Protein AF-A0A818Q8Z9-F1 (afdb_monomer)

Organism: NCBI:txid392032

Structure (mmCIF, N/CA/C/O backbone):
data_AF-A0A818Q8Z9-F1
#
_entry.id   AF-A0A818Q8Z9-F1
#
loop_
_atom_site.group_PDB
_atom_site.id
_atom_site.type_symbol
_atom_site.label_atom_id
_atom_site.label_alt_id
_atom_site.label_comp_id
_atom_site.label_asym_id
_atom_site.label_entity_id
_atom_site.label_seq_id
_atom_site.pdbx_PDB_ins_code
_atom_site.Cartn_x
_atom_site.Cartn_y
_atom_site.Cartn_z
_atom_site.occupancy
_atom_site.B_iso_or_equiv
_atom_site.auth_seq_id
_atom_site.auth_comp_id
_atom_site.auth_asym_id
_atom_site.auth_atom_id
_atom_site.pdbx_PDB_model_num
ATOM 1 N N . MET A 1 1 ? 13.599 26.490 1.919 1.00 76.31 1 MET A N 1
ATOM 2 C CA . MET A 1 1 ? 12.722 26.484 3.116 1.00 76.31 1 MET A CA 1
ATOM 3 C C . MET A 1 1 ? 13.474 25.827 4.273 1.00 76.31 1 MET A C 1
ATOM 5 O O . MET A 1 1 ? 14.130 24.825 4.027 1.00 76.31 1 MET A O 1
ATOM 9 N N . ASN A 1 2 ? 13.441 26.366 5.499 1.00 84.94 2 ASN A N 1
ATOM 10 C CA . ASN A 1 2 ? 14.096 25.707 6.638 1.00 84.94 2 ASN A CA 1
ATOM 11 C C . ASN A 1 2 ? 13.260 24.491 7.075 1.00 84.94 2 ASN A C 1
ATOM 13 O O . ASN A 1 2 ? 12.159 24.652 7.603 1.00 84.94 2 ASN A O 1
ATOM 17 N N . LEU A 1 3 ? 13.771 23.279 6.835 1.00 85.62 3 LEU A N 1
ATOM 18 C CA . LEU A 1 3 ? 13.070 22.029 7.153 1.00 85.62 3 LEU A CA 1
ATOM 19 C C . LEU A 1 3 ? 12.846 21.836 8.665 1.00 85.62 3 LEU A C 1
ATOM 21 O O . LEU A 1 3 ? 11.993 21.046 9.062 1.00 85.62 3 LEU A O 1
ATOM 25 N N . ASN A 1 4 ? 13.547 22.592 9.514 1.00 83.75 4 ASN A N 1
ATOM 26 C CA . ASN A 1 4 ? 13.398 22.511 10.968 1.00 83.75 4 ASN A CA 1
ATOM 27 C C . ASN A 1 4 ? 12.102 23.162 11.482 1.00 83.75 4 ASN A C 1
ATOM 29 O O . ASN A 1 4 ? 11.679 22.893 12.604 1.00 83.75 4 ASN A O 1
ATOM 33 N N . THR A 1 5 ? 11.437 23.988 10.670 1.00 90.56 5 THR A N 1
ATOM 34 C CA . THR A 1 5 ? 10.211 24.711 11.042 1.00 90.56 5 THR A CA 1
ATOM 35 C C . THR A 1 5 ? 9.087 24.431 10.051 1.00 90.56 5 THR A C 1
ATOM 37 O O . THR A 1 5 ? 8.568 25.334 9.399 1.00 90.56 5 THR A O 1
ATOM 40 N N . LEU A 1 6 ? 8.709 23.157 9.911 1.00 92.94 6 LEU A N 1
ATOM 41 C CA . LEU A 1 6 ? 7.537 22.793 9.112 1.00 92.94 6 LEU A CA 1
ATOM 42 C C . LEU A 1 6 ? 6.230 23.185 9.829 1.00 92.94 6 LEU A C 1
ATOM 44 O O . LEU A 1 6 ? 6.110 22.916 11.032 1.00 92.94 6 LEU A O 1
ATOM 48 N N . PRO A 1 7 ? 5.213 23.696 9.111 1.00 93.44 7 PRO A N 1
ATOM 49 C CA . PRO A 1 7 ? 3.898 24.010 9.675 1.00 93.44 7 PRO A CA 1
ATOM 50 C C . PRO A 1 7 ? 3.224 22.791 10.324 1.00 93.44 7 PRO A C 1
ATOM 52 O O . PRO A 1 7 ? 3.530 21.640 9.996 1.00 93.44 7 PRO A O 1
ATOM 55 N N . GLY A 1 8 ? 2.340 23.015 11.301 1.00 89.69 8 GLY A N 1
ATOM 56 C CA . GLY A 1 8 ? 1.660 21.943 12.047 1.00 89.69 8 GLY A CA 1
ATOM 57 C C . GLY A 1 8 ? 0.765 21.084 11.153 1.00 89.69 8 GLY A C 1
ATOM 58 O O . GLY A 1 8 ? 0.730 19.859 11.273 1.00 89.69 8 GLY A O 1
ATOM 59 N N . GLU A 1 9 ? 0.119 21.738 10.201 1.00 96.25 9 GLU A N 1
ATOM 60 C CA . GLU A 1 9 ? -0.827 21.192 9.243 1.00 96.25 9 GLU A CA 1
ATOM 61 C C . GLU A 1 9 ? -0.179 20.439 8.071 1.00 96.25 9 GLU A C 1
ATOM 63 O O . GLU A 1 9 ? -0.893 19.792 7.308 1.00 96.25 9 GLU A O 1
ATOM 68 N N . VAL A 1 10 ? 1.159 20.442 7.952 1.00 97.38 10 VAL A N 1
ATOM 69 C CA . VAL A 1 10 ? 1.877 19.806 6.829 1.00 97.38 10 VAL A CA 1
ATOM 70 C C . VAL A 1 10 ? 1.477 18.341 6.634 1.00 97.38 10 VAL A C 1
ATOM 72 O O . VAL A 1 10 ? 1.359 17.874 5.511 1.00 97.38 10 VAL A O 1
ATOM 75 N N . LEU A 1 11 ? 1.170 17.613 7.715 1.00 97.38 11 LEU A N 1
ATOM 76 C CA . LEU A 1 11 ? 0.764 16.200 7.665 1.00 97.38 11 LEU A CA 1
ATOM 77 C C . LEU A 1 11 ? -0.565 15.951 6.929 1.00 97.38 11 LEU A C 1
ATOM 79 O O . LEU A 1 11 ? -0.888 14.798 6.622 1.00 97.38 11 LEU A O 1
ATOM 83 N N . PHE A 1 12 ? -1.335 17.007 6.667 1.00 97.12 12 PHE A N 1
ATOM 84 C CA . PHE A 1 12 ? -2.634 16.965 6.000 1.00 97.12 12 PHE A CA 1
ATOM 85 C C . PHE A 1 12 ? -2.593 17.510 4.569 1.00 97.12 12 PHE A C 1
ATOM 87 O O . PHE A 1 12 ? -3.615 17.461 3.885 1.00 97.12 12 PHE A O 1
ATOM 94 N N . TYR A 1 13 ? -1.437 17.980 4.087 1.00 98.31 13 TYR A N 1
ATOM 95 C CA . TYR A 1 13 ? -1.310 18.457 2.713 1.00 98.31 13 TYR A CA 1
ATOM 96 C C . TYR A 1 13 ? -1.600 17.339 1.707 1.00 98.31 13 TYR A C 1
ATOM 98 O O . TYR A 1 13 ? -1.126 16.199 1.834 1.00 98.31 13 TYR A O 1
ATOM 106 N N . SER A 1 14 ? -2.387 17.688 0.691 1.00 97.62 14 SER A N 1
ATOM 107 C CA . SER A 1 14 ? -2.820 16.793 -0.378 1.00 97.62 14 SER A CA 1
ATOM 108 C C . SER A 1 14 ? -2.922 17.527 -1.718 1.00 97.62 14 SER A C 1
ATOM 110 O O . SER A 1 14 ? -2.998 18.753 -1.749 1.00 97.62 14 SER A O 1
ATOM 112 N N . ASN A 1 15 ? -2.900 16.766 -2.814 1.00 97.31 15 ASN A N 1
ATOM 113 C CA . ASN A 1 15 ? -2.990 17.237 -4.197 1.00 97.31 15 ASN A CA 1
ATOM 114 C C . ASN A 1 15 ? -2.047 18.426 -4.462 1.00 97.31 15 ASN A C 1
ATOM 116 O O . ASN A 1 15 ? -0.842 18.305 -4.241 1.00 97.31 15 ASN A O 1
ATOM 120 N N . ASP A 1 16 ? -2.572 19.565 -4.905 1.00 97.62 16 ASP A N 1
ATOM 121 C CA . ASP A 1 16 ? -1.767 20.721 -5.308 1.00 97.62 16 ASP A CA 1
ATOM 122 C C . ASP A 1 16 ? -0.986 21.332 -4.145 1.00 97.62 16 ASP A C 1
ATOM 124 O O . ASP A 1 16 ? 0.193 21.637 -4.302 1.00 97.62 16 ASP A O 1
ATOM 128 N N . GLN A 1 17 ? -1.582 21.403 -2.948 1.00 97.69 17 GLN A N 1
ATOM 129 C CA . GLN A 1 17 ? -0.880 21.872 -1.746 1.00 97.69 17 GLN A CA 1
ATOM 130 C C . GLN A 1 17 ? 0.316 20.978 -1.413 1.00 97.69 17 GLN A C 1
ATOM 132 O O . GLN A 1 17 ? 1.375 21.457 -1.012 1.00 97.69 17 GLN A O 1
ATOM 137 N N . PHE A 1 18 ? 0.158 19.665 -1.597 1.00 98.31 18 PHE A N 1
ATOM 138 C CA . PHE A 1 18 ? 1.253 18.719 -1.426 1.00 98.31 18 PHE A CA 1
ATOM 139 C C . PHE A 1 18 ? 2.352 18.946 -2.467 1.00 98.31 18 PHE A C 1
ATOM 141 O O . PHE A 1 18 ? 3.520 19.009 -2.098 1.00 98.31 18 PHE A O 1
ATOM 148 N N . TYR A 1 19 ? 2.008 19.102 -3.744 1.00 98.44 19 TYR A N 1
ATOM 149 C CA . TYR A 1 19 ? 3.012 19.312 -4.787 1.00 98.44 19 TYR A CA 1
ATOM 150 C C . TYR A 1 19 ? 3.753 20.638 -4.633 1.00 98.44 19 TYR A C 1
ATOM 152 O O . TYR A 1 19 ? 4.979 20.638 -4.688 1.00 98.44 19 TYR A O 1
ATOM 160 N N . GLN A 1 20 ? 3.038 21.723 -4.339 1.00 98.25 20 GLN A N 1
ATOM 161 C CA . GLN A 1 20 ? 3.631 23.032 -4.074 1.00 98.25 20 GLN A CA 1
ATOM 162 C C . GLN A 1 20 ? 4.573 22.983 -2.864 1.00 98.25 20 GLN A C 1
ATOM 164 O O . GLN A 1 20 ? 5.652 23.569 -2.877 1.00 98.25 20 GLN A O 1
ATOM 169 N N . PHE A 1 21 ? 4.202 22.239 -1.821 1.00 98.12 21 PHE A N 1
ATOM 170 C CA . PHE A 1 21 ? 5.079 22.003 -0.679 1.00 98.12 21 PHE A CA 1
ATOM 171 C C . PHE A 1 21 ? 6.372 21.278 -1.082 1.00 98.12 21 PHE A C 1
ATOM 173 O O . PHE A 1 21 ? 7.458 21.717 -0.713 1.00 98.12 21 PHE A O 1
ATOM 180 N N . ILE A 1 22 ? 6.274 20.197 -1.861 1.00 98.25 22 ILE A N 1
ATOM 181 C CA . ILE A 1 22 ? 7.450 19.440 -2.311 1.00 98.25 22 ILE A CA 1
ATOM 182 C C . ILE A 1 22 ? 8.342 20.288 -3.219 1.00 98.25 22 ILE A C 1
ATOM 184 O O . ILE A 1 22 ? 9.557 20.264 -3.053 1.00 98.25 22 ILE A O 1
ATOM 188 N N . GLU A 1 23 ? 7.758 21.061 -4.130 1.00 98.19 23 GLU A N 1
ATOM 189 C CA . GLU A 1 23 ? 8.482 21.983 -5.005 1.00 98.19 23 GLU A CA 1
ATOM 190 C C . GLU A 1 23 ? 9.263 23.026 -4.197 1.00 98.19 23 GLU A C 1
ATOM 192 O O . GLU A 1 23 ? 10.460 23.203 -4.411 1.00 98.19 23 GLU A O 1
ATOM 197 N N . ASN A 1 24 ? 8.628 23.635 -3.192 1.00 97.19 24 ASN A N 1
ATOM 198 C CA . ASN A 1 24 ? 9.261 24.626 -2.319 1.00 97.19 24 ASN A CA 1
ATOM 199 C C . ASN A 1 24 ? 10.355 24.040 -1.407 1.00 97.19 24 ASN A C 1
ATOM 201 O O . ASN A 1 24 ? 11.248 24.768 -0.955 1.00 97.19 24 ASN A O 1
ATOM 205 N N . CYS A 1 25 ? 10.265 22.751 -1.070 1.00 96.75 25 CYS A N 1
ATOM 206 C CA . CYS A 1 25 ? 11.231 22.079 -0.202 1.00 96.75 25 CYS A CA 1
ATOM 207 C C . CYS A 1 25 ? 12.405 21.472 -0.966 1.00 96.75 25 CYS A C 1
ATOM 209 O O . CYS A 1 25 ? 13.540 21.635 -0.529 1.00 96.75 25 CYS A O 1
ATOM 211 N N . LEU A 1 26 ? 12.126 20.742 -2.045 1.00 97.25 26 LEU A N 1
ATOM 212 C CA . LEU A 1 26 ? 13.092 19.881 -2.731 1.00 97.25 26 LEU A CA 1
ATOM 213 C C . LEU A 1 26 ? 13.371 20.330 -4.168 1.00 97.25 26 LEU A C 1
ATOM 215 O O . LEU A 1 26 ? 14.422 20.006 -4.704 1.00 97.25 26 LEU A O 1
ATOM 219 N N . GLY A 1 27 ? 12.450 21.070 -4.787 1.00 97.50 27 GLY A N 1
ATOM 220 C CA . GLY A 1 27 ? 12.549 21.509 -6.175 1.00 97.50 27 GLY A CA 1
ATOM 221 C C . GLY A 1 27 ? 11.578 20.807 -7.127 1.00 97.50 27 GLY A C 1
ATOM 222 O O . GLY A 1 27 ? 10.891 19.833 -6.797 1.00 97.50 27 GLY A O 1
ATOM 223 N N . VAL A 1 28 ? 11.520 21.349 -8.344 1.00 97.94 28 VAL A N 1
ATOM 224 C CA . VAL A 1 28 ? 10.566 20.969 -9.399 1.00 97.94 28 VAL A CA 1
ATOM 225 C C . VAL A 1 28 ? 10.735 19.510 -9.829 1.00 97.94 28 VAL A C 1
ATOM 227 O O . VAL A 1 28 ? 9.747 18.810 -10.056 1.00 97.94 28 VAL A O 1
ATOM 230 N N . ASP A 1 29 ? 11.970 19.017 -9.920 1.00 97.69 29 ASP A N 1
ATOM 231 C CA . ASP A 1 29 ? 12.235 17.659 -10.402 1.00 97.69 29 ASP A CA 1
ATOM 232 C C . ASP A 1 29 ? 11.789 16.587 -9.405 1.00 97.69 29 ASP A C 1
ATOM 234 O O . ASP A 1 29 ? 11.146 15.605 -9.783 1.00 97.69 29 ASP A O 1
ATOM 238 N N . GLN A 1 30 ? 12.035 16.804 -8.116 1.00 97.88 30 GLN A N 1
ATOM 239 C CA . GLN A 1 30 ? 11.561 15.947 -7.036 1.00 97.88 30 GLN A CA 1
ATOM 240 C C . GLN A 1 30 ? 10.029 15.954 -6.973 1.00 97.88 30 GLN A C 1
ATOM 242 O O . GLN A 1 30 ? 9.416 14.893 -6.857 1.00 97.88 30 GLN A O 1
ATOM 247 N N . MET A 1 31 ? 9.386 17.116 -7.129 1.00 98.25 31 MET A N 1
ATOM 248 C CA . MET A 1 31 ? 7.926 17.196 -7.240 1.00 98.25 31 MET A CA 1
ATOM 249 C C . MET A 1 31 ? 7.409 16.389 -8.444 1.00 98.25 31 MET A C 1
ATOM 251 O O . MET A 1 31 ? 6.467 15.604 -8.302 1.00 98.25 31 MET A O 1
ATOM 255 N N . ASN A 1 32 ? 8.023 16.540 -9.620 1.00 97.56 32 ASN A N 1
ATOM 256 C CA . ASN A 1 32 ? 7.630 15.819 -10.831 1.00 97.56 32 ASN A CA 1
ATOM 257 C C . ASN A 1 32 ? 7.788 14.301 -10.682 1.00 97.56 32 ASN A C 1
ATOM 259 O O . ASN A 1 32 ? 6.912 13.553 -11.119 1.00 97.56 32 ASN A O 1
ATOM 263 N N . LEU A 1 33 ? 8.833 13.837 -9.990 1.00 97.12 33 LEU A N 1
ATOM 264 C CA . LEU A 1 33 ? 9.006 12.421 -9.661 1.00 97.12 33 LEU A CA 1
ATOM 265 C C . LEU A 1 33 ? 7.815 11.867 -8.869 1.00 97.12 33 LEU A C 1
ATOM 267 O O . LEU A 1 33 ? 7.341 10.764 -9.151 1.00 97.12 33 LEU A O 1
ATOM 271 N N . LEU A 1 34 ? 7.300 12.633 -7.904 1.00 97.81 34 LEU A N 1
ATOM 272 C CA . LEU A 1 34 ? 6.130 12.233 -7.120 1.00 97.81 34 LEU A CA 1
ATOM 273 C C . LEU A 1 34 ? 4.832 12.288 -7.939 1.00 97.81 34 LEU A C 1
ATOM 275 O O . LEU A 1 34 ? 3.973 11.419 -7.765 1.00 97.81 34 LEU A O 1
ATOM 279 N N . LYS A 1 35 ? 4.695 13.260 -8.855 1.00 96.81 35 LYS A N 1
ATOM 280 C CA . LYS A 1 35 ? 3.558 13.349 -9.792 1.00 96.81 35 LYS A CA 1
ATOM 281 C C . LYS A 1 35 ? 3.483 12.128 -10.706 1.00 96.81 35 LYS A C 1
ATOM 283 O O . LYS A 1 35 ? 2.423 11.512 -10.794 1.00 96.81 35 LYS A O 1
ATOM 288 N N . VAL A 1 36 ? 4.601 11.724 -11.316 1.00 95.25 36 VAL A N 1
ATOM 289 C CA . VAL A 1 36 ? 4.670 10.535 -12.190 1.00 95.25 36 VAL A CA 1
ATOM 290 C C . VAL A 1 36 ? 4.266 9.264 -11.437 1.00 95.25 36 VAL A C 1
ATOM 292 O O . VAL A 1 36 ? 3.584 8.398 -11.980 1.00 95.25 36 VAL A O 1
ATOM 295 N N . GLN A 1 37 ? 4.611 9.173 -10.154 1.00 94.88 37 GLN A N 1
ATOM 296 C CA . GLN A 1 37 ? 4.231 8.053 -9.288 1.00 94.88 37 GLN A CA 1
ATOM 297 C C . GLN A 1 37 ? 2.808 8.147 -8.724 1.00 94.88 37 GLN A C 1
ATOM 299 O O . GLN A 1 37 ? 2.387 7.269 -7.974 1.00 94.88 37 GLN A O 1
ATOM 304 N N . SER A 1 38 ? 2.053 9.197 -9.063 1.00 96.00 38 SER A N 1
ATOM 305 C CA . SER A 1 38 ? 0.717 9.459 -8.516 1.00 96.00 38 SER A CA 1
ATOM 306 C C . SER A 1 38 ? 0.683 9.530 -6.982 1.00 96.00 38 SER A C 1
ATOM 308 O O . SER A 1 38 ? -0.324 9.203 -6.352 1.00 96.00 38 SER A O 1
ATOM 310 N N . ILE A 1 39 ? 1.772 9.987 -6.360 1.00 97.62 39 ILE A N 1
ATOM 311 C CA . ILE A 1 39 ? 1.838 10.237 -4.919 1.00 97.62 39 ILE A CA 1
ATOM 312 C C . ILE A 1 39 ? 1.222 11.611 -4.687 1.00 97.62 39 ILE A C 1
ATOM 314 O O . ILE A 1 39 ? 1.754 12.602 -5.172 1.00 97.62 39 ILE A O 1
ATOM 318 N N . LYS A 1 40 ? 0.084 11.667 -3.988 1.00 97.88 40 LYS A N 1
ATOM 319 C CA . LYS A 1 40 ? -0.745 12.885 -3.874 1.00 97.88 40 LYS A CA 1
ATOM 320 C C . LYS A 1 40 ? -0.830 13.468 -2.465 1.00 97.88 40 LYS A C 1
ATOM 322 O O . LYS A 1 40 ? -1.565 14.421 -2.256 1.00 97.88 40 LYS A O 1
ATOM 327 N N . ASN A 1 41 ? -0.190 12.872 -1.461 1.00 98.19 41 ASN A N 1
ATOM 328 C CA . ASN A 1 41 ? -0.250 13.375 -0.086 1.00 98.19 41 ASN A CA 1
ATOM 329 C C . ASN A 1 41 ? 0.924 12.881 0.765 1.00 98.19 41 ASN A C 1
ATOM 331 O O . ASN A 1 41 ? 1.535 11.844 0.486 1.00 98.19 41 ASN A O 1
ATOM 335 N N . ILE A 1 42 ? 1.164 13.596 1.865 1.00 98.12 42 ILE A N 1
ATOM 336 C CA . ILE A 1 42 ? 2.264 13.343 2.805 1.00 98.12 42 ILE A CA 1
ATOM 337 C C . ILE A 1 42 ? 2.186 11.951 3.438 1.00 98.12 42 ILE A C 1
ATOM 339 O O . ILE A 1 42 ? 3.195 11.258 3.551 1.00 98.12 42 ILE A O 1
ATOM 343 N N . ARG A 1 43 ? 0.986 11.486 3.800 1.00 96.69 43 ARG A N 1
ATOM 344 C CA . ARG A 1 43 ? 0.809 10.162 4.421 1.00 96.69 43 ARG A CA 1
ATOM 345 C C . ARG A 1 43 ? 1.206 9.015 3.500 1.00 96.69 43 ARG A C 1
ATOM 347 O O . ARG A 1 43 ? 1.655 7.979 3.984 1.00 96.69 43 ARG A O 1
ATOM 354 N N . THR A 1 44 ? 1.002 9.180 2.197 1.00 97.56 44 THR A N 1
ATOM 355 C CA . THR A 1 44 ? 1.411 8.200 1.188 1.00 97.56 44 THR A CA 1
ATOM 356 C C . THR A 1 44 ? 2.920 8.256 1.004 1.00 97.56 44 THR A C 1
ATOM 358 O O . THR A 1 44 ? 3.562 7.216 1.094 1.00 97.56 44 THR A O 1
ATOM 361 N N . LEU A 1 45 ? 3.490 9.461 0.870 1.00 98.06 45 LEU A N 1
ATOM 362 C CA . LEU A 1 45 ? 4.935 9.678 0.756 1.00 98.06 45 LEU A CA 1
ATOM 363 C C . LEU A 1 45 ? 5.720 8.995 1.890 1.00 98.06 45 LEU A C 1
ATOM 365 O O . LEU A 1 45 ? 6.639 8.229 1.630 1.00 98.06 45 LEU A O 1
ATOM 369 N N . ILE A 1 46 ? 5.305 9.196 3.145 1.00 97.56 46 ILE A N 1
ATOM 370 C CA . ILE A 1 46 ? 5.964 8.629 4.337 1.00 97.56 46 ILE A CA 1
ATOM 371 C C . ILE A 1 46 ? 5.992 7.087 4.336 1.00 97.56 46 ILE A C 1
ATOM 373 O O . ILE A 1 46 ? 6.882 6.478 4.940 1.00 97.56 46 ILE A O 1
ATOM 377 N N . LYS A 1 47 ? 4.999 6.447 3.708 1.00 96.56 47 LYS A N 1
ATOM 378 C CA . LYS A 1 47 ? 4.828 4.986 3.701 1.00 96.56 47 LYS A CA 1
ATOM 379 C C . LYS A 1 47 ? 5.569 4.293 2.565 1.00 96.56 47 LYS A C 1
ATOM 381 O O . LYS A 1 47 ? 5.665 3.068 2.590 1.00 96.56 47 LYS A O 1
ATOM 386 N N . ILE A 1 48 ? 6.045 5.040 1.574 1.00 96.06 48 ILE A N 1
ATOM 387 C CA . ILE A 1 48 ? 6.728 4.459 0.424 1.00 96.06 48 ILE A CA 1
ATOM 388 C C . ILE A 1 48 ? 8.137 4.034 0.853 1.00 96.06 48 ILE A C 1
ATOM 390 O O . ILE A 1 48 ? 8.871 4.853 1.405 1.00 96.06 48 ILE A O 1
ATOM 394 N N . PRO A 1 49 ? 8.510 2.758 0.647 1.00 92.62 49 PRO A N 1
ATOM 395 C CA . PRO A 1 49 ? 9.813 2.253 1.069 1.00 92.62 49 PRO A CA 1
ATOM 396 C C . PRO A 1 49 ? 10.949 2.783 0.190 1.00 92.62 49 PRO A C 1
ATOM 398 O O . PRO A 1 49 ? 12.026 3.054 0.704 1.00 92.62 49 PRO A O 1
ATOM 401 N N . ASP A 1 50 ? 10.696 2.942 -1.112 1.00 95.56 50 ASP A N 1
ATOM 402 C CA . ASP A 1 50 ? 11.667 3.443 -2.080 1.00 95.56 50 ASP A CA 1
ATOM 403 C C . ASP A 1 50 ? 10.972 4.292 -3.155 1.00 95.56 50 ASP A C 1
ATOM 405 O O . ASP A 1 50 ? 10.271 3.776 -4.033 1.00 95.56 50 ASP A O 1
ATOM 409 N N . ILE A 1 51 ? 11.182 5.608 -3.071 1.00 96.69 51 ILE A N 1
ATOM 410 C CA . ILE A 1 51 ? 10.638 6.608 -4.001 1.00 96.69 51 ILE A CA 1
ATOM 411 C C . ILE A 1 51 ? 11.297 6.505 -5.380 1.00 96.69 51 ILE A C 1
ATOM 413 O O . ILE A 1 51 ? 10.701 6.895 -6.382 1.00 96.69 51 ILE A O 1
ATOM 417 N N . PHE A 1 52 ? 12.514 5.979 -5.470 1.00 97.12 52 PHE A N 1
ATOM 418 C CA . PHE A 1 52 ? 13.275 5.973 -6.714 1.00 97.12 52 PHE A CA 1
ATOM 419 C C . PHE A 1 52 ? 13.031 4.726 -7.558 1.00 97.12 52 PHE A C 1
ATOM 421 O O . PHE A 1 52 ? 13.394 4.708 -8.733 1.00 97.12 52 PHE A O 1
ATOM 428 N N . SER A 1 53 ? 12.340 3.722 -7.015 1.00 94.62 53 SER A N 1
ATOM 429 C CA . SER A 1 53 ? 11.981 2.489 -7.724 1.00 94.62 53 SER A CA 1
ATOM 430 C C . SER A 1 53 ? 11.294 2.736 -9.078 1.00 94.62 53 SER A C 1
ATOM 432 O O . SER A 1 53 ? 11.535 2.001 -10.038 1.00 94.62 53 SER A O 1
ATOM 434 N N . ALA A 1 54 ? 10.508 3.811 -9.212 1.00 92.31 54 ALA A N 1
ATOM 435 C CA . ALA A 1 54 ? 9.857 4.192 -10.467 1.00 92.31 54 ALA A CA 1
ATOM 436 C C . ALA A 1 54 ? 10.838 4.577 -11.590 1.00 92.31 54 ALA A C 1
ATOM 438 O O . ALA A 1 54 ? 10.520 4.410 -12.767 1.00 92.31 54 ALA A O 1
ATOM 439 N N . LEU A 1 55 ? 12.049 5.032 -11.254 1.00 93.19 55 LEU A N 1
ATOM 440 C CA . LEU A 1 55 ? 13.079 5.392 -12.231 1.00 93.19 55 LEU A CA 1
ATOM 441 C C . LEU A 1 55 ? 13.639 4.164 -12.963 1.00 93.19 55 LEU A C 1
ATOM 443 O O . LEU A 1 55 ? 14.247 4.312 -14.017 1.00 93.19 55 LEU A O 1
ATOM 447 N N . THR A 1 56 ? 13.386 2.944 -12.488 1.00 91.75 56 THR A N 1
ATOM 448 C CA . THR A 1 56 ? 13.756 1.715 -13.214 1.00 91.75 56 THR A CA 1
ATOM 449 C C . THR A 1 56 ? 12.871 1.453 -14.440 1.00 91.75 56 THR A C 1
ATOM 451 O O . THR A 1 56 ? 13.263 0.724 -15.351 1.00 91.75 56 THR A O 1
ATOM 454 N N . ILE A 1 57 ? 11.696 2.086 -14.521 1.00 89.44 57 ILE A N 1
ATOM 455 C CA . ILE A 1 57 ? 10.724 1.872 -15.598 1.00 89.44 57 ILE A CA 1
ATOM 456 C C . ILE A 1 57 ? 11.203 2.562 -16.882 1.00 89.44 57 ILE A C 1
ATOM 458 O O . ILE A 1 57 ? 11.618 3.725 -16.871 1.00 89.44 57 ILE A O 1
ATOM 462 N N . LYS A 1 58 ? 11.145 1.856 -18.014 1.00 87.69 58 LYS A N 1
ATOM 463 C CA . LYS A 1 58 ? 11.438 2.414 -19.342 1.00 87.69 58 LYS A CA 1
ATOM 464 C C . LYS A 1 58 ? 10.198 3.151 -19.862 1.00 87.69 58 LYS A C 1
ATOM 466 O O . LYS A 1 58 ? 9.271 2.523 -20.357 1.00 87.69 58 LYS A O 1
ATOM 471 N N . CYS A 1 59 ? 10.166 4.474 -19.711 1.00 86.50 59 CYS A N 1
ATOM 472 C CA . CYS A 1 59 ? 9.092 5.332 -20.215 1.00 86.50 59 CYS A CA 1
ATOM 473 C C . CYS A 1 59 ? 9.672 6.658 -20.721 1.00 86.50 59 CYS A C 1
ATOM 475 O O . CYS A 1 59 ? 10.579 7.206 -20.092 1.00 86.50 59 CYS A O 1
ATOM 477 N N . LYS A 1 60 ? 9.117 7.187 -21.820 1.00 88.12 60 LYS A N 1
ATOM 478 C CA . LYS A 1 60 ? 9.518 8.473 -22.413 1.00 88.12 60 LYS A CA 1
ATOM 479 C C . LYS A 1 60 ? 9.347 9.637 -21.432 1.00 88.12 60 LYS A C 1
ATOM 481 O O . LYS A 1 60 ? 10.252 10.443 -21.293 1.00 88.12 60 LYS A O 1
ATOM 486 N N . GLU A 1 61 ? 8.239 9.660 -20.687 1.00 81.81 61 GLU A N 1
ATOM 487 C CA . GLU A 1 61 ? 7.941 10.680 -19.663 1.00 81.81 61 GLU A CA 1
ATOM 488 C C . GLU A 1 61 ? 8.994 10.691 -18.531 1.00 81.81 61 GLU A C 1
ATOM 490 O O . GLU A 1 61 ? 9.246 11.719 -17.910 1.00 81.81 61 GLU A O 1
ATOM 495 N N . LEU A 1 62 ? 9.632 9.542 -18.271 1.00 92.56 62 LEU A N 1
ATOM 496 C CA . LEU A 1 62 ? 10.680 9.388 -17.262 1.00 92.56 62 LEU A CA 1
ATOM 497 C C . LEU A 1 62 ? 12.086 9.640 -17.815 1.00 92.56 62 LEU A C 1
ATOM 499 O O . LEU A 1 62 ? 12.990 9.855 -17.018 1.00 92.56 62 LEU A O 1
ATOM 503 N N . ALA A 1 63 ? 12.297 9.605 -19.133 1.00 92.50 63 ALA A N 1
ATOM 504 C CA . ALA A 1 63 ? 13.625 9.752 -19.730 1.00 92.50 63 ALA A CA 1
ATOM 505 C C . ALA A 1 63 ? 14.242 11.119 -19.393 1.00 92.50 63 ALA A C 1
ATOM 507 O O . ALA A 1 63 ? 15.349 11.181 -18.858 1.00 92.50 63 ALA A O 1
ATOM 508 N N . ASP A 1 64 ? 13.468 12.190 -19.582 1.00 93.69 64 ASP A N 1
ATOM 509 C CA . ASP A 1 64 ? 13.889 13.558 -19.261 1.00 93.69 64 ASP A CA 1
ATOM 510 C C . ASP A 1 64 ? 14.097 13.760 -17.758 1.00 93.69 64 ASP A C 1
ATOM 512 O O . ASP A 1 64 ? 14.947 14.536 -17.332 1.00 93.69 64 ASP A O 1
ATOM 516 N N . LEU A 1 65 ? 13.326 13.059 -16.925 1.00 95.75 65 LEU A N 1
ATOM 517 C CA . LEU A 1 65 ? 13.470 13.151 -15.478 1.00 95.75 65 LEU A CA 1
ATOM 518 C C . LEU A 1 65 ? 14.701 12.378 -14.979 1.00 95.75 65 LEU A C 1
ATOM 520 O O . LEU A 1 65 ? 15.381 12.824 -14.057 1.00 95.75 65 LEU A O 1
ATOM 524 N N . LYS A 1 66 ? 15.024 11.239 -15.606 1.00 95.62 66 LYS A N 1
ATOM 525 C CA . LYS A 1 66 ? 16.211 10.432 -15.290 1.00 95.62 66 LYS A CA 1
ATOM 526 C C . LYS A 1 66 ? 17.499 11.190 -15.563 1.00 95.62 66 LYS A C 1
ATOM 528 O O . LYS A 1 66 ? 18.376 11.168 -14.710 1.00 95.62 66 LYS A O 1
ATOM 533 N N . SER A 1 67 ? 17.611 11.884 -16.694 1.00 94.44 67 SER A N 1
ATOM 534 C CA . SER A 1 67 ? 18.819 12.664 -17.009 1.00 94.44 67 SER A CA 1
ATOM 535 C C . SER A 1 67 ? 19.065 13.792 -15.997 1.00 94.44 67 SER A C 1
ATOM 537 O O . SER A 1 67 ? 20.210 14.147 -15.705 1.00 94.44 67 SER A O 1
ATOM 539 N N . ARG A 1 68 ? 17.997 14.324 -15.386 1.00 96.38 68 ARG A N 1
ATOM 540 C CA . ARG A 1 68 ? 18.094 15.355 -14.345 1.00 96.38 68 ARG A CA 1
ATOM 541 C C . ARG A 1 68 ? 18.375 14.786 -12.956 1.00 96.38 68 ARG A C 1
ATOM 543 O O . ARG A 1 68 ? 19.213 15.344 -12.247 1.00 96.38 68 ARG A O 1
ATOM 550 N N . LEU A 1 69 ? 17.759 13.666 -12.579 1.00 97.06 69 LEU A N 1
ATOM 551 C CA . LEU A 1 69 ? 17.858 13.092 -11.227 1.00 97.06 69 LEU A CA 1
ATOM 552 C C . LEU A 1 69 ? 18.954 12.029 -11.052 1.00 97.06 69 LEU A C 1
ATOM 554 O O . LEU A 1 69 ? 19.304 11.691 -9.918 1.00 97.06 69 LEU A O 1
ATOM 558 N N . CYS A 1 70 ? 19.492 11.476 -12.137 1.00 97.06 70 CYS A N 1
ATOM 559 C CA . CYS A 1 70 ? 20.393 10.326 -12.106 1.00 97.06 70 CYS A CA 1
ATOM 560 C C . CYS A 1 70 ? 21.617 10.515 -13.004 1.00 97.06 70 CYS A C 1
ATOM 562 O O . CYS A 1 70 ? 21.634 11.356 -13.899 1.00 97.06 70 CYS A O 1
ATOM 564 N N . PHE A 1 71 ? 22.629 9.691 -12.759 1.00 95.56 71 PHE A N 1
ATOM 565 C CA . PHE A 1 71 ? 23.637 9.306 -13.733 1.00 95.56 71 PHE A CA 1
ATOM 566 C C . PHE A 1 71 ? 23.191 7.980 -14.351 1.00 95.56 71 PHE A C 1
ATOM 568 O O . PHE A 1 71 ? 22.842 7.043 -13.626 1.00 95.56 71 PHE A O 1
ATOM 575 N N . VAL A 1 72 ? 23.128 7.933 -15.678 1.00 91.38 72 VAL A N 1
ATOM 576 C CA . VAL A 1 72 ? 22.771 6.728 -16.428 1.00 91.38 72 VAL A CA 1
ATOM 577 C C . VAL A 1 72 ? 24.064 6.139 -16.966 1.00 91.38 72 VAL A C 1
ATOM 579 O O . VAL A 1 72 ? 24.807 6.828 -17.656 1.00 91.38 72 VAL A O 1
ATOM 582 N N . ASP A 1 73 ? 24.331 4.890 -16.610 1.00 88.44 73 ASP A N 1
ATOM 583 C CA . ASP A 1 73 ? 25.413 4.098 -17.181 1.00 88.44 73 ASP A CA 1
ATOM 584 C C . ASP A 1 73 ? 24.902 3.460 -18.478 1.00 88.44 73 ASP A C 1
ATOM 586 O O . ASP A 1 73 ? 23.980 2.635 -18.444 1.00 88.44 73 ASP A O 1
ATOM 590 N N . GLU A 1 74 ? 25.445 3.897 -19.614 1.00 86.06 74 GLU A N 1
ATOM 591 C CA . GLU A 1 74 ? 25.016 3.453 -20.944 1.00 86.06 74 GLU A CA 1
ATOM 592 C C . GLU A 1 74 ? 25.290 1.960 -21.167 1.00 86.06 74 GLU A C 1
ATOM 594 O O . GLU A 1 74 ? 24.473 1.285 -21.796 1.00 86.06 74 GLU A O 1
ATOM 599 N N . ASP A 1 75 ? 26.361 1.423 -20.576 1.00 86.44 75 ASP A N 1
ATOM 600 C CA . ASP A 1 75 ? 26.815 0.052 -20.821 1.00 86.44 75 ASP A CA 1
ATOM 601 C C . ASP A 1 75 ? 25.926 -0.977 -20.115 1.00 86.44 75 ASP A C 1
ATOM 603 O O . ASP A 1 75 ? 25.541 -2.001 -20.683 1.00 86.44 75 ASP A O 1
ATOM 607 N N . ASN A 1 76 ? 25.544 -0.688 -18.869 1.00 79.94 76 ASN A N 1
ATOM 608 C CA . ASN A 1 76 ? 24.783 -1.622 -18.033 1.00 79.94 76 ASN A CA 1
ATOM 609 C C . ASN A 1 76 ? 23.307 -1.252 -17.894 1.00 79.94 76 ASN A C 1
ATOM 611 O O . ASN A 1 76 ? 22.553 -1.944 -17.199 1.00 79.94 76 ASN A O 1
ATOM 615 N N . ASN A 1 77 ? 22.885 -0.132 -18.494 1.00 83.75 77 ASN A N 1
ATOM 616 C CA . ASN A 1 77 ? 21.573 0.474 -18.268 1.00 83.75 77 ASN A CA 1
ATOM 617 C C . ASN A 1 77 ? 21.284 0.628 -16.754 1.00 83.75 77 ASN A C 1
ATOM 619 O O . ASN A 1 77 ? 20.138 0.512 -16.298 1.00 83.75 77 ASN A O 1
ATOM 623 N N . SER A 1 78 ? 22.350 0.832 -15.969 1.00 90.75 78 SER A N 1
ATOM 624 C CA . SER A 1 78 ? 22.289 1.003 -14.524 1.00 90.75 78 SER A CA 1
ATOM 625 C C . SER A 1 78 ? 22.013 2.473 -14.215 1.00 90.75 78 SER A C 1
ATOM 627 O O . SER A 1 78 ? 22.454 3.379 -14.922 1.00 90.75 78 SER A O 1
ATOM 629 N N . ILE A 1 79 ? 21.182 2.720 -13.204 1.00 93.50 79 ILE A N 1
ATOM 630 C CA . ILE A 1 79 ? 20.737 4.070 -12.858 1.00 93.50 79 ILE A CA 1
ATOM 631 C C . ILE A 1 79 ? 21.258 4.381 -11.464 1.00 93.50 79 ILE A C 1
ATOM 633 O O . ILE A 1 79 ? 20.846 3.756 -10.487 1.00 93.50 79 ILE A O 1
ATOM 637 N N . ILE A 1 80 ? 22.141 5.371 -11.376 1.00 95.62 80 ILE A N 1
ATOM 638 C CA . ILE A 1 80 ? 22.700 5.859 -10.118 1.00 95.62 80 ILE A CA 1
ATOM 639 C C . ILE A 1 80 ? 22.013 7.182 -9.784 1.00 95.62 80 ILE A C 1
ATOM 641 O O . ILE A 1 80 ? 22.168 8.177 -10.485 1.00 95.62 80 ILE A O 1
ATOM 645 N N . ILE A 1 81 ? 21.232 7.215 -8.708 1.00 97.50 81 ILE A N 1
ATOM 646 C CA . ILE A 1 81 ? 20.540 8.438 -8.276 1.00 97.50 81 ILE A CA 1
ATOM 647 C C . ILE A 1 81 ? 21.576 9.440 -7.759 1.00 97.50 81 ILE A C 1
ATOM 649 O O . ILE A 1 81 ? 22.452 9.078 -6.970 1.00 97.50 81 ILE A O 1
ATOM 653 N N . LYS A 1 82 ? 21.466 10.711 -8.163 1.00 97.50 82 LYS A N 1
ATOM 654 C CA . LYS A 1 82 ? 22.340 11.774 -7.652 1.00 97.50 82 LYS A CA 1
ATOM 655 C C . LYS A 1 82 ? 22.204 11.861 -6.130 1.00 97.50 82 LYS A C 1
ATOM 657 O O . LYS A 1 82 ? 21.097 11.965 -5.605 1.00 97.50 82 LYS A O 1
ATOM 662 N N . VAL A 1 83 ? 23.335 11.850 -5.423 1.00 96.38 83 VAL A N 1
ATOM 663 C CA . VAL A 1 83 ? 23.374 11.766 -3.950 1.00 96.38 83 VAL A CA 1
ATOM 664 C C . VAL A 1 83 ? 22.563 12.881 -3.283 1.00 96.38 83 VAL A C 1
ATOM 666 O O . VAL A 1 83 ? 21.819 12.598 -2.349 1.00 96.38 83 VAL A O 1
ATOM 669 N N . GLY A 1 84 ? 22.639 14.115 -3.798 1.00 96.44 84 GLY A N 1
ATOM 670 C CA . GLY A 1 84 ? 21.863 15.249 -3.280 1.00 96.44 84 GLY A CA 1
ATOM 671 C C . GLY A 1 84 ? 20.353 15.003 -3.320 1.00 96.44 84 GLY A C 1
ATOM 672 O O . GLY A 1 84 ? 19.690 15.111 -2.298 1.00 96.44 84 GLY A O 1
ATOM 673 N N . VAL A 1 85 ? 19.834 14.528 -4.457 1.00 97.62 85 VAL A N 1
ATOM 674 C CA . VAL A 1 85 ? 18.405 14.209 -4.631 1.00 97.62 85 VAL A CA 1
ATOM 675 C C . VAL A 1 85 ? 17.948 13.153 -3.625 1.00 97.62 85 VAL A C 1
ATOM 677 O O . VAL A 1 85 ? 16.880 13.278 -3.023 1.00 97.62 85 VAL A O 1
ATOM 680 N N . LYS A 1 86 ? 18.749 12.097 -3.445 1.00 97.12 86 LYS A N 1
ATOM 681 C CA . LYS A 1 86 ? 18.446 11.034 -2.484 1.00 97.12 86 LYS A CA 1
ATOM 682 C C . LYS A 1 86 ? 18.401 11.580 -1.057 1.00 97.12 86 LYS A C 1
ATOM 684 O O . LYS A 1 86 ? 17.431 11.345 -0.342 1.00 97.12 86 LYS A O 1
ATOM 689 N N . MET A 1 87 ? 19.421 12.345 -0.681 1.00 96.69 87 MET A N 1
ATOM 690 C CA . MET A 1 87 ? 19.549 12.932 0.648 1.00 96.69 87 MET A CA 1
ATOM 691 C C . MET A 1 87 ? 18.415 13.917 0.961 1.00 96.69 87 MET A C 1
ATOM 693 O O . MET A 1 87 ? 17.892 13.902 2.072 1.00 96.69 87 MET A O 1
ATOM 697 N N . ASP A 1 88 ? 17.982 14.718 -0.014 1.00 96.88 88 ASP A N 1
ATOM 698 C CA . ASP A 1 88 ? 16.857 15.649 0.123 1.00 96.88 88 ASP A CA 1
ATOM 699 C C . ASP A 1 88 ? 15.557 14.919 0.493 1.00 96.88 88 ASP A C 1
ATOM 701 O O . ASP A 1 88 ? 14.863 15.295 1.445 1.00 96.88 88 ASP A O 1
ATOM 705 N N . PHE A 1 89 ? 15.244 13.833 -0.221 1.00 97.69 89 PHE A N 1
ATOM 706 C CA . PHE A 1 89 ? 14.083 12.998 0.083 1.00 97.69 89 PHE A CA 1
ATOM 707 C C . PHE A 1 89 ? 14.208 12.299 1.437 1.00 97.69 89 PHE A C 1
ATOM 709 O O . PHE A 1 89 ? 13.260 12.343 2.225 1.00 97.69 89 PHE A O 1
ATOM 716 N N . ASP A 1 90 ? 15.356 11.684 1.722 1.00 96.50 90 ASP A N 1
ATOM 717 C CA . ASP A 1 90 ? 15.597 10.968 2.978 1.00 96.50 90 ASP A CA 1
ATOM 718 C C . ASP A 1 90 ? 15.426 11.906 4.185 1.00 96.50 90 ASP A C 1
ATOM 720 O O . ASP A 1 90 ? 14.710 11.575 5.137 1.00 96.50 90 ASP A O 1
ATOM 724 N N . ASN A 1 91 ? 15.988 13.117 4.104 1.00 97.12 91 ASN A N 1
ATOM 725 C CA . ASN A 1 91 ? 15.860 14.152 5.129 1.00 97.12 91 ASN A CA 1
ATOM 726 C C . ASN A 1 91 ? 14.403 14.586 5.322 1.00 97.12 91 ASN A C 1
ATOM 728 O O . ASN A 1 91 ? 13.903 14.595 6.450 1.00 97.12 91 ASN A O 1
ATOM 732 N N . LEU A 1 92 ? 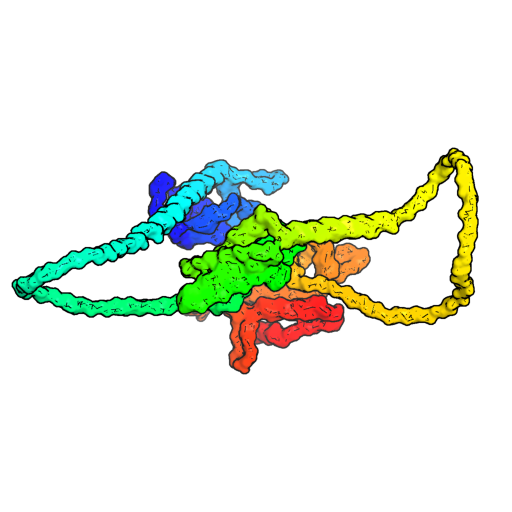13.688 14.906 4.236 1.00 97.38 92 LEU A N 1
ATOM 733 C CA . LEU A 1 92 ? 12.286 15.313 4.326 1.00 97.38 92 LEU A CA 1
ATOM 734 C C . LEU A 1 92 ? 11.418 14.204 4.940 1.00 97.38 92 LEU A C 1
ATOM 736 O O . LEU A 1 92 ? 10.607 14.467 5.830 1.00 97.38 92 LEU A O 1
ATOM 740 N N . ILE A 1 93 ? 11.589 12.955 4.502 1.00 97.69 93 ILE A N 1
ATOM 741 C CA . ILE A 1 93 ? 10.820 11.809 5.005 1.00 97.69 93 ILE A CA 1
ATOM 742 C C . ILE A 1 93 ? 11.106 11.565 6.484 1.00 97.69 93 ILE A C 1
ATOM 744 O O . ILE A 1 93 ? 10.169 11.282 7.234 1.00 97.69 93 ILE A O 1
ATOM 748 N N . ALA A 1 94 ? 12.364 11.673 6.919 1.00 96.88 94 ALA A N 1
ATOM 749 C CA . ALA A 1 94 ? 12.735 11.518 8.322 1.00 96.88 94 ALA A CA 1
ATOM 750 C C . ALA A 1 94 ? 12.015 12.550 9.205 1.00 96.88 94 ALA A C 1
ATOM 752 O O . ALA A 1 94 ? 11.361 12.175 10.183 1.00 96.88 94 ALA A O 1
ATOM 753 N N . ILE A 1 95 ? 12.037 13.824 8.804 1.00 97.12 95 ILE A N 1
ATOM 754 C CA . ILE A 1 95 ? 11.374 14.921 9.524 1.00 97.12 95 ILE A CA 1
ATOM 755 C C . ILE A 1 95 ? 9.854 14.714 9.561 1.00 97.12 95 ILE A C 1
ATOM 757 O O . ILE A 1 95 ? 9.218 14.844 10.612 1.00 97.12 95 ILE A O 1
ATOM 761 N N . LEU A 1 96 ? 9.248 14.344 8.430 1.00 97.19 96 LEU A N 1
ATOM 762 C CA . LEU A 1 96 ? 7.811 14.080 8.346 1.00 97.19 96 LEU A CA 1
ATOM 763 C C . LEU A 1 96 ? 7.391 12.874 9.206 1.00 97.19 96 LEU A C 1
ATOM 765 O O . LEU A 1 96 ? 6.360 12.940 9.876 1.00 97.19 96 LEU A O 1
ATOM 769 N N . LYS A 1 97 ? 8.197 11.803 9.248 1.00 97.12 97 LYS A N 1
ATOM 770 C CA . LYS A 1 97 ? 7.981 10.634 10.124 1.00 97.12 97 LYS A CA 1
ATOM 771 C C . LYS A 1 97 ? 8.040 11.008 11.599 1.00 97.12 97 LYS A C 1
ATOM 773 O O . LYS A 1 97 ? 7.186 10.577 12.373 1.00 97.12 97 LYS A O 1
ATOM 778 N N . GLU A 1 98 ? 9.019 11.817 11.996 1.00 96.62 98 GLU A N 1
ATOM 779 C CA . GLU A 1 98 ? 9.135 12.289 13.376 1.00 96.62 98 GLU A CA 1
ATOM 780 C C . GLU A 1 98 ? 7.907 13.121 13.779 1.00 96.62 98 GLU A C 1
ATOM 782 O O . GLU A 1 98 ? 7.341 12.935 14.863 1.00 96.62 98 GLU A O 1
ATOM 787 N N . LYS A 1 99 ? 7.445 14.003 12.887 1.00 95.62 99 LYS A N 1
ATOM 788 C CA . LYS A 1 99 ? 6.262 14.837 13.120 1.00 95.62 99 LYS A CA 1
ATOM 789 C C . LYS A 1 99 ? 4.977 14.005 13.204 1.00 95.62 99 LYS A C 1
ATOM 791 O O . LYS A 1 99 ? 4.185 14.222 14.123 1.00 95.62 99 LYS A O 1
ATOM 796 N N . ASP A 1 100 ? 4.794 13.024 12.319 1.00 95.69 100 ASP A N 1
ATOM 797 C CA . ASP A 1 100 ? 3.661 12.083 12.354 1.00 95.69 100 ASP A CA 1
ATOM 798 C C . ASP A 1 100 ? 3.639 11.284 13.667 1.00 95.69 100 ASP A C 1
ATOM 800 O O . ASP A 1 100 ? 2.610 11.178 14.339 1.00 95.69 100 ASP A O 1
ATOM 804 N N . TYR A 1 101 ? 4.804 10.824 14.127 1.00 95.25 101 TYR A N 1
ATOM 805 C CA . TYR A 1 101 ? 4.939 10.137 15.409 1.00 95.25 101 TYR A CA 1
ATOM 806 C C . TYR A 1 101 ? 4.556 11.019 16.609 1.00 95.25 101 TYR A C 1
ATOM 808 O O . TYR A 1 101 ? 3.827 10.569 17.503 1.00 95.25 101 TYR A O 1
ATOM 816 N N . LYS A 1 102 ? 5.004 12.284 16.640 1.00 94.69 102 LYS A N 1
ATOM 817 C CA . LYS A 1 102 ? 4.627 13.257 17.685 1.00 94.69 102 LYS A CA 1
ATOM 818 C C . LYS A 1 102 ? 3.117 13.513 17.689 1.00 94.69 102 LYS A C 1
ATOM 820 O O . LYS A 1 102 ? 2.499 13.479 18.755 1.00 94.69 102 LYS A O 1
ATOM 825 N N . TYR A 1 103 ? 2.511 13.677 16.514 1.00 93.25 103 TYR A N 1
ATOM 826 C CA . TYR A 1 103 ? 1.065 13.853 16.359 1.00 93.25 103 TYR A CA 1
ATOM 827 C C . TYR A 1 103 ? 0.267 12.645 16.896 1.00 93.25 103 TYR A C 1
ATOM 829 O O . TYR A 1 103 ? -0.680 12.798 17.678 1.00 93.25 103 TYR A O 1
ATOM 837 N N . LEU A 1 104 ? 0.696 11.421 16.571 1.00 91.44 104 LEU A N 1
ATOM 838 C CA . LEU A 1 104 ? 0.081 10.179 17.059 1.00 91.44 104 LEU A CA 1
ATOM 839 C C . LEU A 1 104 ? 0.243 9.962 18.573 1.00 91.44 104 LEU A C 1
ATOM 841 O O . LEU A 1 104 ? -0.574 9.275 19.190 1.00 91.44 104 LEU A O 1
ATOM 845 N N . LYS A 1 105 ? 1.291 10.515 19.194 1.00 92.25 105 LYS A N 1
ATOM 846 C CA . LYS A 1 105 ? 1.464 10.498 20.655 1.00 92.25 105 LYS A CA 1
ATOM 847 C C . LYS A 1 105 ? 0.582 11.527 21.358 1.00 92.25 105 LYS A C 1
ATOM 849 O O . LYS A 1 105 ? -0.028 11.190 22.372 1.00 92.25 105 LYS A O 1
ATOM 854 N N . GLY A 1 106 ? 0.503 12.751 20.834 1.00 85.38 106 GLY A N 1
ATOM 855 C CA . GLY A 1 106 ? -0.292 13.832 21.428 1.00 85.38 106 GLY A CA 1
ATOM 856 C C . GLY A 1 106 ? -1.780 13.491 21.500 1.00 85.38 106 GLY A C 1
ATOM 857 O O . GLY A 1 106 ? -2.401 13.625 22.550 1.00 85.38 106 GLY A O 1
ATOM 858 N N . THR A 1 107 ? -2.319 12.918 20.424 1.00 78.69 107 THR A N 1
ATOM 859 C CA . THR A 1 107 ? -3.726 12.487 20.338 1.00 78.69 107 THR A CA 1
ATOM 860 C C . THR A 1 107 ? -4.122 11.394 21.338 1.00 78.69 107 THR A C 1
ATOM 862 O O . THR A 1 107 ? -5.308 11.225 21.619 1.00 78.69 107 THR A O 1
ATOM 865 N N . LYS A 1 108 ? -3.163 10.651 21.908 1.00 74.31 108 LYS A N 1
ATOM 866 C CA . LYS A 1 108 ? -3.442 9.629 22.931 1.00 74.31 108 LYS A CA 1
ATOM 867 C C . LYS A 1 108 ? -3.567 10.201 24.342 1.00 74.31 108 LYS A C 1
ATOM 869 O O . LYS A 1 108 ? -4.304 9.632 25.139 1.00 74.31 108 LYS A O 1
ATOM 874 N N . LYS A 1 109 ? -2.870 11.299 24.659 1.00 71.38 109 LYS A N 1
ATOM 875 C CA . LYS A 1 109 ? -2.861 11.879 26.016 1.00 71.38 109 LYS A CA 1
ATOM 876 C C . LYS A 1 109 ? -4.129 12.670 26.336 1.00 71.38 109 LYS A C 1
ATOM 878 O O . LYS A 1 109 ? -4.572 12.660 27.475 1.00 71.38 109 LYS A O 1
ATOM 883 N N . SER A 1 110 ? -4.752 13.291 25.342 1.00 61.03 110 SER A N 1
ATOM 884 C CA . SER A 1 110 ? -5.955 14.111 25.532 1.00 61.03 110 SER A CA 1
ATOM 885 C C . SER A 1 110 ? -7.256 13.314 25.698 1.00 61.03 110 SER A C 1
ATOM 887 O O . SER A 1 110 ? -8.282 13.903 26.016 1.00 61.03 110 SER A O 1
ATOM 889 N N . LYS A 1 111 ? -7.242 11.983 25.527 1.00 57.81 111 LYS A N 1
ATOM 890 C CA . LYS A 1 111 ? -8.430 11.126 25.718 1.00 57.81 111 LYS A CA 1
ATOM 891 C C . LYS A 1 111 ? -8.499 10.404 27.068 1.00 57.81 111 LYS A C 1
ATOM 893 O O . LYS A 1 111 ? -9.510 9.764 27.327 1.00 57.81 111 LYS A O 1
ATOM 898 N N . SER A 1 112 ? -7.469 10.480 27.917 1.00 55.94 112 SER A N 1
ATOM 899 C CA . SER A 1 112 ? -7.430 9.734 29.190 1.00 55.94 112 SER A CA 1
ATOM 900 C C . SER A 1 112 ? -7.603 10.588 30.450 1.00 55.94 112 SER A C 1
ATOM 902 O O . SER A 1 112 ? -7.502 10.041 31.541 1.00 55.94 112 SER A O 1
ATOM 904 N N . SER A 1 113 ? -7.836 11.898 30.334 1.00 52.00 113 SER A N 1
ATOM 905 C CA . SER A 1 113 ? -7.922 12.814 31.485 1.00 52.00 113 SER A CA 1
ATOM 906 C C . SER A 1 113 ? -9.330 13.338 31.786 1.00 52.00 113 SER A C 1
ATOM 908 O O . SER A 1 113 ? -9.473 14.267 32.571 1.00 52.00 113 SER A O 1
ATOM 910 N N . SER A 1 114 ? -10.381 12.743 31.218 1.00 50.06 114 SER A N 1
ATOM 911 C CA . SER A 1 114 ? -11.759 12.961 31.676 1.00 50.06 114 SER A CA 1
ATOM 912 C C . SER A 1 114 ? -12.148 11.883 32.696 1.00 50.06 114 SER A C 1
ATOM 914 O O . SER A 1 114 ? -13.039 11.071 32.448 1.00 50.06 114 SER A O 1
ATOM 916 N N . SER A 1 115 ? -11.430 11.815 33.820 1.00 48.50 115 SER A N 1
ATOM 917 C CA . SER A 1 115 ? -11.893 11.081 34.998 1.00 48.50 115 SER A CA 1
ATOM 918 C C . SER A 1 115 ? -12.865 11.974 35.762 1.00 48.50 115 SER A C 1
ATOM 920 O O . SER A 1 115 ? -12.476 12.979 36.351 1.00 48.50 115 SER A O 1
ATOM 922 N N . SER A 1 116 ? -14.129 11.584 35.682 1.00 44.59 116 SER A N 1
ATOM 923 C CA . SER A 1 116 ? -15.267 11.989 36.500 1.00 44.59 116 SER A CA 1
ATOM 924 C C . SER A 1 116 ? -14.909 12.378 37.937 1.00 44.59 116 SER A C 1
ATOM 926 O O . SER A 1 116 ? -14.463 11.540 38.721 1.00 44.59 116 SER A O 1
ATOM 928 N N . THR A 1 117 ? -15.198 13.629 38.287 1.00 42.59 117 THR A N 1
ATOM 929 C CA . THR A 1 117 ? -15.368 14.096 39.662 1.00 42.59 117 THR A CA 1
ATOM 930 C C . THR A 1 117 ? -16.526 13.318 40.290 1.00 42.59 117 THR A C 1
ATOM 932 O O . THR A 1 117 ? -17.687 13.502 39.928 1.00 42.59 117 THR A O 1
ATOM 935 N N . THR A 1 118 ? -16.218 12.394 41.192 1.00 44.66 118 THR A N 1
ATOM 936 C CA . THR A 1 118 ? -17.200 11.764 42.076 1.00 44.66 118 THR A CA 1
ATOM 937 C C . THR A 1 118 ? -17.618 12.773 43.139 1.00 44.66 118 THR A C 1
ATOM 939 O O . THR A 1 118 ? -16.815 13.133 43.998 1.00 44.66 118 THR A O 1
ATOM 942 N N . ASN A 1 119 ? -18.871 13.223 43.076 1.00 44.00 119 ASN A N 1
ATOM 943 C CA . ASN A 1 119 ? -19.526 13.969 44.146 1.00 44.00 119 ASN A CA 1
ATOM 944 C C . ASN A 1 119 ? -19.566 13.106 45.416 1.00 44.00 119 ASN A C 1
ATOM 946 O O . ASN A 1 119 ? -20.245 12.078 45.441 1.00 44.00 119 ASN A O 1
ATOM 950 N N . SER A 1 120 ? -18.862 13.523 46.471 1.00 40.31 120 SER A N 1
ATOM 951 C CA . SER A 1 120 ? -19.089 13.002 47.817 1.00 40.31 120 SER A CA 1
ATOM 952 C C . SER A 1 120 ? -20.293 13.716 48.425 1.00 40.31 120 SER A C 1
ATOM 954 O O . SER A 1 120 ? -20.257 14.929 48.634 1.00 40.31 120 SER A O 1
ATOM 956 N N . LEU A 1 121 ? -21.346 12.953 48.722 1.00 49.94 121 LEU A N 1
ATOM 957 C CA . LEU A 1 121 ? -22.398 13.360 49.646 1.00 49.94 121 LEU A CA 1
ATOM 958 C C . LEU A 1 121 ? -21.765 13.724 50.995 1.00 49.94 121 LEU A C 1
ATOM 960 O O . LEU A 1 121 ? -21.181 12.864 51.653 1.00 49.94 121 LEU A O 1
ATOM 964 N N . VAL A 1 122 ? -21.942 14.969 51.426 1.00 40.56 122 VAL A N 1
ATOM 965 C CA . VAL A 1 122 ? -21.882 15.341 52.839 1.00 40.56 122 VAL A CA 1
ATOM 966 C C . VAL A 1 122 ? -23.175 16.074 53.154 1.00 40.56 122 VAL A C 1
ATOM 968 O O . VAL A 1 122 ? -23.473 17.124 52.590 1.00 40.56 122 VAL A O 1
ATOM 971 N N . SER A 1 123 ? -23.960 15.449 54.023 1.00 44.03 123 SER A N 1
ATOM 972 C CA . SER A 1 123 ? -25.135 16.003 54.678 1.00 44.03 123 SER A CA 1
ATOM 973 C C . SER A 1 123 ? -24.786 17.313 55.377 1.00 44.03 123 SER A C 1
ATOM 975 O O . SER A 1 123 ? -23.808 17.348 56.117 1.00 44.03 123 SER A O 1
ATOM 977 N N . ASN A 1 124 ? -25.606 18.351 55.211 1.00 36.16 124 ASN A N 1
ATOM 978 C CA . ASN A 1 124 ? -25.950 19.236 56.319 1.00 36.16 124 ASN A CA 1
ATOM 979 C C . ASN A 1 124 ? -27.224 20.036 56.046 1.00 36.16 124 ASN A C 1
ATOM 981 O O . ASN A 1 124 ? -27.531 20.460 54.935 1.00 36.16 124 ASN A O 1
ATOM 985 N N . THR A 1 125 ? -27.962 20.164 57.134 1.00 42.91 125 THR A N 1
ATOM 986 C CA . THR A 1 125 ? -29.300 20.706 57.307 1.00 42.91 125 THR A CA 1
ATOM 987 C C . THR A 1 125 ? -29.240 22.225 57.573 1.00 42.91 125 THR A C 1
ATOM 989 O O . THR A 1 125 ? -28.225 22.719 58.051 1.00 42.91 125 THR A O 1
ATOM 992 N N . PHE A 1 126 ? -30.385 22.898 57.381 1.00 41.66 126 PHE A N 1
ATOM 993 C CA . PHE A 1 126 ? -30.814 24.223 57.891 1.00 41.66 126 PHE A CA 1
ATOM 994 C C . PHE A 1 126 ? -30.649 25.504 57.024 1.00 41.66 126 PHE A C 1
ATOM 996 O O . PHE A 1 126 ? -29.582 26.091 56.915 1.00 41.66 126 PHE A O 1
ATOM 1003 N N . VAL A 1 127 ? -31.836 25.979 56.594 1.00 38.28 127 VAL A N 1
ATOM 1004 C CA . VAL A 1 127 ? -32.432 27.336 56.713 1.00 38.28 127 VAL A CA 1
ATOM 1005 C C . VAL A 1 127 ? -32.264 28.399 55.614 1.00 38.28 127 VAL A C 1
ATOM 1007 O O . VAL A 1 127 ? -31.180 28.755 55.174 1.00 38.28 127 VAL A O 1
ATOM 1010 N N . LEU A 1 128 ? -33.450 28.917 55.253 1.00 46.56 128 LEU A N 1
ATOM 1011 C CA . LEU A 1 128 ? -33.819 30.061 54.419 1.00 46.56 128 LEU A CA 1
ATOM 1012 C C . LEU A 1 128 ? -32.961 31.328 54.609 1.00 46.56 128 LEU A C 1
ATOM 1014 O O . LEU A 1 128 ? -32.764 31.775 55.735 1.00 46.56 128 LEU A O 1
ATOM 1018 N N . ASN A 1 129 ? -32.676 32.030 53.504 1.00 37.78 129 ASN A N 1
ATOM 1019 C CA . ASN A 1 129 ? -33.386 33.276 53.164 1.00 37.78 129 ASN A CA 1
ATOM 1020 C C . ASN A 1 129 ? -33.007 33.818 51.768 1.00 37.78 129 ASN A C 1
ATOM 1022 O O . ASN A 1 129 ? -31.843 33.990 51.430 1.00 37.78 129 ASN A O 1
ATOM 1026 N N . THR A 1 130 ? -34.057 34.084 50.990 1.00 39.56 130 THR A N 1
ATOM 1027 C CA . THR A 1 130 ? -34.295 35.162 50.015 1.00 39.56 130 THR A CA 1
ATOM 1028 C C . THR A 1 130 ? -33.124 36.069 49.610 1.00 39.56 130 THR A C 1
ATOM 1030 O O . THR A 1 130 ? -32.687 36.875 50.423 1.00 39.56 130 THR A O 1
ATOM 1033 N N . THR A 1 131 ? -32.771 36.119 48.314 1.00 35.56 131 THR A N 1
ATOM 1034 C CA . THR A 1 131 ? -32.893 37.352 47.494 1.00 35.56 131 THR A CA 1
ATOM 1035 C C . THR A 1 131 ? -32.721 37.101 45.990 1.00 35.56 131 THR A C 1
ATOM 1037 O O . THR A 1 131 ? -31.866 36.342 45.547 1.00 35.56 131 THR A O 1
ATOM 1040 N N . ASN A 1 132 ? -33.574 37.789 45.231 1.00 49.41 132 ASN A N 1
ATOM 1041 C CA . ASN A 1 132 ? -33.634 37.920 43.779 1.00 49.41 132 ASN A CA 1
ATOM 1042 C C . ASN A 1 132 ? -32.279 38.010 43.060 1.00 49.41 132 ASN A C 1
ATOM 1044 O O . ASN A 1 132 ? -31.478 38.898 43.341 1.00 49.41 132 ASN A O 1
ATOM 1048 N N . SER A 1 133 ? -32.132 37.232 41.987 1.00 35.34 133 SER A N 1
ATOM 1049 C CA . SER A 1 133 ? -31.522 37.722 40.746 1.00 35.34 133 SER A CA 1
ATOM 1050 C C . SER A 1 133 ? -32.041 36.913 39.556 1.00 35.34 133 SER A C 1
ATOM 1052 O O . SER A 1 133 ? -32.019 35.686 39.550 1.00 35.34 133 SER A O 1
ATOM 1054 N N . ASN A 1 134 ? -32.574 37.640 38.574 1.00 50.31 134 ASN A N 1
ATOM 1055 C CA . ASN A 1 134 ? -33.064 37.123 37.304 1.00 50.31 134 ASN A CA 1
ATOM 1056 C C . ASN A 1 134 ? -31.919 36.439 36.547 1.00 50.31 134 ASN A C 1
ATOM 1058 O O . ASN A 1 134 ? -30.982 37.112 36.118 1.00 50.31 134 ASN A O 1
ATOM 1062 N N . ILE A 1 135 ? -32.012 35.122 36.359 1.00 43.50 135 ILE A N 1
ATOM 1063 C CA . ILE A 1 135 ? -31.141 34.366 35.460 1.00 43.50 135 ILE A CA 1
ATOM 1064 C C . ILE A 1 135 ? -32.000 33.894 34.293 1.00 43.50 135 ILE A C 1
ATOM 1066 O O . ILE A 1 135 ? -33.021 33.240 34.467 1.00 43.50 135 ILE A O 1
ATOM 1070 N N . ILE A 1 136 ? -31.580 34.315 33.107 1.00 50.22 136 ILE A N 1
ATOM 1071 C CA . ILE A 1 136 ? -32.186 34.042 31.811 1.00 50.22 136 ILE A CA 1
ATOM 1072 C C . ILE A 1 136 ? -32.159 32.528 31.564 1.00 50.22 136 ILE A C 1
ATOM 1074 O O . ILE A 1 136 ? -31.082 31.939 31.457 1.00 50.22 136 ILE A O 1
ATOM 1078 N N . ASP A 1 137 ? -33.340 31.922 31.445 1.00 43.06 137 ASP A N 1
ATOM 1079 C CA . ASP A 1 137 ? -33.530 30.551 30.976 1.00 43.06 137 ASP A CA 1
ATOM 1080 C C . ASP A 1 137 ? -32.991 30.417 29.543 1.00 43.06 137 ASP A C 1
ATOM 1082 O O . ASP A 1 137 ? -33.643 30.780 28.562 1.00 43.06 137 ASP A O 1
ATOM 1086 N N . SER A 1 138 ? -31.765 29.905 29.412 1.00 39.25 138 SER A N 1
ATOM 1087 C CA . SER A 1 138 ? -31.257 29.394 2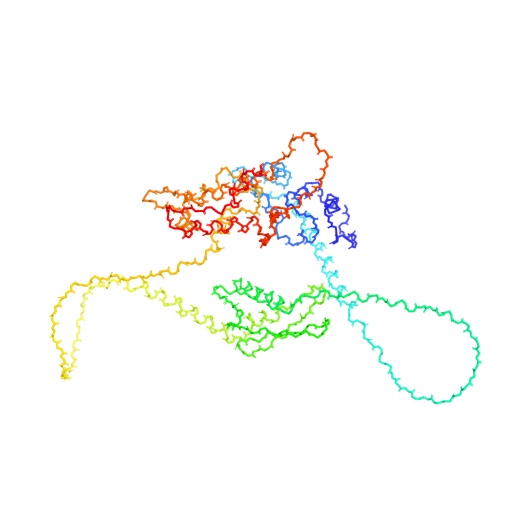8.139 1.00 39.25 138 SER A CA 1
ATOM 1088 C C . SER A 1 138 ? -31.885 28.024 27.879 1.00 39.25 138 SER A C 1
ATOM 1090 O O . SER A 1 138 ? -31.668 27.105 28.674 1.00 39.25 138 SER A O 1
ATOM 1092 N N . PRO A 1 139 ? -32.630 27.836 26.777 1.00 51.88 139 PRO A N 1
ATOM 1093 C CA . PRO A 1 139 ? -33.180 26.535 26.445 1.00 51.88 139 PRO A CA 1
ATOM 1094 C C . PRO A 1 139 ? -32.023 25.571 26.172 1.00 51.88 139 PRO A C 1
ATOM 1096 O O . PRO A 1 139 ? -31.176 25.831 25.315 1.00 51.88 139 PRO A O 1
ATOM 1099 N N . LEU A 1 140 ? -31.981 24.456 26.910 1.00 41.19 140 LEU A N 1
ATOM 1100 C CA . LEU A 1 140 ? -31.117 23.318 26.607 1.00 41.19 140 LEU A CA 1
ATOM 1101 C C . LEU A 1 140 ? -31.401 22.877 25.164 1.00 41.19 140 LEU A C 1
ATOM 1103 O O . LEU A 1 140 ? -32.379 22.182 24.886 1.00 41.19 140 LEU A O 1
ATOM 1107 N N . ILE A 1 141 ? -30.536 23.289 24.238 1.00 42.34 141 ILE A N 1
ATOM 1108 C CA . ILE A 1 141 ? -30.505 22.762 22.879 1.00 42.34 141 ILE A CA 1
ATOM 1109 C C . ILE A 1 141 ? -30.063 21.306 23.016 1.00 42.34 141 ILE A C 1
ATOM 1111 O O . ILE A 1 141 ? -28.883 21.005 23.207 1.00 42.34 141 ILE A O 1
ATOM 1115 N N . SER A 1 142 ? -31.036 20.399 22.982 1.00 41.44 142 SER A N 1
ATOM 1116 C CA . SER A 1 142 ? -30.806 18.967 22.855 1.00 41.44 142 SER A CA 1
ATOM 1117 C C . SER A 1 142 ? -30.048 18.738 21.551 1.00 41.44 142 SER A C 1
ATOM 1119 O O . SER A 1 142 ? -30.593 18.852 20.456 1.00 41.44 142 SER A O 1
ATOM 1121 N N . ILE A 1 143 ? -28.743 18.486 21.663 1.00 43.69 143 ILE A N 1
ATOM 1122 C CA . ILE A 1 143 ? -27.907 18.169 20.508 1.00 43.69 143 ILE A CA 1
ATOM 1123 C C . ILE A 1 143 ? -28.488 16.887 19.900 1.00 43.69 143 ILE A C 1
ATOM 1125 O O . ILE A 1 143 ? -28.534 15.865 20.598 1.00 43.69 143 ILE A O 1
ATOM 1129 N N . PRO A 1 144 ? -28.953 16.907 18.637 1.00 46.66 144 PRO A N 1
ATOM 1130 C CA . PRO A 1 144 ? -29.485 15.717 17.999 1.00 46.66 144 PRO A CA 1
ATOM 1131 C C . PRO A 1 144 ? -28.394 14.650 18.024 1.00 46.66 144 PRO A C 1
ATOM 1133 O O . PRO A 1 144 ? -27.308 14.816 17.464 1.00 46.66 144 PRO A O 1
ATOM 1136 N N . THR A 1 145 ? -28.660 13.566 18.752 1.00 55.53 145 THR A N 1
ATOM 1137 C CA . THR A 1 145 ? -27.740 12.438 18.862 1.00 55.53 145 THR A CA 1
ATOM 1138 C C . THR A 1 145 ? -27.732 11.757 17.504 1.00 55.53 145 THR A C 1
ATOM 1140 O O . THR A 1 145 ? -28.597 10.939 17.205 1.00 55.53 145 THR A O 1
ATOM 1143 N N . THR A 1 146 ? -26.803 12.166 16.638 1.00 67.69 146 THR A N 1
ATOM 1144 C CA . THR A 1 146 ? -26.647 11.590 15.301 1.00 67.69 146 THR A CA 1
ATOM 1145 C C . THR A 1 146 ? -26.491 10.081 15.452 1.00 67.69 146 THR A C 1
ATOM 1147 O O . THR A 1 146 ? -25.498 9.613 16.016 1.00 67.69 146 THR A O 1
ATOM 1150 N N . ALA A 1 147 ? -27.495 9.324 15.006 1.00 74.69 147 ALA A N 1
ATOM 1151 C CA . ALA A 1 147 ? -27.500 7.875 15.115 1.00 74.69 147 ALA A CA 1
ATOM 1152 C C . ALA A 1 147 ? -26.232 7.320 14.450 1.00 74.69 147 ALA A C 1
ATOM 1154 O O . ALA A 1 147 ? -25.978 7.532 13.261 1.00 74.69 147 ALA A O 1
ATOM 1155 N N . ILE A 1 148 ? -25.392 6.643 15.234 1.00 80.56 148 ILE A N 1
ATOM 1156 C CA . ILE A 1 148 ? -24.164 6.042 14.722 1.00 80.56 148 ILE A CA 1
ATOM 1157 C C . ILE A 1 148 ? -24.587 4.859 13.855 1.00 80.56 148 ILE A C 1
ATOM 1159 O O . ILE A 1 148 ? -24.954 3.811 14.375 1.00 80.56 148 ILE A O 1
ATOM 1163 N N . ASN A 1 149 ? -24.529 5.029 12.534 1.00 89.31 149 ASN A N 1
ATOM 1164 C CA . ASN A 1 149 ? -24.784 3.946 11.589 1.00 89.31 149 ASN A CA 1
ATOM 1165 C C . ASN A 1 149 ? -23.688 2.868 11.744 1.00 89.31 149 ASN A C 1
ATOM 1167 O O . ASN A 1 149 ? -22.547 3.073 11.300 1.00 89.31 149 ASN A O 1
ATOM 1171 N N . LEU A 1 150 ? -24.005 1.801 12.482 1.00 93.44 150 LEU A N 1
ATOM 1172 C CA . LEU A 1 150 ? -23.179 0.613 12.717 1.00 93.44 150 LEU A CA 1
ATOM 1173 C C . LEU A 1 150 ? -23.563 -0.470 11.703 1.00 93.44 150 LEU A C 1
ATOM 1175 O O . LEU A 1 150 ? -24.729 -0.591 11.340 1.00 93.44 150 LEU A O 1
ATOM 1179 N N . MET A 1 151 ? -22.581 -1.257 11.258 1.00 94.06 151 MET A N 1
ATOM 1180 C CA . MET A 1 151 ? -22.850 -2.418 10.401 1.00 94.06 151 MET A CA 1
ATOM 1181 C C . MET A 1 151 ? -23.623 -3.491 11.178 1.00 94.06 151 MET A C 1
ATOM 1183 O O . MET A 1 151 ? -23.599 -3.497 12.413 1.00 94.06 151 MET A O 1
ATOM 1187 N N . SER A 1 152 ? -24.272 -4.419 10.471 1.00 95.94 152 SER A N 1
ATOM 1188 C CA . SER A 1 152 ? -24.912 -5.551 11.138 1.00 95.94 152 SER A CA 1
ATOM 1189 C C . SER A 1 152 ? -23.867 -6.452 11.807 1.00 95.94 152 SER A C 1
ATOM 1191 O O . SER A 1 152 ? -22.704 -6.513 11.393 1.00 95.94 152 SER A O 1
ATOM 1193 N N . VAL A 1 153 ? -24.276 -7.186 12.846 1.00 96.50 153 VAL A N 1
ATOM 1194 C CA . VAL A 1 153 ? -23.403 -8.145 13.544 1.00 96.50 153 VAL A CA 1
ATOM 1195 C C . VAL A 1 153 ? -22.804 -9.172 12.573 1.00 96.50 153 VAL A C 1
ATOM 1197 O O . VAL A 1 153 ? -21.614 -9.474 12.657 1.00 96.50 153 VAL A O 1
ATOM 1200 N N . ASN A 1 154 ? -23.595 -9.651 11.610 1.00 96.81 154 ASN A N 1
ATOM 1201 C CA . ASN A 1 154 ? -23.146 -10.619 10.609 1.00 96.81 154 ASN A CA 1
ATOM 1202 C C . ASN A 1 154 ? -22.075 -10.036 9.680 1.00 96.81 154 ASN A C 1
ATOM 1204 O O . ASN A 1 154 ? -21.086 -10.711 9.390 1.00 96.81 154 ASN A O 1
ATOM 1208 N N . ASP A 1 155 ? -22.207 -8.769 9.284 1.00 95.94 155 ASP A N 1
ATOM 1209 C CA . ASP A 1 155 ? -21.184 -8.113 8.467 1.00 95.94 155 ASP A CA 1
ATOM 1210 C C . ASP A 1 155 ? -19.863 -7.992 9.232 1.00 95.94 155 ASP A C 1
ATOM 1212 O O . ASP A 1 155 ? -18.786 -8.222 8.677 1.00 95.94 155 ASP A O 1
ATOM 1216 N N . TYR A 1 156 ? -19.926 -7.682 10.532 1.00 97.12 156 TYR A N 1
ATOM 1217 C CA . TYR A 1 156 ? -18.735 -7.653 11.374 1.00 97.12 156 TYR A CA 1
ATOM 1218 C C . TYR A 1 156 ? -18.070 -9.024 11.488 1.00 97.12 156 TYR A C 1
ATOM 1220 O O . TYR A 1 156 ? -16.844 -9.104 11.373 1.00 97.12 156 TYR A O 1
ATOM 1228 N N . ILE A 1 157 ? -18.850 -10.092 11.678 1.00 96.94 157 ILE A N 1
ATOM 1229 C CA . ILE A 1 157 ? -18.339 -11.470 11.703 1.00 96.94 157 ILE A CA 1
ATOM 1230 C C . ILE A 1 157 ? -17.616 -11.780 10.391 1.00 96.94 157 ILE A C 1
ATOM 1232 O O . ILE A 1 157 ? -16.467 -12.225 10.429 1.00 96.94 157 ILE A O 1
ATOM 1236 N N . GLN A 1 158 ? -18.218 -11.458 9.242 1.00 96.44 158 GLN A N 1
ATOM 1237 C CA . GLN A 1 158 ? -17.613 -11.705 7.933 1.00 96.44 158 GLN A CA 1
ATOM 1238 C C . GLN A 1 158 ? -16.309 -10.919 7.736 1.00 96.44 158 GLN A C 1
ATOM 1240 O O . GLN A 1 158 ? -15.307 -11.469 7.277 1.00 96.44 158 GLN A O 1
ATOM 1245 N N . VAL A 1 159 ? -16.280 -9.638 8.116 1.00 96.00 159 VAL A N 1
ATOM 1246 C CA . VAL A 1 159 ? -15.073 -8.798 8.025 1.00 96.00 159 VAL A CA 1
ATOM 1247 C C . VAL A 1 159 ? -13.945 -9.356 8.896 1.00 96.00 159 VAL A C 1
ATOM 1249 O O . VAL A 1 159 ? -12.783 -9.383 8.471 1.00 96.00 159 VAL A O 1
ATOM 1252 N N . ILE A 1 160 ? -14.264 -9.820 10.106 1.00 97.31 160 ILE A N 1
ATOM 1253 C CA . ILE A 1 160 ? -13.287 -10.445 11.001 1.00 97.31 160 ILE A CA 1
ATOM 1254 C C . ILE A 1 160 ? -12.791 -11.770 10.411 1.00 97.31 160 ILE A C 1
ATOM 1256 O O . ILE A 1 160 ? -11.578 -11.977 10.362 1.00 97.31 160 ILE A O 1
ATOM 1260 N N . ALA A 1 161 ? -13.689 -12.632 9.925 1.00 96.94 161 ALA A N 1
ATOM 1261 C CA . ALA A 1 161 ? -13.350 -13.917 9.314 1.00 96.94 161 ALA A CA 1
ATOM 1262 C C . ALA A 1 161 ? -12.397 -13.746 8.120 1.00 96.94 161 ALA A C 1
ATOM 1264 O O . ALA A 1 161 ? -11.303 -14.312 8.122 1.00 96.94 161 ALA A O 1
ATOM 1265 N N . ASN A 1 162 ? -12.737 -12.861 7.178 1.00 95.25 162 ASN A N 1
ATOM 1266 C CA . ASN A 1 162 ? -11.897 -12.544 6.019 1.00 95.25 162 ASN A CA 1
ATOM 1267 C C . ASN A 1 162 ? -10.517 -12.010 6.442 1.00 95.25 162 ASN A C 1
ATOM 1269 O O . ASN A 1 162 ? -9.493 -12.315 5.829 1.00 95.25 162 ASN A O 1
ATOM 1273 N N . SER A 1 163 ? -10.467 -11.208 7.511 1.00 95.81 163 SER A N 1
ATOM 1274 C CA . SER A 1 163 ? -9.209 -10.671 8.038 1.00 95.81 163 SER A CA 1
ATOM 1275 C C . SER A 1 163 ? -8.325 -11.758 8.656 1.00 95.81 163 SER A C 1
ATOM 1277 O O . SER A 1 163 ? -7.102 -11.698 8.518 1.00 95.81 163 SER A O 1
ATOM 1279 N N . ILE A 1 164 ? -8.920 -12.746 9.333 1.00 95.94 164 ILE A N 1
ATOM 1280 C CA . ILE A 1 164 ? -8.214 -13.904 9.899 1.00 95.94 164 ILE A CA 1
ATOM 1281 C C . ILE A 1 164 ? -7.672 -14.795 8.786 1.00 95.94 164 ILE A C 1
ATOM 1283 O O . ILE A 1 164 ? -6.493 -15.152 8.823 1.00 95.94 164 ILE A O 1
ATOM 1287 N N . GLU A 1 165 ? -8.494 -15.097 7.784 1.00 94.75 165 GLU A N 1
ATOM 1288 C CA . GLU A 1 165 ? -8.100 -15.905 6.633 1.00 94.75 165 GLU A CA 1
ATOM 1289 C C . GLU A 1 165 ? -6.930 -15.250 5.890 1.00 94.75 165 GLU A C 1
ATOM 1291 O O . GLU A 1 165 ? -5.863 -15.854 5.752 1.00 94.75 165 GLU A O 1
ATOM 1296 N N . LYS A 1 166 ? -7.064 -13.966 5.539 1.00 94.19 166 LYS A N 1
ATOM 1297 C CA . LYS A 1 166 ? -6.001 -13.189 4.889 1.00 94.19 166 LYS A CA 1
ATOM 1298 C C . LYS A 1 166 ? -4.715 -13.160 5.715 1.00 94.19 166 LYS A C 1
ATOM 1300 O O . LYS A 1 166 ? -3.623 -13.306 5.170 1.00 94.19 166 LYS A O 1
ATOM 1305 N N . TYR A 1 167 ? -4.821 -12.974 7.031 1.00 94.56 167 TYR A N 1
ATOM 1306 C CA . TYR A 1 167 ? -3.657 -13.020 7.916 1.00 94.56 167 TYR A CA 1
ATOM 1307 C C . TYR A 1 167 ? -2.995 -14.403 7.915 1.00 94.56 167 TYR A C 1
ATOM 1309 O O . TYR A 1 167 ? -1.766 -14.485 7.907 1.00 94.56 167 TYR A O 1
ATOM 1317 N N . SER A 1 168 ? -3.791 -15.476 7.907 1.00 93.25 168 SER A N 1
ATOM 1318 C CA . SER A 1 168 ? -3.289 -16.850 7.928 1.00 93.25 168 SER A CA 1
ATOM 1319 C C . SER A 1 168 ? -2.504 -17.205 6.668 1.00 93.25 168 SER A C 1
ATOM 1321 O O . SER A 1 168 ? -1.364 -17.641 6.800 1.00 93.25 168 SER A O 1
ATOM 1323 N N . ILE A 1 169 ? -3.033 -16.874 5.485 1.00 90.75 169 ILE A N 1
ATOM 1324 C CA . ILE A 1 169 ? -2.368 -17.074 4.188 1.00 90.75 169 ILE A CA 1
ATOM 1325 C C . ILE A 1 169 ? -1.016 -16.352 4.160 1.00 90.75 169 ILE A C 1
ATOM 1327 O O . ILE A 1 169 ? 0.002 -16.936 3.799 1.00 90.75 169 ILE A O 1
ATOM 1331 N N . ASN A 1 170 ? -0.992 -15.095 4.612 1.00 90.75 170 ASN A N 1
ATOM 1332 C CA . ASN A 1 170 ? 0.212 -14.264 4.564 1.00 90.75 170 ASN A CA 1
ATOM 1333 C C . ASN A 1 170 ? 1.274 -14.646 5.607 1.00 90.75 170 ASN A C 1
ATOM 1335 O O . ASN A 1 170 ? 2.448 -14.332 5.427 1.00 90.75 170 ASN A O 1
ATOM 1339 N N . THR A 1 171 ? 0.877 -15.254 6.728 1.00 91.12 171 THR A N 1
ATOM 1340 C CA . THR A 1 171 ? 1.781 -15.486 7.871 1.00 91.12 171 THR A CA 1
ATOM 1341 C C . THR A 1 171 ? 2.217 -16.940 7.989 1.00 91.12 171 THR A C 1
ATOM 1343 O O . THR A 1 171 ? 3.340 -17.225 8.405 1.00 91.12 171 THR A O 1
ATOM 1346 N N . PHE A 1 172 ? 1.328 -17.874 7.673 1.00 89.00 172 PHE A N 1
ATOM 1347 C CA . PHE A 1 172 ? 1.536 -19.299 7.858 1.00 89.00 172 PHE A CA 1
ATOM 1348 C C .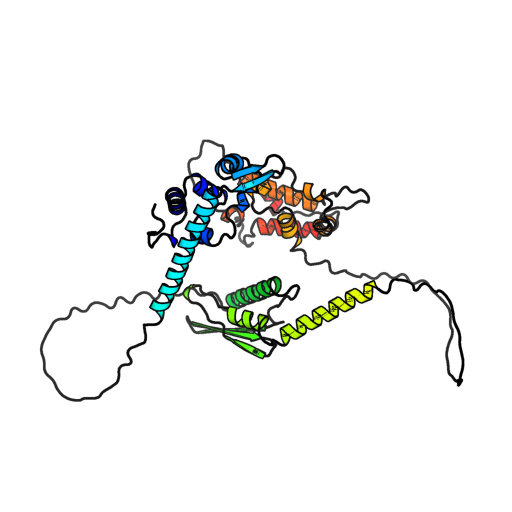 PHE A 1 172 ? 1.489 -19.957 6.483 1.00 89.00 172 PHE A C 1
ATOM 1350 O O . PHE A 1 172 ? 0.419 -20.331 6.020 1.00 89.00 172 PHE A O 1
ATOM 1357 N N . GLN A 1 173 ? 2.651 -20.065 5.833 1.00 80.62 173 GLN A N 1
ATOM 1358 C CA . GLN A 1 173 ? 2.821 -20.701 4.522 1.00 80.62 173 GLN A CA 1
ATOM 1359 C C . GLN A 1 173 ? 1.980 -21.990 4.434 1.00 80.62 173 GLN A C 1
ATOM 1361 O O . GLN A 1 173 ? 2.293 -22.982 5.092 1.00 80.62 173 GLN A O 1
ATOM 1366 N N . ASN A 1 174 ? 0.899 -21.950 3.649 1.00 82.88 174 ASN A N 1
ATOM 1367 C CA . ASN A 1 174 ? -0.041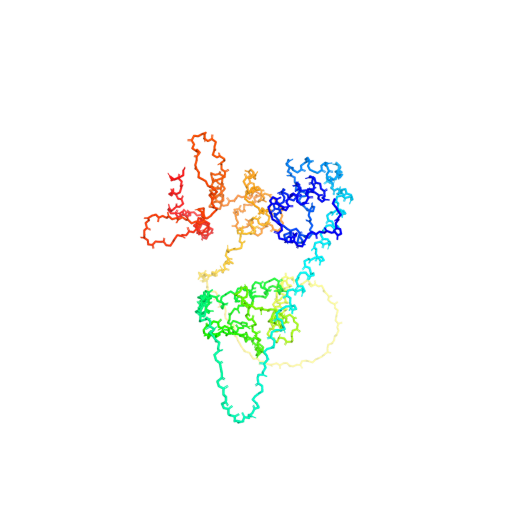 -23.053 3.399 1.00 82.88 174 ASN A CA 1
ATOM 1368 C C . ASN A 1 174 ? -0.990 -23.460 4.551 1.00 82.88 174 ASN A C 1
ATOM 1370 O O . ASN A 1 174 ? -1.589 -24.533 4.489 1.00 82.88 174 ASN A O 1
ATOM 1374 N N . ILE A 1 175 ? -1.186 -22.635 5.588 1.00 90.31 175 ILE A N 1
ATOM 1375 C CA . ILE A 1 175 ? -2.248 -22.839 6.593 1.00 90.31 175 ILE A CA 1
ATOM 1376 C C . ILE A 1 175 ? -3.343 -21.793 6.386 1.00 90.31 175 ILE A C 1
ATOM 1378 O O . ILE A 1 175 ? -3.178 -20.633 6.755 1.00 90.31 175 ILE A O 1
ATOM 1382 N N . ILE A 1 176 ? -4.489 -22.233 5.865 1.00 91.06 176 ILE A N 1
ATOM 1383 C CA . ILE A 1 176 ? -5.700 -21.414 5.766 1.00 91.06 176 ILE A CA 1
ATOM 1384 C C . ILE A 1 176 ? -6.549 -21.659 7.014 1.00 91.06 176 ILE A C 1
ATOM 1386 O O . ILE A 1 176 ? -6.966 -22.789 7.281 1.00 91.06 176 ILE A O 1
ATOM 1390 N N . LEU A 1 177 ? -6.786 -20.608 7.799 1.00 91.19 177 LEU A N 1
ATOM 1391 C CA . LEU A 1 177 ? -7.673 -20.651 8.960 1.00 91.19 177 LEU A CA 1
ATOM 1392 C C . LEU A 1 177 ? -9.050 -20.126 8.558 1.00 91.19 177 LEU A C 1
ATOM 1394 O O . LEU A 1 177 ? -9.226 -18.918 8.405 1.00 91.19 177 LEU A O 1
ATOM 1398 N N . LYS A 1 178 ? -10.014 -21.035 8.403 1.00 89.31 178 LYS A N 1
ATOM 1399 C CA . LYS A 1 178 ? -11.411 -20.688 8.130 1.00 89.31 178 LYS A CA 1
ATOM 1400 C C . LYS A 1 178 ? -12.181 -20.423 9.422 1.00 89.31 178 LYS A C 1
ATOM 1402 O O . LYS A 1 178 ? -11.852 -20.963 10.486 1.00 89.31 178 LYS A O 1
ATOM 1407 N N . HIS A 1 179 ? -13.207 -19.583 9.303 1.00 83.25 179 HIS A N 1
ATOM 1408 C CA . HIS A 1 179 ? -14.261 -19.472 10.307 1.00 83.25 179 HIS A CA 1
ATOM 1409 C C . HIS A 1 179 ? -14.891 -20.858 10.534 1.00 83.25 179 HIS A C 1
ATOM 1411 O O . HIS A 1 179 ? -14.938 -21.653 9.600 1.00 83.25 179 HIS A O 1
ATOM 1417 N N . ASP A 1 180 ? -15.286 -21.163 11.771 1.00 85.31 180 ASP A N 1
ATOM 1418 C CA . ASP A 1 180 ? -15.830 -22.457 12.234 1.00 85.31 180 ASP A CA 1
ATOM 1419 C C . ASP A 1 180 ? -14.824 -23.621 12.337 1.00 85.31 180 ASP A C 1
ATOM 1421 O O . ASP A 1 180 ? -14.911 -24.420 13.268 1.00 85.31 180 ASP A O 1
ATOM 1425 N N . ASP A 1 181 ? -13.797 -23.675 11.484 1.00 84.19 181 ASP A N 1
ATOM 1426 C CA . ASP A 1 181 ? -12.765 -24.727 11.555 1.00 84.19 181 ASP A CA 1
ATOM 1427 C C . ASP A 1 181 ? -11.677 -24.440 12.602 1.00 84.19 181 ASP A C 1
ATOM 1429 O O . ASP A 1 181 ? -11.101 -25.354 13.205 1.00 84.19 181 ASP A O 1
ATOM 1433 N N . ALA A 1 182 ? -11.319 -23.164 12.766 1.00 84.94 182 ALA A N 1
ATOM 1434 C CA . ALA A 1 182 ? -10.184 -22.737 13.587 1.00 84.94 182 ALA A CA 1
ATOM 1435 C C . ALA A 1 182 ? -10.596 -21.915 14.814 1.00 84.94 182 ALA A C 1
ATOM 1437 O O . ALA A 1 182 ? -9.909 -21.926 15.848 1.00 84.94 182 ALA A O 1
ATOM 1438 N N . CYS A 1 183 ? -11.692 -21.170 14.697 1.00 93.00 183 CYS A N 1
ATOM 1439 C CA . CYS A 1 183 ? -12.194 -20.291 15.737 1.00 93.00 183 CYS A CA 1
ATOM 1440 C C . CYS A 1 183 ? -13.678 -19.975 15.551 1.00 93.00 183 CYS A C 1
ATOM 1442 O O . CYS A 1 183 ? -14.154 -19.884 14.422 1.00 93.00 183 CYS A O 1
ATOM 1444 N N . MET A 1 184 ? -14.356 -19.701 16.666 1.00 96.44 184 MET A N 1
ATOM 1445 C CA . MET A 1 184 ? -15.720 -19.170 16.684 1.00 96.44 184 MET A CA 1
ATOM 1446 C C . MET A 1 184 ? -15.700 -17.696 17.089 1.00 96.44 184 MET A C 1
ATOM 1448 O O . MET A 1 184 ? -15.062 -17.330 18.085 1.00 96.44 184 MET A O 1
ATOM 1452 N N . ILE A 1 185 ? -16.376 -16.848 16.316 1.00 97.50 185 ILE A N 1
ATOM 1453 C CA . ILE A 1 185 ? -16.510 -15.416 16.596 1.00 97.50 185 ILE A CA 1
ATOM 1454 C C . ILE A 1 185 ? -17.841 -15.193 17.315 1.00 97.50 185 ILE A C 1
ATOM 1456 O O . ILE A 1 185 ? -18.898 -15.532 16.794 1.00 97.50 185 ILE A O 1
ATOM 1460 N N . HIS A 1 186 ? -17.793 -14.591 18.502 1.00 97.56 186 HIS A N 1
ATOM 1461 C CA . HIS A 1 186 ? -18.983 -14.199 19.250 1.00 97.56 186 HIS A CA 1
ATOM 1462 C C . HIS A 1 186 ? -19.013 -12.682 19.368 1.00 97.56 186 HIS A C 1
ATOM 1464 O O . HIS A 1 186 ? -18.118 -12.098 19.982 1.00 97.56 186 HIS A O 1
ATOM 1470 N N . LEU A 1 187 ? -20.031 -12.058 18.783 1.00 97.62 187 LEU A N 1
ATOM 1471 C CA . LEU A 1 187 ? -20.303 -10.630 18.902 1.00 97.62 187 LEU A CA 1
ATOM 1472 C C . LEU A 1 187 ? -21.679 -10.445 19.542 1.00 97.62 187 LEU A C 1
ATOM 1474 O O . LEU A 1 187 ? -22.613 -11.172 19.206 1.00 97.62 187 LEU A O 1
ATOM 1478 N N . ASN A 1 188 ? -21.803 -9.474 20.436 1.00 96.62 188 ASN A N 1
ATOM 1479 C CA . ASN A 1 188 ? -23.071 -9.068 21.016 1.00 96.62 188 ASN A CA 1
ATOM 1480 C C . ASN A 1 188 ? -23.227 -7.550 20.848 1.00 96.62 188 ASN A C 1
ATOM 1482 O O . ASN A 1 188 ? -22.270 -6.782 20.969 1.00 96.62 188 ASN A O 1
ATOM 1486 N N . GLN A 1 189 ? -24.429 -7.119 20.477 1.00 96.12 189 GLN A N 1
ATOM 1487 C CA . GLN A 1 189 ? -24.739 -5.717 20.232 1.00 96.12 189 GLN A CA 1
ATOM 1488 C C . GLN A 1 189 ? -25.833 -5.278 21.199 1.00 96.12 189 GLN A C 1
ATOM 1490 O O . GLN A 1 189 ? -26.951 -5.783 21.162 1.00 96.12 189 GLN A O 1
ATOM 1495 N N . SER A 1 190 ? -25.506 -4.302 22.042 1.00 94.62 190 SER A N 1
ATOM 1496 C CA . SER A 1 190 ? -26.424 -3.689 22.998 1.00 94.62 190 SER A CA 1
ATOM 1497 C C . SER A 1 190 ? -26.483 -2.187 22.734 1.00 94.62 190 SER A C 1
ATOM 1499 O O . SER A 1 190 ? -25.641 -1.416 23.204 1.00 94.62 190 SER A O 1
ATOM 1501 N N . GLY A 1 191 ? -27.470 -1.765 21.941 1.00 91.31 191 GLY A N 1
ATOM 1502 C CA . GLY A 1 191 ? -27.614 -0.377 21.501 1.00 91.31 191 GLY A CA 1
ATOM 1503 C C . GLY A 1 191 ? -26.462 0.057 20.587 1.00 91.31 191 GLY A C 1
ATOM 1504 O O . GLY A 1 191 ? -26.252 -0.518 19.519 1.00 91.31 191 GLY A O 1
ATOM 1505 N N . THR A 1 192 ? -25.714 1.080 21.008 1.00 89.25 192 THR A N 1
ATOM 1506 C CA . THR A 1 192 ? -24.538 1.612 20.289 1.00 89.25 192 THR A CA 1
ATOM 1507 C C . THR A 1 192 ? -23.225 0.931 20.681 1.00 89.25 192 THR A C 1
ATOM 1509 O O . THR A 1 192 ? -22.183 1.202 20.080 1.00 89.25 192 THR A O 1
ATOM 1512 N N . CYS A 1 193 ? -23.261 0.048 21.678 1.00 91.38 193 CYS A N 1
ATOM 1513 C CA . CYS A 1 193 ? -22.111 -0.719 22.125 1.00 91.38 193 CYS A CA 1
ATOM 1514 C C . CYS A 1 193 ? -22.110 -2.086 21.446 1.00 91.38 193 CYS A C 1
ATOM 1516 O O . CYS A 1 193 ? -23.105 -2.809 21.482 1.00 91.38 193 CYS A O 1
ATOM 1518 N N . ILE A 1 194 ? -20.970 -2.447 20.864 1.00 96.56 194 ILE A N 1
ATOM 1519 C CA . ILE A 1 194 ? -20.719 -3.793 20.362 1.00 96.56 194 ILE A CA 1
ATOM 1520 C C . ILE A 1 194 ? -19.498 -4.356 21.082 1.00 96.56 194 ILE A C 1
ATOM 1522 O O . ILE A 1 194 ? -18.430 -3.733 21.127 1.00 96.56 194 ILE A O 1
ATOM 1526 N N . ASP A 1 195 ? -19.667 -5.518 21.690 1.00 96.75 195 ASP A N 1
ATOM 1527 C CA . ASP A 1 195 ? -18.605 -6.276 22.321 1.00 96.75 195 ASP A CA 1
ATOM 1528 C C . ASP A 1 195 ? -18.450 -7.630 21.634 1.00 96.75 195 ASP A C 1
ATOM 1530 O O . ASP A 1 195 ? -19.304 -8.104 20.886 1.00 96.75 195 ASP A O 1
ATOM 1534 N N . GLY A 1 196 ? -17.277 -8.226 21.801 1.00 97.12 196 GLY A N 1
ATOM 1535 C CA . GLY A 1 196 ? -17.010 -9.489 21.150 1.00 97.12 196 GLY A CA 1
ATOM 1536 C C . GLY A 1 196 ? -15.736 -10.154 21.615 1.00 97.12 196 GLY A C 1
ATOM 1537 O O . GLY A 1 196 ? -14.844 -9.535 22.207 1.00 97.12 196 GLY A O 1
ATOM 1538 N N . TYR A 1 197 ? -15.647 -11.443 21.333 1.00 98.25 197 TYR A N 1
ATOM 1539 C CA . TYR A 1 197 ? -14.465 -12.252 21.557 1.00 98.25 197 TYR A CA 1
ATOM 1540 C C . TYR A 1 197 ? -14.352 -13.346 20.495 1.00 98.25 197 TYR A C 1
ATOM 1542 O O . TYR A 1 197 ? -15.335 -13.765 19.887 1.00 98.25 197 TYR A O 1
ATOM 1550 N N . ILE A 1 198 ? -13.128 -13.822 20.283 1.00 97.94 198 ILE A N 1
ATOM 1551 C CA . ILE A 1 198 ? -12.844 -14.997 19.459 1.00 97.94 198 ILE A CA 1
ATOM 1552 C C . ILE A 1 198 ? -12.519 -16.152 20.391 1.00 97.94 198 ILE A C 1
ATOM 1554 O O . ILE A 1 198 ? -11.591 -16.058 21.200 1.00 97.94 198 ILE A O 1
ATOM 1558 N N . LYS A 1 199 ? -13.250 -17.256 20.264 1.00 97.12 199 LYS A N 1
ATOM 1559 C CA . LYS A 1 199 ? -12.930 -18.519 20.923 1.00 97.12 199 LYS A CA 1
ATOM 1560 C C . LYS A 1 199 ? -12.072 -19.358 19.982 1.00 97.12 199 LYS A C 1
ATOM 1562 O O . LYS A 1 199 ? -12.555 -19.898 18.991 1.00 97.12 199 LYS A O 1
ATOM 1567 N N . CYS A 1 200 ? -10.780 -19.443 20.277 1.00 96.06 200 CYS A N 1
ATOM 1568 C CA . CYS A 1 200 ? -9.843 -20.287 19.540 1.00 96.06 200 CYS A CA 1
ATOM 1569 C C . CYS A 1 200 ? -10.096 -21.770 19.860 1.00 96.06 200 CYS A C 1
ATOM 1571 O O . CYS A 1 200 ? -10.448 -22.107 20.993 1.00 96.06 200 CYS A O 1
ATOM 1573 N N . HIS A 1 201 ? -9.837 -22.681 18.918 1.00 94.31 201 HIS A N 1
ATOM 1574 C CA . HIS A 1 201 ? -9.937 -24.131 19.155 1.00 94.31 201 HIS A CA 1
ATOM 1575 C C . HIS A 1 201 ? -8.994 -24.660 20.245 1.00 94.31 201 HIS A C 1
ATOM 1577 O O . HIS A 1 201 ? -9.257 -25.703 20.837 1.00 94.31 201 HIS A O 1
ATOM 1583 N N . CYS A 1 202 ? -7.944 -23.918 20.610 1.00 93.94 202 CYS A N 1
ATOM 1584 C CA . CYS A 1 202 ? -7.159 -24.222 21.811 1.00 93.94 202 CYS A CA 1
ATOM 1585 C C . CYS A 1 202 ? -7.872 -23.841 23.129 1.00 93.94 202 CYS A C 1
ATOM 1587 O O . CYS A 1 202 ? -7.232 -23.803 24.176 1.00 93.94 202 CYS A O 1
ATOM 1589 N N . LYS A 1 203 ? -9.177 -23.534 23.079 1.00 94.94 203 LYS A N 1
ATOM 1590 C CA . LYS A 1 203 ? -10.062 -23.109 24.179 1.00 94.94 203 LYS A CA 1
ATOM 1591 C C . LYS A 1 203 ? -9.789 -21.711 24.746 1.00 94.94 203 LYS A C 1
ATOM 1593 O O . LYS A 1 203 ? -10.500 -21.278 25.647 1.00 94.94 203 LYS A O 1
ATOM 1598 N N . SER A 1 204 ? -8.816 -20.972 24.212 1.00 95.56 204 SER A N 1
ATOM 1599 C CA . SER A 1 204 ? -8.566 -19.587 24.623 1.00 95.56 204 SER A CA 1
ATOM 1600 C C . SER A 1 204 ? -9.651 -18.649 24.087 1.00 95.56 204 SER A C 1
ATOM 1602 O O . SER A 1 204 ? -9.889 -18.607 22.881 1.00 95.56 204 SER A O 1
ATOM 1604 N N . ALA A 1 205 ? -10.271 -17.871 24.975 1.00 97.50 205 ALA A N 1
ATOM 1605 C CA . ALA A 1 205 ? -11.177 -16.785 24.613 1.00 97.50 205 ALA A CA 1
ATOM 1606 C C . ALA A 1 205 ? -10.407 -15.458 24.574 1.00 97.50 205 ALA A C 1
ATOM 1608 O O . ALA A 1 205 ? -9.759 -15.073 25.548 1.00 97.50 205 ALA A O 1
ATOM 1609 N N . ILE A 1 206 ? -10.442 -14.767 23.437 1.00 97.62 206 ILE A N 1
ATOM 1610 C CA . ILE A 1 206 ? -9.646 -13.564 23.182 1.00 97.62 206 ILE A CA 1
ATOM 1611 C C . ILE A 1 206 ? -10.594 -12.410 22.897 1.00 97.62 206 ILE A C 1
ATOM 1613 O O . ILE A 1 206 ? -11.246 -12.376 21.856 1.00 97.62 206 ILE A O 1
ATOM 1617 N N . LYS A 1 207 ? -10.663 -11.458 23.830 1.00 98.00 207 LYS A N 1
ATOM 1618 C CA . LYS A 1 207 ? -11.508 -10.266 23.703 1.00 98.00 207 LYS A CA 1
ATOM 1619 C C . LYS A 1 207 ? -11.115 -9.445 22.473 1.00 98.00 207 LYS A C 1
ATOM 1621 O O . LYS A 1 207 ? -9.924 -9.235 22.226 1.00 98.00 207 LYS A O 1
ATOM 1626 N N . LEU A 1 208 ? -12.117 -8.950 21.750 1.00 97.62 208 LEU A N 1
ATOM 1627 C CA . LEU A 1 208 ? -11.981 -8.072 20.594 1.00 97.62 208 LEU A CA 1
ATOM 1628 C C . LEU A 1 208 ? -12.364 -6.634 20.969 1.00 97.62 208 LEU A C 1
ATOM 1630 O O . LEU A 1 208 ? -13.547 -6.320 21.074 1.00 97.62 208 LEU A O 1
ATOM 1634 N N . PRO A 1 209 ? -11.393 -5.725 21.162 1.00 96.38 209 PRO A N 1
ATOM 1635 C CA . PRO A 1 209 ? -11.701 -4.319 21.386 1.00 96.38 209 PRO A CA 1
ATOM 1636 C C . PRO A 1 209 ? -12.335 -3.703 20.134 1.00 96.38 209 PRO A C 1
ATOM 1638 O O . PRO A 1 209 ? -11.720 -3.718 19.062 1.00 96.38 209 PRO A O 1
ATOM 1641 N N . PHE A 1 210 ? -13.535 -3.138 20.271 1.00 96.75 210 PHE A N 1
ATOM 1642 C CA . PHE A 1 210 ? -14.166 -2.347 19.218 1.00 96.75 210 PHE A CA 1
ATOM 1643 C C . PHE A 1 210 ? -13.642 -0.908 19.238 1.00 96.75 210 PHE A C 1
ATOM 1645 O O . PHE A 1 210 ? -13.544 -0.274 20.290 1.00 96.75 210 PHE A O 1
ATOM 1652 N N . ARG A 1 211 ? -13.278 -0.377 18.071 1.00 93.19 211 ARG A N 1
ATOM 1653 C CA . ARG A 1 211 ? -12.782 0.993 17.911 1.00 93.19 211 ARG A CA 1
ATOM 1654 C C . ARG A 1 211 ? -13.861 1.855 17.276 1.00 93.19 211 ARG A C 1
ATOM 1656 O O . ARG A 1 211 ? -14.058 1.792 16.067 1.00 93.19 211 ARG A O 1
ATOM 1663 N N . LEU A 1 212 ? -14.486 2.719 18.077 1.00 88.88 212 LEU A N 1
ATOM 1664 C CA . LEU A 1 212 ? -15.587 3.578 17.625 1.00 88.88 212 LEU A CA 1
ATOM 1665 C C . LEU A 1 212 ? -15.193 4.477 16.437 1.00 88.88 212 LEU A C 1
ATOM 1667 O O . LEU A 1 212 ? -15.940 4.575 15.471 1.00 88.88 212 LEU A O 1
ATOM 1671 N N . ASN A 1 213 ? -13.985 5.059 16.456 1.00 87.88 213 ASN A N 1
ATOM 1672 C CA . ASN A 1 213 ? -13.524 5.971 15.396 1.00 87.88 213 ASN A CA 1
ATOM 1673 C C . ASN A 1 213 ? -13.401 5.296 14.020 1.00 87.88 213 ASN A C 1
ATOM 1675 O O . ASN A 1 213 ? -13.611 5.942 13.002 1.00 87.88 213 ASN A O 1
ATOM 1679 N N . THR A 1 214 ? -12.997 4.022 13.982 1.00 90.31 214 THR A N 1
ATOM 1680 C CA . THR A 1 214 ? -12.818 3.264 12.731 1.00 90.31 214 THR A CA 1
ATOM 1681 C C . THR A 1 214 ? -13.973 2.307 12.468 1.00 90.31 214 THR A C 1
ATOM 1683 O O . THR A 1 214 ? -13.947 1.603 11.465 1.00 90.31 214 THR A O 1
ATOM 1686 N N . LYS A 1 215 ? -14.955 2.259 13.380 1.00 94.50 215 LYS A N 1
ATOM 1687 C CA . LYS A 1 215 ? -16.071 1.311 13.393 1.00 94.50 215 LYS A CA 1
ATOM 1688 C C . LYS A 1 215 ? -15.612 -0.129 13.133 1.00 94.50 215 LYS A C 1
ATOM 1690 O O . LYS A 1 215 ? -16.214 -0.825 12.327 1.00 94.50 215 LYS A O 1
ATOM 1695 N N . SER A 1 216 ? -14.518 -0.562 13.767 1.00 95.81 216 SER A N 1
ATOM 1696 C CA . SER A 1 216 ? -13.875 -1.853 13.473 1.00 95.81 216 SER A CA 1
ATOM 1697 C C . SER A 1 216 ? -13.301 -2.535 14.718 1.00 95.81 216 SER A C 1
ATOM 1699 O O . SER A 1 216 ? -12.908 -1.871 15.680 1.00 95.81 216 SER A O 1
ATOM 1701 N N . PHE A 1 217 ? -13.169 -3.862 14.683 1.00 97.62 217 PHE A N 1
ATOM 1702 C CA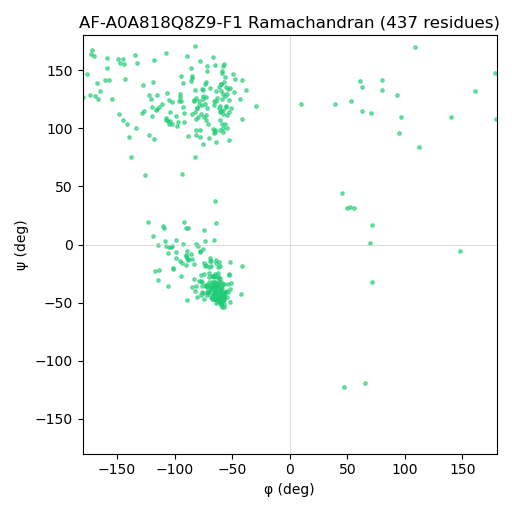 . PHE A 1 217 ? -12.533 -4.638 15.752 1.00 97.62 217 PHE A CA 1
ATOM 1703 C C . PHE A 1 217 ? -11.009 -4.713 15.605 1.00 97.62 217 PHE A C 1
ATOM 1705 O O . PHE A 1 217 ? -10.464 -4.781 14.503 1.00 97.62 217 PHE A O 1
ATOM 1712 N N . GLN A 1 218 ? -10.298 -4.723 16.733 1.00 96.81 218 GLN A N 1
ATOM 1713 C CA . GLN A 1 218 ? -8.849 -4.903 16.774 1.00 96.81 218 GLN A CA 1
ATOM 1714 C C . GLN A 1 218 ? -8.472 -6.383 16.945 1.00 96.81 218 GLN A C 1
ATOM 1716 O O . GLN A 1 218 ? -8.642 -6.959 18.015 1.00 96.81 218 GLN A O 1
ATOM 1721 N N . LEU A 1 219 ? -7.855 -6.971 15.916 1.00 97.69 219 LEU A N 1
ATOM 1722 C CA . LEU A 1 219 ? -7.476 -8.395 15.886 1.00 97.69 219 LEU A CA 1
ATOM 1723 C C . LEU A 1 219 ? -6.047 -8.691 16.366 1.00 97.69 219 LEU A C 1
ATOM 1725 O O . LEU A 1 219 ? -5.627 -9.845 16.412 1.00 97.69 219 LEU A O 1
ATOM 1729 N N . SER A 1 220 ? -5.279 -7.672 16.763 1.00 95.44 220 SER A N 1
ATOM 1730 C CA . SER A 1 220 ? -3.858 -7.837 17.105 1.00 95.44 220 SER A CA 1
ATOM 1731 C C . SER A 1 220 ? -3.611 -8.823 18.250 1.00 95.44 220 SER A C 1
ATOM 1733 O O . SER A 1 220 ? -2.588 -9.499 18.255 1.00 95.44 220 SER A O 1
ATOM 1735 N N . HIS A 1 221 ? -4.527 -8.924 19.219 1.00 95.62 221 HIS A N 1
ATOM 1736 C CA . HIS A 1 221 ? -4.400 -9.884 20.322 1.00 95.62 221 HIS A CA 1
ATOM 1737 C C . HIS A 1 221 ? -4.597 -11.323 19.841 1.00 95.62 221 HIS A C 1
ATOM 1739 O O . HIS A 1 221 ? -3.826 -12.201 20.225 1.00 95.62 221 HIS A O 1
ATOM 1745 N N . TYR A 1 222 ? -5.563 -11.549 18.948 1.00 96.88 222 TYR A N 1
ATOM 1746 C CA . TYR A 1 222 ? -5.784 -12.853 18.332 1.00 96.88 222 TYR A CA 1
ATOM 1747 C C . TYR A 1 222 ? -4.602 -13.262 17.446 1.00 96.88 222 TYR A C 1
ATOM 1749 O O . TYR A 1 222 ? -4.076 -14.364 17.572 1.00 96.88 222 TYR A O 1
ATOM 1757 N N . PHE A 1 223 ? -4.079 -12.345 16.633 1.00 96.19 223 PHE A N 1
ATOM 1758 C CA . PHE A 1 223 ? -2.897 -12.612 15.808 1.00 96.19 223 PHE A CA 1
ATOM 1759 C C . PHE A 1 223 ? -1.640 -12.866 16.644 1.00 96.19 223 PHE A C 1
ATOM 1761 O O . PHE A 1 223 ? -0.883 -13.794 16.358 1.00 96.19 223 PHE A O 1
ATOM 1768 N N . LYS A 1 224 ? -1.439 -12.113 17.735 1.00 95.19 224 LYS A N 1
ATOM 1769 C CA . LYS A 1 224 ? -0.363 -12.390 18.698 1.00 95.19 224 LYS A CA 1
ATOM 1770 C C . LYS A 1 224 ? -0.531 -13.774 19.319 1.00 95.19 224 LYS A C 1
ATOM 1772 O O . LYS A 1 224 ? 0.459 -14.487 19.457 1.00 95.19 224 LYS A O 1
ATOM 1777 N N . HIS A 1 225 ? -1.758 -14.172 19.649 1.00 95.12 225 HIS A N 1
ATOM 1778 C CA . HIS A 1 225 ? -2.051 -15.518 20.123 1.00 95.12 225 HIS A CA 1
ATOM 1779 C C . HIS A 1 225 ? -1.667 -16.574 19.071 1.00 95.12 225 HIS A C 1
ATOM 1781 O O . HIS A 1 225 ? -0.893 -17.471 19.388 1.00 95.12 225 HIS A O 1
ATOM 1787 N N . LEU A 1 226 ? -2.073 -16.441 17.807 1.00 94.38 226 LEU A N 1
ATOM 1788 C CA . LEU A 1 226 ? -1.690 -17.398 16.756 1.00 94.38 226 LEU A CA 1
ATOM 1789 C C . LEU A 1 226 ? -0.170 -17.474 16.518 1.00 94.38 226 LEU A C 1
ATOM 1791 O O . LEU A 1 226 ? 0.359 -18.554 16.257 1.00 94.38 226 LEU A O 1
ATOM 1795 N N . LYS A 1 227 ? 0.539 -16.340 16.608 1.00 90.94 227 LYS A N 1
ATOM 1796 C CA . LYS A 1 227 ? 1.981 -16.256 16.330 1.00 90.94 227 LYS A CA 1
ATOM 1797 C C . LYS A 1 227 ? 2.857 -16.716 17.497 1.00 90.94 227 LYS A C 1
ATOM 1799 O O . LYS A 1 227 ? 3.835 -17.424 17.274 1.00 90.94 227 LYS A O 1
ATOM 1804 N N . HIS A 1 228 ? 2.536 -16.273 18.712 1.00 81.62 228 HIS A N 1
ATOM 1805 C CA . HIS A 1 228 ? 3.415 -16.381 19.880 1.00 81.62 228 HIS A CA 1
ATOM 1806 C C . HIS A 1 228 ? 2.903 -17.316 20.968 1.00 81.62 228 HIS A C 1
ATOM 1808 O O . HIS A 1 228 ? 3.697 -17.757 21.794 1.00 81.62 228 HIS A O 1
ATOM 1814 N N . SER A 1 229 ? 1.601 -17.599 21.025 1.00 61.94 229 SER A N 1
ATOM 1815 C CA . SER A 1 229 ? 1.104 -18.468 22.086 1.00 61.94 229 SER A CA 1
ATOM 1816 C C . SER A 1 229 ? 1.407 -19.931 21.776 1.00 61.94 229 SER A C 1
ATOM 1818 O O . SER A 1 229 ? 1.551 -20.336 20.620 1.00 61.94 229 SER A O 1
ATOM 1820 N N . LEU A 1 230 ? 1.421 -20.748 22.826 1.00 76.06 230 LEU A N 1
ATOM 1821 C CA . LEU A 1 230 ? 1.364 -22.206 22.768 1.00 76.06 230 LEU A CA 1
ATOM 1822 C C . LEU A 1 230 ? 0.015 -22.697 22.196 1.00 76.06 230 LEU A C 1
ATOM 1824 O O . LEU A 1 230 ? -0.518 -23.691 22.681 1.00 76.06 230 LEU A O 1
ATOM 1828 N N . CYS A 1 231 ? -0.555 -22.008 21.197 1.00 93.19 231 CYS A N 1
ATOM 1829 C CA . CYS A 1 231 ? -1.797 -22.375 20.538 1.00 93.19 231 CYS A CA 1
ATOM 1830 C C . CYS A 1 231 ? -1.649 -23.799 20.004 1.00 93.19 231 CYS A C 1
ATOM 1832 O O . CYS A 1 231 ? -0.964 -24.056 19.009 1.00 93.19 231 CYS A O 1
ATOM 1834 N N . SER A 1 232 ? -2.270 -24.738 20.716 1.00 93.06 232 SER A N 1
ATOM 1835 C CA . SER A 1 232 ? -2.186 -26.166 20.425 1.00 93.06 232 SER A CA 1
ATOM 1836 C C . SER A 1 232 ? -2.737 -26.479 19.037 1.00 93.06 232 SER A C 1
ATOM 1838 O O . SER A 1 232 ? -2.191 -27.337 18.351 1.00 93.06 232 SER A O 1
ATOM 1840 N N . MET A 1 233 ? -3.737 -25.716 18.582 1.00 93.00 233 MET A N 1
ATOM 1841 C CA . MET A 1 233 ? -4.277 -25.800 17.225 1.00 93.00 233 MET A CA 1
ATOM 1842 C C . MET A 1 233 ? -3.203 -25.482 16.173 1.00 93.00 233 MET A C 1
ATOM 1844 O O . MET A 1 233 ? -2.965 -26.296 15.281 1.00 93.00 233 MET A O 1
ATOM 1848 N N . MET A 1 234 ? -2.470 -24.372 16.322 1.00 92.88 234 MET A N 1
ATOM 1849 C CA . MET A 1 234 ? -1.387 -24.025 15.393 1.00 92.88 234 MET A CA 1
ATOM 1850 C C . MET A 1 234 ? -0.231 -25.027 15.450 1.00 92.88 234 MET A C 1
ATOM 1852 O O . MET A 1 234 ? 0.351 -25.354 14.415 1.00 92.88 234 MET A O 1
ATOM 1856 N N . LYS A 1 235 ? 0.094 -25.558 16.638 1.00 92.38 235 LYS A N 1
ATOM 1857 C CA . LYS A 1 235 ? 1.082 -26.640 16.777 1.00 92.38 235 LYS A CA 1
ATOM 1858 C C . LYS A 1 235 ? 0.652 -27.892 16.006 1.00 92.38 235 LYS A C 1
ATOM 1860 O O . LYS A 1 235 ? 1.460 -28.424 15.248 1.00 92.38 235 LYS A O 1
ATOM 1865 N N . LYS A 1 236 ? -0.610 -28.312 16.144 1.00 92.62 236 LYS A N 1
ATOM 1866 C CA . LYS A 1 236 ? -1.179 -29.472 15.443 1.00 92.62 236 LYS A CA 1
ATOM 1867 C C . LYS A 1 236 ? -1.153 -29.279 13.923 1.00 92.62 236 LYS A C 1
ATOM 1869 O O . LYS A 1 236 ? -0.617 -30.130 13.225 1.00 92.62 236 LYS A O 1
ATOM 1874 N N . LYS A 1 237 ? -1.604 -28.125 13.415 1.00 90.69 237 LYS A N 1
ATOM 1875 C CA . LYS A 1 237 ? -1.577 -27.808 11.972 1.00 90.69 237 LYS A CA 1
ATOM 1876 C C . LYS A 1 237 ? -0.164 -27.826 11.382 1.00 90.69 237 LYS A C 1
ATOM 1878 O O . LYS A 1 237 ? 0.048 -28.357 10.297 1.00 90.69 237 LYS A O 1
ATOM 1883 N N . ARG A 1 238 ? 0.831 -27.306 12.109 1.00 90.44 238 ARG A N 1
ATOM 1884 C CA . ARG A 1 238 ? 2.240 -27.377 11.681 1.00 90.44 238 ARG A CA 1
ATOM 1885 C C . ARG A 1 238 ? 2.774 -28.812 11.657 1.00 90.44 238 ARG A C 1
ATOM 1887 O O . ARG A 1 238 ? 3.576 -29.136 10.790 1.00 90.44 238 ARG A O 1
ATOM 1894 N N . GLN A 1 239 ? 2.356 -29.662 12.595 1.00 91.69 239 GLN A N 1
ATOM 1895 C CA . GLN A 1 239 ? 2.728 -31.080 12.598 1.00 91.69 239 GLN A CA 1
ATOM 1896 C C . GLN A 1 239 ? 2.062 -31.849 11.450 1.00 91.69 239 GLN A C 1
ATOM 1898 O O . GLN A 1 239 ? 2.734 -32.649 10.808 1.00 91.69 239 GLN A O 1
ATOM 1903 N N . GLU A 1 240 ? 0.785 -31.583 11.156 1.00 91.38 240 GLU A N 1
ATOM 1904 C CA . GLU A 1 240 ? 0.066 -32.159 10.007 1.00 91.38 240 GLU A CA 1
ATOM 1905 C C . GLU A 1 240 ? 0.766 -31.818 8.685 1.00 91.38 240 GLU A C 1
ATOM 1907 O O . GLU A 1 240 ? 1.019 -32.707 7.877 1.00 91.38 240 GLU A O 1
ATOM 1912 N N . LEU A 1 241 ? 1.189 -30.562 8.505 1.00 89.12 241 LEU A N 1
ATOM 1913 C CA . LEU A 1 241 ? 1.948 -30.158 7.318 1.00 89.12 241 LEU A CA 1
ATOM 1914 C C . LEU A 1 241 ? 3.290 -30.892 7.185 1.00 89.12 241 LEU A C 1
ATOM 1916 O O . LEU A 1 241 ? 3.624 -31.337 6.091 1.00 89.12 241 LEU A O 1
ATOM 1920 N N . LYS A 1 242 ? 4.035 -31.067 8.286 1.00 90.50 242 LYS A N 1
ATOM 1921 C CA . LYS A 1 242 ? 5.301 -31.826 8.279 1.00 90.50 242 LYS A CA 1
ATOM 1922 C C . LYS A 1 242 ? 5.099 -33.309 7.954 1.00 90.50 242 LYS A C 1
ATOM 1924 O O . LYS A 1 242 ? 5.928 -33.910 7.280 1.00 90.50 242 LYS A O 1
ATOM 1929 N N . LYS A 1 243 ? 4.006 -33.913 8.431 1.00 92.88 243 LYS A N 1
ATOM 1930 C CA . LYS A 1 243 ? 3.669 -35.305 8.094 1.00 92.88 243 LYS A CA 1
ATOM 1931 C C . LYS A 1 243 ? 3.350 -35.445 6.606 1.00 92.88 243 LYS A C 1
ATOM 1933 O O . LYS A 1 243 ? 3.858 -36.360 5.967 1.00 92.88 243 LYS A O 1
ATOM 1938 N N . ASN A 1 244 ? 2.590 -34.502 6.050 1.00 88.81 244 ASN A N 1
ATOM 1939 C CA . ASN A 1 244 ? 2.228 -34.518 4.635 1.00 88.81 244 ASN A CA 1
ATOM 1940 C C . ASN A 1 244 ? 3.438 -34.273 3.717 1.00 88.81 244 ASN A C 1
ATOM 1942 O O . ASN A 1 244 ? 3.537 -34.929 2.684 1.00 88.81 244 ASN A O 1
ATOM 1946 N N . SER A 1 245 ? 4.386 -33.406 4.103 1.00 88.50 245 SER A N 1
ATOM 1947 C CA . SER A 1 245 ? 5.607 -33.179 3.310 1.00 88.50 245 SER A CA 1
ATOM 1948 C C . SER A 1 245 ? 6.520 -34.405 3.255 1.00 88.50 245 SER A C 1
ATOM 1950 O O . SER A 1 245 ? 7.129 -34.679 2.224 1.00 88.50 245 SER A O 1
ATOM 1952 N N . ASN A 1 246 ? 6.605 -35.169 4.348 1.00 86.38 246 ASN A N 1
ATOM 1953 C CA . ASN A 1 246 ? 7.411 -36.390 4.377 1.00 86.38 246 ASN A CA 1
ATOM 1954 C C . ASN A 1 246 ? 6.756 -37.515 3.565 1.00 86.38 246 ASN A C 1
ATOM 1956 O O . ASN A 1 246 ? 7.454 -38.268 2.891 1.00 86.38 246 ASN A O 1
ATOM 1960 N N . LEU A 1 247 ? 5.419 -37.594 3.568 1.00 82.06 247 LEU A N 1
ATOM 1961 C CA . LEU A 1 247 ? 4.691 -38.580 2.768 1.00 82.06 247 LEU A CA 1
ATOM 1962 C C . LEU A 1 247 ? 4.917 -38.361 1.264 1.00 82.06 247 LEU A C 1
ATOM 1964 O O . LEU A 1 247 ? 5.182 -39.314 0.538 1.00 82.06 247 LEU A O 1
ATOM 1968 N N . SER A 1 248 ? 4.895 -37.104 0.805 1.00 73.06 248 SER A N 1
ATOM 1969 C CA . SER A 1 248 ? 5.187 -36.776 -0.596 1.00 73.06 248 SER A CA 1
ATOM 1970 C C . SER A 1 248 ? 6.631 -37.081 -1.001 1.00 73.06 248 SER A C 1
ATOM 1972 O O . SER A 1 248 ? 6.884 -37.378 -2.164 1.00 73.06 248 SER A O 1
ATOM 1974 N N . HIS A 1 249 ? 7.576 -37.037 -0.056 1.00 72.31 249 HIS A N 1
ATOM 1975 C CA . HIS A 1 249 ? 8.981 -37.311 -0.351 1.00 72.31 249 HIS A CA 1
ATOM 1976 C C . HIS A 1 249 ? 9.279 -38.815 -0.474 1.00 72.31 249 HIS A C 1
ATOM 1978 O O . HIS A 1 249 ? 10.112 -39.194 -1.295 1.00 72.31 249 HIS A O 1
ATOM 1984 N N . ASN A 1 250 ? 8.558 -39.663 0.271 1.00 60.69 250 ASN A N 1
ATOM 1985 C CA . ASN A 1 250 ? 8.687 -41.124 0.193 1.00 60.69 250 ASN A CA 1
ATOM 1986 C C . ASN A 1 250 ? 8.009 -41.726 -1.045 1.00 60.69 250 ASN A C 1
ATOM 1988 O O . ASN A 1 250 ? 8.510 -42.699 -1.599 1.00 60.69 250 ASN A O 1
ATOM 1992 N N . ILE A 1 251 ? 6.911 -41.137 -1.531 1.00 64.56 251 ILE A N 1
ATOM 1993 C CA . ILE A 1 251 ? 6.240 -41.626 -2.749 1.00 64.56 251 ILE A CA 1
ATOM 1994 C C . ILE A 1 251 ? 7.134 -41.446 -3.992 1.00 64.56 251 ILE A C 1
ATOM 1996 O O . ILE A 1 251 ? 7.059 -42.247 -4.917 1.00 64.56 251 ILE A O 1
ATOM 2000 N N . ASN A 1 252 ? 8.046 -40.468 -3.986 1.00 49.09 252 ASN A N 1
ATOM 2001 C CA . ASN A 1 252 ? 8.988 -40.245 -5.088 1.00 49.09 252 ASN A CA 1
ATOM 2002 C C . ASN A 1 252 ? 10.283 -41.076 -5.016 1.00 49.09 252 ASN A C 1
ATOM 2004 O O . ASN A 1 252 ? 11.049 -41.051 -5.975 1.00 49.09 252 ASN A O 1
ATOM 2008 N N . GLN A 1 253 ? 10.549 -41.803 -3.925 1.00 50.31 253 GLN A N 1
ATOM 2009 C CA . GLN A 1 253 ? 11.758 -42.636 -3.798 1.00 50.31 253 GLN A CA 1
ATOM 2010 C C . GLN A 1 253 ? 11.519 -44.126 -4.091 1.00 50.31 253 GLN A C 1
ATOM 2012 O O . GLN A 1 253 ? 12.478 -44.850 -4.330 1.00 50.31 253 GLN A O 1
ATOM 2017 N N . ASN A 1 254 ? 10.264 -44.576 -4.187 1.00 49.12 254 ASN A N 1
ATOM 2018 C CA . ASN A 1 254 ? 9.935 -45.988 -4.427 1.00 49.12 254 ASN A CA 1
ATOM 2019 C C . ASN A 1 254 ? 9.844 -46.394 -5.915 1.00 49.12 254 ASN A C 1
ATOM 2021 O O . ASN A 1 254 ? 9.351 -47.477 -6.213 1.00 49.12 254 ASN A O 1
ATOM 2025 N N . ASN A 1 255 ? 10.342 -45.567 -6.842 1.00 45.97 255 ASN A N 1
ATOM 2026 C CA . ASN A 1 255 ? 10.455 -45.902 -8.273 1.00 45.97 255 ASN A CA 1
ATOM 2027 C C . ASN A 1 255 ? 11.908 -46.091 -8.750 1.00 45.97 255 ASN A C 1
ATOM 2029 O O . ASN A 1 255 ? 12.162 -46.103 -9.953 1.00 45.97 255 ASN A O 1
ATOM 2033 N N . ILE A 1 256 ? 12.864 -46.259 -7.833 1.00 44.19 256 ILE A N 1
ATOM 2034 C CA . ILE A 1 256 ? 14.225 -46.672 -8.187 1.00 44.19 256 ILE A CA 1
ATOM 2035 C C . ILE A 1 256 ? 14.374 -48.150 -7.828 1.00 44.19 256 ILE A C 1
ATOM 2037 O O . ILE A 1 256 ? 14.426 -48.532 -6.662 1.00 44.19 256 ILE A O 1
ATOM 2041 N N . LEU A 1 257 ? 14.377 -48.961 -8.883 1.00 36.50 257 LEU A N 1
ATOM 2042 C CA . LEU A 1 257 ? 14.724 -50.376 -8.908 1.00 36.50 257 LEU A CA 1
ATOM 2043 C C . LEU A 1 257 ? 16.061 -50.608 -8.166 1.00 36.50 257 LEU A C 1
ATOM 2045 O O . LEU A 1 257 ? 17.018 -49.889 -8.463 1.00 36.50 257 LEU A O 1
ATOM 2049 N N . PRO A 1 258 ? 16.182 -51.580 -7.243 1.00 36.12 258 PRO A N 1
ATOM 2050 C CA . PRO A 1 258 ? 17.477 -51.914 -6.667 1.00 36.12 258 PRO A CA 1
ATOM 2051 C C . PRO A 1 258 ? 18.305 -52.668 -7.712 1.00 36.12 258 PRO A C 1
ATOM 2053 O O . PRO A 1 258 ? 17.889 -53.724 -8.190 1.00 36.12 258 PRO A O 1
ATOM 2056 N N . SER A 1 259 ? 19.469 -52.127 -8.068 1.00 31.08 259 SER A N 1
ATOM 2057 C CA . SER A 1 259 ? 20.517 -52.879 -8.753 1.00 31.08 259 SER A CA 1
ATOM 2058 C C . SER A 1 259 ? 21.149 -53.853 -7.759 1.00 31.08 259 SER A C 1
ATOM 2060 O O . SER A 1 259 ? 21.698 -53.434 -6.739 1.00 31.08 259 SER A O 1
ATOM 2062 N N . LEU A 1 260 ? 21.018 -55.142 -8.062 1.00 40.38 260 LEU A N 1
ATOM 2063 C CA . LEU A 1 260 ? 21.818 -56.228 -7.506 1.00 40.38 260 LEU A CA 1
ATOM 2064 C C . LEU A 1 260 ? 23.276 -56.050 -7.937 1.00 40.38 260 LEU A C 1
ATOM 2066 O O . LEU A 1 260 ? 23.499 -55.857 -9.124 1.00 40.38 260 LEU A O 1
ATOM 2070 N N . ASP A 1 261 ? 24.201 -56.159 -6.985 1.00 33.88 261 ASP A N 1
ATOM 2071 C CA . ASP A 1 261 ? 25.539 -56.724 -7.188 1.00 33.88 261 ASP A CA 1
ATOM 2072 C C . ASP A 1 261 ? 25.984 -57.402 -5.874 1.00 33.88 261 ASP A C 1
ATOM 2074 O O . ASP A 1 261 ? 26.108 -56.765 -4.826 1.00 33.88 261 ASP A O 1
ATOM 2078 N N . ASP A 1 262 ? 26.067 -58.727 -5.972 1.00 34.88 262 ASP A N 1
ATOM 2079 C CA . ASP A 1 262 ? 26.990 -59.728 -5.423 1.00 34.88 262 ASP A CA 1
ATOM 2080 C C . ASP A 1 262 ? 27.575 -59.670 -3.991 1.00 34.88 262 ASP A C 1
ATOM 2082 O O . ASP A 1 262 ? 28.340 -58.792 -3.602 1.00 34.88 262 ASP A O 1
ATOM 2086 N N . GLU A 1 263 ? 27.245 -60.764 -3.285 1.00 33.56 263 GLU A N 1
ATOM 2087 C CA . GLU A 1 263 ? 28.098 -61.705 -2.531 1.00 33.56 263 GLU A CA 1
ATOM 2088 C C . GLU A 1 263 ? 29.087 -61.200 -1.460 1.00 33.56 263 GLU A C 1
ATOM 2090 O O . GLU A 1 263 ? 30.049 -60.492 -1.732 1.00 33.56 263 GLU A O 1
ATOM 2095 N N . ILE A 1 264 ? 28.929 -61.729 -0.233 1.00 32.41 264 ILE A N 1
ATOM 2096 C CA . ILE A 1 264 ? 29.853 -62.704 0.390 1.00 32.41 264 ILE A CA 1
ATOM 2097 C C . ILE A 1 264 ? 29.168 -63.356 1.615 1.00 32.41 264 ILE A C 1
ATOM 2099 O O . ILE A 1 264 ? 28.576 -62.682 2.458 1.00 32.41 264 ILE A O 1
ATOM 2103 N N . ASN A 1 265 ? 29.269 -64.689 1.661 1.00 30.66 265 ASN A N 1
ATOM 2104 C CA . ASN A 1 265 ? 28.836 -65.644 2.693 1.00 30.66 265 ASN A CA 1
ATOM 2105 C C . ASN A 1 265 ? 29.425 -65.400 4.100 1.00 30.66 265 ASN A C 1
ATOM 2107 O O . ASN A 1 265 ? 30.539 -64.892 4.203 1.00 30.66 265 ASN A O 1
ATOM 2111 N N . PHE A 1 266 ? 28.735 -65.868 5.155 1.00 29.42 266 PHE A N 1
ATOM 2112 C CA . PHE A 1 266 ? 29.127 -67.055 5.955 1.00 29.42 266 PHE A CA 1
ATOM 2113 C C . PHE A 1 266 ? 28.129 -67.356 7.112 1.00 29.42 266 PHE A C 1
ATOM 2115 O O . PHE A 1 266 ? 27.848 -66.477 7.924 1.00 29.42 266 PHE A O 1
ATOM 2122 N N . ASP A 1 267 ? 27.662 -68.617 7.118 1.00 29.69 267 ASP A N 1
ATOM 2123 C CA . ASP A 1 267 ? 27.236 -69.560 8.187 1.00 29.69 267 ASP A CA 1
ATOM 2124 C C . ASP A 1 267 ? 26.034 -69.268 9.115 1.00 29.69 267 ASP A C 1
ATOM 2126 O O . ASP A 1 267 ? 25.949 -68.234 9.773 1.00 29.69 267 ASP A O 1
ATOM 2130 N N . GLU A 1 268 ? 24.973 -70.094 9.011 1.00 31.75 268 GLU A N 1
ATOM 2131 C CA . GLU A 1 268 ? 24.633 -71.294 9.839 1.00 31.75 268 GLU A CA 1
ATOM 2132 C C . GLU A 1 268 ? 24.206 -70.875 11.266 1.00 31.75 268 GLU A C 1
ATOM 2134 O O . GLU A 1 268 ? 24.969 -70.281 12.012 1.00 31.75 268 GLU A O 1
ATOM 2139 N N . ASP A 1 269 ? 22.960 -71.049 11.720 1.00 30.66 269 ASP A N 1
ATOM 2140 C CA . ASP A 1 269 ? 22.283 -72.337 11.864 1.00 30.66 269 ASP A CA 1
ATOM 2141 C C . ASP A 1 269 ? 20.786 -72.197 12.241 1.00 30.66 269 ASP A C 1
ATOM 2143 O O . ASP A 1 269 ? 20.345 -71.197 12.810 1.00 30.66 269 ASP A O 1
ATOM 2147 N N . SER A 1 270 ? 20.074 -73.312 12.053 1.00 32.25 270 SER A N 1
ATOM 2148 C CA . SER A 1 270 ? 18.818 -73.744 12.698 1.00 32.25 270 SER A CA 1
ATOM 2149 C C . SER A 1 270 ? 17.467 -73.462 12.021 1.00 32.25 270 SER A C 1
ATOM 2151 O O . SER A 1 270 ? 16.786 -72.458 12.229 1.00 32.25 270 SER A O 1
ATOM 2153 N N . MET A 1 271 ? 17.061 -74.514 11.311 1.00 30.31 271 MET A N 1
ATOM 2154 C CA . MET A 1 271 ? 15.714 -74.977 10.974 1.00 30.31 271 MET A CA 1
ATOM 2155 C C . MET A 1 271 ? 14.748 -75.020 12.173 1.00 30.31 271 MET A C 1
ATOM 2157 O O . MET A 1 271 ? 15.143 -75.401 13.270 1.00 30.31 271 MET A O 1
ATOM 2161 N N . ASP A 1 272 ? 13.481 -74.662 11.945 1.00 31.83 272 ASP A N 1
ATOM 2162 C CA . ASP A 1 272 ? 12.329 -75.589 11.933 1.00 31.83 272 ASP A CA 1
ATOM 2163 C C . ASP A 1 272 ? 11.046 -74.772 11.645 1.00 31.83 272 ASP A C 1
ATOM 2165 O O . ASP A 1 272 ? 10.731 -73.821 12.351 1.00 31.83 272 ASP A O 1
ATOM 2169 N N . ASN A 1 273 ? 10.433 -74.865 10.463 1.00 29.75 273 ASN A N 1
ATOM 2170 C CA . ASN A 1 273 ? 9.516 -75.886 9.937 1.00 29.75 273 ASN A CA 1
ATOM 2171 C C . ASN A 1 273 ? 8.048 -75.774 10.396 1.00 29.75 273 ASN A C 1
ATOM 2173 O O . ASN A 1 273 ? 7.741 -75.743 11.582 1.00 29.75 273 ASN A O 1
ATOM 2177 N N . LEU A 1 274 ? 7.184 -75.896 9.377 1.00 32.44 274 LEU A N 1
ATOM 2178 C CA . LEU A 1 274 ? 5.754 -76.232 9.377 1.00 32.44 274 LEU A CA 1
ATOM 2179 C C . LEU A 1 274 ? 4.771 -75.102 9.725 1.00 32.44 274 LEU A C 1
ATOM 2181 O O . LEU A 1 274 ? 4.965 -74.345 10.661 1.00 32.44 274 LEU A O 1
ATOM 2185 N N . ASN A 1 275 ? 3.609 -74.974 9.094 1.00 31.33 275 ASN A N 1
ATOM 2186 C CA . ASN A 1 275 ? 2.985 -75.536 7.898 1.00 31.33 275 ASN A CA 1
ATOM 2187 C C . ASN A 1 275 ? 1.588 -74.887 7.880 1.00 31.33 275 ASN A C 1
ATOM 2189 O O . ASN A 1 275 ? 1.022 -74.652 8.944 1.00 31.33 275 ASN A O 1
ATOM 2193 N N . GLU A 1 276 ? 1.048 -74.647 6.691 1.00 31.03 276 GLU A N 1
ATOM 2194 C CA . GLU A 1 276 ? -0.329 -74.969 6.281 1.00 31.03 276 GLU A CA 1
ATOM 2195 C C . GLU A 1 276 ? -0.983 -73.881 5.425 1.00 31.03 276 GLU A C 1
ATOM 2197 O O . GLU A 1 276 ? -1.378 -72.824 5.903 1.00 31.03 276 GLU A O 1
ATOM 2202 N N . ASN A 1 277 ? -1.140 -74.274 4.152 1.00 31.11 277 ASN A N 1
ATOM 2203 C CA . ASN A 1 277 ? -2.387 -74.301 3.378 1.00 31.11 277 ASN A CA 1
ATOM 2204 C C . ASN A 1 277 ? -3.094 -72.963 3.130 1.00 31.11 277 ASN A C 1
ATOM 2206 O O . ASN A 1 277 ? -3.382 -72.195 4.029 1.00 31.11 277 ASN A O 1
ATOM 2210 N N . SER A 1 278 ? -3.592 -72.632 1.948 1.00 31.97 278 SER A N 1
ATOM 2211 C CA . SER A 1 278 ? -3.715 -73.205 0.600 1.00 31.97 278 SER A CA 1
ATOM 2212 C C . SER A 1 278 ? -4.269 -72.012 -0.234 1.00 31.97 278 SER A C 1
ATOM 2214 O O . SER A 1 278 ? -4.664 -71.006 0.346 1.00 31.97 278 SER A O 1
ATOM 2216 N N . GLN A 1 279 ? -4.352 -71.921 -1.554 1.00 31.12 279 GLN A N 1
ATOM 2217 C CA . GLN A 1 279 ? -4.688 -72.877 -2.590 1.00 31.12 279 GLN A CA 1
ATOM 2218 C C . GLN A 1 279 ? -4.491 -72.133 -3.927 1.00 31.12 279 GLN A C 1
ATOM 2220 O O . GLN A 1 279 ? -4.716 -70.927 -4.036 1.00 31.12 279 GLN A O 1
ATOM 2225 N N . ILE A 1 280 ? -4.075 -72.875 -4.944 1.00 33.12 280 ILE A N 1
ATOM 2226 C CA . ILE A 1 280 ? -3.964 -72.459 -6.343 1.00 33.12 280 ILE A CA 1
ATOM 2227 C C . ILE A 1 280 ? -5.371 -72.363 -6.951 1.00 33.12 280 ILE A C 1
ATOM 2229 O O . ILE A 1 280 ? -6.154 -73.290 -6.769 1.00 33.12 280 ILE A O 1
ATOM 2233 N N . THR A 1 281 ? -5.674 -71.329 -7.747 1.00 28.52 281 THR A N 1
ATOM 2234 C CA . THR A 1 281 ? -6.307 -71.531 -9.070 1.00 28.52 281 THR A CA 1
ATOM 2235 C C . THR A 1 281 ? -6.282 -70.291 -9.965 1.00 28.52 281 THR A C 1
ATOM 2237 O O . THR A 1 281 ? -6.740 -69.200 -9.647 1.00 28.52 281 THR A O 1
ATOM 2240 N N . THR A 1 282 ? -5.727 -70.547 -11.140 1.00 33.53 282 THR A N 1
ATOM 2241 C CA . THR A 1 282 ? -5.750 -69.827 -12.408 1.00 33.53 282 THR A CA 1
ATOM 2242 C C . THR A 1 282 ? -7.163 -69.552 -12.933 1.00 33.53 282 THR A C 1
ATOM 2244 O O . THR A 1 282 ? -7.966 -70.477 -13.015 1.00 33.53 282 THR A O 1
ATOM 2247 N N . ASN A 1 283 ? -7.429 -68.333 -13.412 1.00 30.39 283 ASN A N 1
ATOM 2248 C CA . ASN A 1 283 ? -7.700 -68.021 -14.828 1.00 30.39 283 ASN A CA 1
ATOM 2249 C C . ASN A 1 283 ? -8.414 -66.668 -14.987 1.00 30.39 283 ASN A C 1
ATOM 2251 O O . ASN A 1 283 ? -9.415 -66.380 -14.339 1.00 30.39 283 ASN A O 1
ATOM 2255 N N . LYS A 1 284 ? -7.875 -65.863 -15.912 1.00 38.00 284 LYS A N 1
ATOM 2256 C CA . LYS A 1 284 ? -8.465 -64.637 -16.472 1.00 38.00 284 LYS A CA 1
ATOM 2257 C C . LYS A 1 284 ? -9.911 -64.873 -16.932 1.00 38.00 284 LYS A C 1
ATOM 2259 O O . LYS A 1 284 ? -10.187 -65.890 -17.567 1.00 38.00 284 LYS A O 1
ATOM 2264 N N . PRO A 1 285 ? -10.760 -63.844 -16.803 1.00 30.67 285 PRO A N 1
ATOM 2265 C CA . PRO A 1 285 ? -11.185 -63.189 -18.034 1.00 30.67 285 PRO A CA 1
ATOM 2266 C C . PRO A 1 285 ? -11.096 -61.660 -17.979 1.00 30.67 285 PRO A C 1
ATOM 2268 O O . PRO A 1 285 ? -11.100 -61.015 -16.934 1.00 30.67 285 PRO A O 1
ATOM 2271 N N . ILE A 1 286 ? -10.981 -61.114 -19.184 1.00 43.22 286 ILE A N 1
ATOM 2272 C CA . ILE A 1 286 ? -11.011 -59.703 -19.550 1.00 43.22 286 ILE A CA 1
ATOM 2273 C C . ILE A 1 286 ? -12.279 -59.048 -18.985 1.00 43.22 286 ILE A C 1
ATOM 2275 O O . ILE A 1 286 ? -13.386 -59.487 -19.284 1.00 43.22 286 ILE A O 1
ATOM 2279 N N . SER A 1 287 ? -12.101 -57.981 -18.204 1.00 30.73 287 SER A N 1
ATOM 2280 C CA . SER A 1 287 ? -13.170 -57.085 -17.762 1.00 30.73 287 SER A CA 1
ATOM 2281 C C . SER A 1 287 ? -12.774 -55.649 -18.084 1.00 30.73 287 SER A C 1
ATOM 2283 O O . SE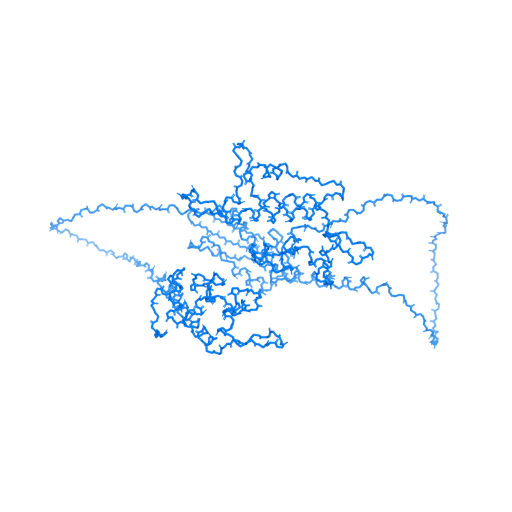R A 1 287 ? -11.822 -55.101 -17.532 1.00 30.73 287 SER A O 1
ATOM 2285 N N . THR A 1 288 ? -13.528 -55.062 -19.004 1.00 36.25 288 THR A N 1
ATOM 2286 C CA . THR A 1 288 ? -13.620 -53.634 -19.304 1.00 36.25 288 THR A CA 1
ATOM 2287 C C . THR A 1 288 ? -13.886 -52.824 -18.035 1.00 36.25 288 THR A C 1
ATOM 2289 O O . THR A 1 288 ? -14.942 -52.971 -17.424 1.00 36.25 288 THR A O 1
ATOM 2292 N N . TYR A 1 289 ? -12.955 -51.942 -17.666 1.00 26.67 289 TYR A N 1
ATOM 2293 C CA . TYR A 1 289 ? -13.187 -50.896 -16.672 1.00 26.67 289 TYR A CA 1
ATOM 2294 C C . TYR A 1 289 ? -13.521 -49.585 -17.382 1.00 26.67 289 TYR A C 1
ATOM 2296 O O . TYR A 1 289 ? -12.656 -48.870 -17.881 1.00 26.67 289 TYR A O 1
ATOM 2304 N N . SER A 1 290 ? -14.808 -49.273 -17.401 1.00 38.06 290 SER A N 1
ATOM 2305 C CA . SER A 1 290 ? -15.289 -47.911 -17.248 1.00 38.06 290 SER A CA 1
ATOM 2306 C C . SER A 1 290 ? -15.265 -47.586 -15.755 1.00 38.06 290 SER A C 1
ATOM 2308 O O . SER A 1 290 ? -16.092 -48.129 -15.032 1.00 38.06 290 SER A O 1
ATOM 2310 N N . ASP A 1 291 ? -14.370 -46.713 -15.284 1.00 30.11 291 ASP A N 1
ATOM 2311 C CA . ASP A 1 291 ? -14.800 -45.757 -14.265 1.00 30.11 291 ASP A CA 1
ATOM 2312 C C . ASP A 1 291 ? -13.950 -44.487 -14.184 1.00 30.11 291 ASP A C 1
ATOM 2314 O O . ASP A 1 291 ? -12.730 -44.447 -14.322 1.00 30.11 291 ASP A O 1
ATOM 2318 N N . SER A 1 292 ? -14.716 -43.440 -13.958 1.00 43.19 292 SER A N 1
ATOM 2319 C CA . SER A 1 292 ? -14.440 -42.033 -13.850 1.00 43.19 292 SER A CA 1
ATOM 2320 C C . SER A 1 292 ? -13.712 -41.660 -12.556 1.00 43.19 292 SER A C 1
ATOM 2322 O O . SER A 1 292 ? -14.311 -41.533 -11.491 1.00 43.19 292 SER A O 1
ATOM 2324 N N . SER A 1 293 ? -12.426 -41.328 -12.644 1.00 31.72 293 SER A N 1
ATOM 2325 C CA . SER A 1 293 ? -11.797 -40.455 -11.652 1.00 31.72 293 SER A CA 1
ATOM 2326 C C . SER A 1 293 ? -11.978 -39.003 -12.099 1.00 31.72 293 SER A C 1
ATOM 2328 O O . SER A 1 293 ? -11.208 -38.443 -12.876 1.00 31.72 293 SER A O 1
ATOM 2330 N N . LYS A 1 294 ? -13.051 -38.363 -11.614 1.00 38.22 294 LYS A N 1
ATOM 2331 C CA . LYS A 1 294 ? -13.180 -36.899 -11.648 1.00 38.22 294 LYS A CA 1
ATOM 2332 C C . LYS A 1 294 ? -12.088 -36.301 -10.767 1.00 38.22 294 LYS A C 1
ATOM 2334 O O . LYS A 1 294 ? -12.288 -36.056 -9.578 1.00 38.22 294 LYS A O 1
ATOM 2339 N N . GLU A 1 295 ? -10.932 -36.070 -11.371 1.00 33.16 295 GLU A N 1
ATOM 2340 C CA . GLU A 1 295 ? -9.875 -35.251 -10.809 1.00 33.16 295 GLU A CA 1
ATOM 2341 C C . GLU A 1 295 ? -10.452 -33.852 -10.549 1.00 33.16 295 GLU A C 1
ATOM 2343 O O . GLU A 1 295 ? -10.883 -33.138 -11.462 1.00 33.16 295 GLU A O 1
ATOM 2348 N N . LYS A 1 296 ? -10.566 -33.488 -9.267 1.00 37.88 296 LYS A N 1
ATOM 2349 C CA . LYS A 1 296 ? -11.021 -32.160 -8.853 1.00 37.88 296 LYS A CA 1
ATOM 2350 C C . LYS A 1 296 ? -9.977 -31.144 -9.305 1.00 37.88 296 LYS A C 1
ATOM 2352 O O . LYS A 1 296 ? -8.993 -30.909 -8.607 1.00 37.88 296 LYS A O 1
ATOM 2357 N N . ARG A 1 297 ? -10.220 -30.537 -10.471 1.00 41.50 297 ARG A N 1
ATOM 2358 C CA . ARG A 1 297 ? -9.465 -29.382 -10.964 1.00 41.50 297 ARG A CA 1
ATOM 2359 C C . ARG A 1 297 ? -9.436 -28.292 -9.877 1.00 41.50 297 ARG A C 1
ATOM 2361 O O . ARG A 1 297 ? -10.479 -28.027 -9.270 1.00 41.50 297 ARG A O 1
ATOM 2368 N N . PRO A 1 298 ? -8.273 -27.675 -9.607 1.00 36.75 298 PRO A N 1
ATOM 2369 C CA . PRO A 1 298 ? -8.150 -26.610 -8.617 1.00 36.75 298 PRO A CA 1
ATOM 2370 C C . PRO A 1 298 ? -9.096 -25.446 -8.942 1.00 36.75 298 PRO A C 1
ATOM 2372 O O . PRO A 1 298 ? -9.289 -25.084 -10.102 1.00 36.75 298 PRO A O 1
ATOM 2375 N N . THR A 1 299 ? -9.712 -24.872 -7.907 1.00 40.84 299 THR A N 1
ATOM 2376 C CA . THR A 1 299 ? -10.660 -23.757 -8.027 1.00 40.84 299 THR A CA 1
ATOM 2377 C C . THR A 1 299 ? -9.979 -22.516 -8.608 1.00 40.84 299 THR A C 1
ATOM 2379 O O . THR A 1 299 ? -8.961 -22.054 -8.099 1.00 40.84 299 THR A O 1
ATOM 2382 N N . SER A 1 300 ? -10.570 -21.991 -9.680 1.00 50.78 300 SER A N 1
ATOM 2383 C CA . SER A 1 300 ? -9.932 -21.224 -10.755 1.00 50.78 300 SER A CA 1
ATOM 2384 C C . SER A 1 300 ? -9.905 -19.698 -10.585 1.00 50.78 300 SER A C 1
ATOM 2386 O O . SER A 1 300 ? -9.702 -18.989 -11.562 1.00 50.78 300 SER A O 1
ATOM 2388 N N . SER A 1 301 ? -10.084 -19.162 -9.373 1.00 43.34 301 SER A N 1
ATOM 2389 C CA . SER A 1 301 ? -10.063 -17.705 -9.131 1.00 43.34 301 SER A CA 1
ATOM 2390 C C . SER A 1 301 ? -8.656 -17.088 -9.047 1.00 43.34 301 SER A C 1
ATOM 2392 O O . SER A 1 301 ? -8.540 -15.890 -8.808 1.00 43.34 301 SER A O 1
ATOM 2394 N N . LEU A 1 302 ? -7.596 -17.893 -9.174 1.00 54.00 302 LEU A N 1
ATOM 2395 C CA . LEU A 1 302 ? -6.197 -17.451 -9.064 1.00 54.00 302 LEU A CA 1
ATOM 2396 C C . LEU A 1 302 ? -5.556 -17.122 -10.420 1.00 54.00 302 LEU A C 1
ATOM 2398 O O . LEU A 1 302 ? -4.716 -16.233 -10.494 1.00 54.00 302 LEU A O 1
ATOM 2402 N N . LEU A 1 303 ? -6.027 -17.746 -11.501 1.00 58.97 303 LEU A N 1
ATOM 2403 C CA . LEU A 1 303 ? -5.358 -17.717 -12.803 1.00 58.97 303 LEU A CA 1
ATOM 2404 C C . LEU A 1 303 ? -5.243 -16.308 -13.415 1.00 58.97 303 LEU A C 1
ATOM 2406 O O . LEU A 1 303 ? -4.246 -15.967 -14.046 1.00 58.97 303 LEU A O 1
ATOM 2410 N N . ASP A 1 304 ? -6.272 -15.487 -13.215 1.00 53.28 304 ASP A N 1
ATOM 2411 C CA . ASP A 1 304 ? -6.395 -14.163 -13.833 1.00 53.28 304 ASP A CA 1
ATOM 2412 C C . ASP A 1 304 ? -5.492 -13.129 -13.151 1.00 53.28 304 ASP A C 1
ATOM 2414 O O . ASP A 1 304 ? -4.844 -12.315 -13.816 1.00 53.28 304 ASP A O 1
ATOM 2418 N N . SER A 1 305 ? -5.431 -13.193 -11.812 1.00 58.25 305 SER A N 1
ATOM 2419 C CA . SER A 1 305 ? -4.453 -12.434 -11.032 1.00 58.25 305 SER A CA 1
ATOM 2420 C C . SER A 1 305 ? -3.059 -12.873 -11.435 1.00 58.25 305 SER A C 1
ATOM 2422 O O . SER A 1 305 ? -2.236 -12.014 -11.716 1.00 58.25 305 SER A O 1
ATOM 2424 N N . ASP A 1 306 ? -2.829 -14.180 -11.581 1.00 63.91 306 ASP A N 1
ATOM 2425 C CA . ASP A 1 306 ? -1.521 -14.722 -11.926 1.00 63.91 306 ASP A CA 1
ATOM 2426 C C . ASP A 1 306 ? -1.043 -14.224 -13.300 1.00 63.91 306 ASP A C 1
ATOM 2428 O O . ASP A 1 306 ? 0.099 -13.795 -13.405 1.00 63.91 306 ASP A O 1
ATOM 2432 N N . ILE A 1 307 ? -1.890 -14.162 -14.341 1.00 66.44 307 ILE A N 1
ATOM 2433 C CA . ILE A 1 307 ? -1.499 -13.608 -15.660 1.00 66.44 307 ILE A CA 1
ATOM 2434 C C . ILE A 1 307 ? -1.047 -12.146 -15.537 1.00 66.44 307 ILE A C 1
ATOM 2436 O O . ILE A 1 307 ? 0.027 -11.778 -16.025 1.00 66.44 307 ILE A O 1
ATOM 2440 N N . LEU A 1 308 ? -1.855 -11.302 -14.892 1.00 63.81 308 LEU A N 1
ATOM 2441 C CA . LEU A 1 308 ? -1.571 -9.868 -14.771 1.00 63.81 308 LEU A CA 1
ATOM 2442 C C . LEU A 1 308 ? -0.414 -9.586 -13.796 1.00 63.81 308 LEU A C 1
ATOM 2444 O O . LEU A 1 308 ? 0.390 -8.678 -14.026 1.00 63.81 308 LEU A O 1
ATOM 2448 N N . GLU A 1 309 ? -0.291 -10.384 -12.738 1.00 63.91 309 GLU A N 1
ATOM 2449 C CA . GLU A 1 309 ? 0.754 -10.320 -11.716 1.00 63.91 309 GLU A CA 1
ATOM 2450 C C . GLU A 1 309 ? 2.104 -10.798 -12.261 1.00 63.91 309 GLU A C 1
ATOM 2452 O O . GLU A 1 309 ? 3.112 -10.109 -12.079 1.00 63.91 309 GLU A O 1
ATOM 2457 N N . ILE A 1 310 ? 2.123 -11.895 -13.028 1.00 63.31 310 ILE A N 1
ATOM 2458 C CA . ILE A 1 310 ? 3.309 -12.408 -13.733 1.00 63.31 310 ILE A CA 1
ATOM 2459 C C . ILE A 1 310 ? 3.806 -11.383 -14.754 1.00 63.31 310 ILE A C 1
ATOM 2461 O O . ILE A 1 310 ? 5.011 -11.139 -14.850 1.00 63.31 310 ILE A O 1
ATOM 2465 N N . GLN A 1 311 ? 2.900 -10.717 -15.475 1.00 59.81 311 GLN A N 1
ATOM 2466 C CA . GLN A 1 311 ? 3.272 -9.621 -16.374 1.00 59.81 311 GLN A CA 1
ATOM 2467 C C . GLN A 1 311 ? 3.612 -8.313 -15.643 1.00 59.81 311 GLN A C 1
ATOM 2469 O O . GLN A 1 311 ? 4.035 -7.344 -16.276 1.00 59.81 311 GLN A O 1
ATOM 2474 N N . ARG A 1 312 ? 3.468 -8.272 -14.311 1.00 68.38 312 ARG A N 1
ATOM 2475 C CA . ARG A 1 312 ? 3.663 -7.085 -13.464 1.00 68.38 312 ARG A CA 1
ATOM 2476 C C . ARG A 1 312 ? 2.860 -5.874 -13.952 1.00 68.38 312 ARG A C 1
ATOM 2478 O O . ARG A 1 312 ? 3.289 -4.729 -13.777 1.00 68.38 312 ARG A O 1
ATOM 2485 N N . ILE A 1 313 ? 1.689 -6.106 -14.541 1.00 63.69 313 ILE A N 1
ATOM 2486 C CA . ILE A 1 313 ? 0.799 -5.049 -15.017 1.00 63.69 313 ILE A CA 1
ATOM 2487 C C . ILE A 1 313 ? 0.074 -4.475 -13.804 1.00 63.69 313 ILE A C 1
ATOM 2489 O O . ILE A 1 313 ? -0.955 -4.971 -13.359 1.00 63.69 313 ILE A O 1
ATOM 2493 N N . LYS A 1 314 ? 0.650 -3.416 -13.234 1.00 64.56 314 LYS A N 1
ATOM 2494 C CA . LYS A 1 314 ? 0.135 -2.781 -12.010 1.00 64.56 314 LYS A CA 1
ATOM 2495 C C . LYS A 1 314 ? -0.960 -1.748 -12.269 1.00 64.56 314 LYS A C 1
ATOM 2497 O O . LYS A 1 314 ? -1.586 -1.286 -11.319 1.00 64.56 314 LYS A O 1
ATOM 2502 N N . ASN A 1 315 ? -1.161 -1.329 -13.519 1.00 68.56 315 ASN A N 1
ATOM 2503 C CA . ASN A 1 315 ? -2.184 -0.351 -13.867 1.00 68.56 315 ASN A CA 1
ATOM 2504 C C . ASN A 1 315 ? -2.738 -0.558 -15.288 1.00 68.56 315 ASN A C 1
ATOM 2506 O O . ASN A 1 315 ? -2.103 -1.158 -16.156 1.00 68.56 315 ASN A O 1
ATOM 2510 N N . VAL A 1 316 ? -3.931 -0.003 -15.519 1.00 70.62 316 VAL A N 1
ATOM 2511 C CA . VAL A 1 316 ? -4.639 -0.050 -16.809 1.00 70.62 316 VAL A CA 1
ATOM 2512 C C . VAL A 1 316 ? -3.848 0.649 -17.920 1.00 70.62 316 VAL A C 1
ATOM 2514 O O . VAL A 1 316 ? -3.859 0.199 -19.058 1.00 70.62 316 VAL A O 1
ATOM 2517 N N . ARG A 1 317 ? -3.106 1.716 -17.597 1.00 68.62 317 ARG A N 1
ATOM 2518 C CA . ARG A 1 317 ? -2.314 2.471 -18.583 1.00 68.62 317 ARG A CA 1
ATOM 2519 C C . ARG A 1 317 ? -1.229 1.600 -19.227 1.00 68.62 317 ARG A C 1
ATOM 2521 O O . ARG A 1 317 ? -1.059 1.662 -20.437 1.00 68.62 317 ARG A O 1
ATOM 2528 N N . ILE A 1 318 ? -0.548 0.769 -18.435 1.00 70.38 318 ILE A N 1
ATOM 2529 C CA . ILE A 1 318 ? 0.449 -0.199 -18.906 1.00 70.38 318 ILE A CA 1
ATOM 2530 C C . ILE A 1 318 ? -0.236 -1.286 -19.736 1.00 70.38 318 ILE A C 1
ATOM 2532 O O . ILE A 1 318 ? 0.243 -1.580 -20.824 1.00 70.38 318 ILE A O 1
ATOM 2536 N N . LEU A 1 319 ? -1.375 -1.826 -19.280 1.00 75.62 319 LEU A N 1
ATOM 2537 C CA . LEU A 1 319 ? -2.131 -2.839 -20.034 1.00 75.62 319 LEU A CA 1
ATOM 2538 C C . LEU A 1 319 ? -2.477 -2.354 -21.450 1.00 75.62 319 LEU A C 1
ATOM 2540 O O . LEU A 1 319 ? -2.287 -3.079 -22.420 1.00 75.62 319 LEU A O 1
ATOM 2544 N N . LEU A 1 320 ? -2.946 -1.110 -21.568 1.00 80.69 320 LEU A N 1
ATOM 2545 C CA . LEU A 1 320 ? -3.347 -0.509 -22.840 1.00 80.69 320 LEU A CA 1
ATOM 2546 C C . LEU A 1 320 ? -2.178 -0.199 -23.788 1.00 80.69 320 LEU A C 1
ATOM 2548 O O . LEU A 1 320 ? -2.404 -0.031 -24.986 1.00 80.69 320 LEU A O 1
ATOM 2552 N N . GLN A 1 321 ? -0.953 -0.110 -23.267 1.00 78.75 321 GLN A N 1
ATOM 2553 C CA . GLN A 1 321 ? 0.262 0.156 -24.043 1.00 78.75 321 GLN A CA 1
ATOM 2554 C C . GLN A 1 321 ? 0.937 -1.118 -24.565 1.00 78.75 321 GLN A C 1
ATOM 2556 O O . GLN A 1 321 ? 1.838 -1.021 -25.397 1.00 78.75 321 GLN A O 1
ATOM 2561 N N . ILE A 1 322 ? 0.534 -2.300 -24.091 1.00 79.50 322 ILE A N 1
ATOM 2562 C CA . ILE A 1 322 ? 1.129 -3.565 -24.523 1.00 79.50 322 ILE A CA 1
ATOM 2563 C C . ILE A 1 322 ? 0.549 -3.949 -25.897 1.00 79.50 322 ILE A C 1
ATOM 2565 O O . ILE A 1 322 ? -0.665 -4.122 -26.014 1.00 79.50 322 ILE A O 1
ATOM 2569 N N . PRO A 1 323 ? 1.389 -4.092 -26.942 1.00 77.56 323 PRO A N 1
ATOM 2570 C CA . PRO A 1 323 ? 0.921 -4.404 -28.294 1.00 77.56 323 PRO A CA 1
ATOM 2571 C C . PRO A 1 323 ? 0.380 -5.834 -28.421 1.00 77.56 323 PRO A C 1
ATOM 2573 O O . PRO A 1 323 ? -0.562 -6.057 -29.174 1.00 77.56 323 PRO A O 1
ATOM 2576 N N . ASP A 1 324 ? 0.933 -6.780 -27.656 1.00 86.00 324 ASP A N 1
ATOM 2577 C CA . ASP A 1 324 ? 0.444 -8.155 -27.563 1.00 86.00 324 ASP A CA 1
ATOM 2578 C C . ASP A 1 324 ? 0.549 -8.663 -26.118 1.00 86.00 324 ASP A C 1
ATOM 2580 O O . ASP A 1 324 ? 1.635 -8.997 -25.629 1.00 86.00 324 ASP A O 1
ATOM 2584 N N . VAL A 1 325 ? -0.595 -8.714 -25.431 1.00 83.31 325 VAL A N 1
ATOM 2585 C CA . VAL A 1 325 ? -0.702 -9.178 -24.037 1.00 83.31 325 VAL A CA 1
ATOM 2586 C C . VAL A 1 325 ? -0.434 -10.681 -23.917 1.00 83.31 325 VAL A C 1
ATOM 2588 O O . VAL A 1 325 ? -0.161 -11.154 -22.820 1.00 83.31 325 VAL A O 1
ATOM 2591 N N . PHE A 1 326 ? -0.428 -11.443 -25.013 1.00 86.75 326 PHE A N 1
ATOM 2592 C CA . PHE A 1 326 ? -0.170 -12.886 -25.006 1.00 86.75 326 PHE A CA 1
ATOM 2593 C C . PHE A 1 326 ? 1.282 -13.255 -25.299 1.00 86.75 326 PHE A C 1
ATOM 2595 O O . PHE A 1 326 ? 1.686 -14.375 -24.993 1.00 86.75 326 PHE A O 1
ATOM 2602 N N . SER A 1 327 ? 2.091 -12.320 -25.800 1.00 85.12 327 SER A N 1
ATOM 2603 C CA . SER A 1 327 ? 3.512 -12.537 -26.113 1.00 85.12 327 SER A CA 1
ATOM 2604 C C . SER A 1 327 ? 4.323 -13.123 -24.946 1.00 85.12 327 SER A C 1
ATOM 2606 O O . SER A 1 327 ? 5.308 -13.833 -25.148 1.00 85.12 327 SER A O 1
ATOM 2608 N N . PHE A 1 328 ? 3.901 -12.910 -23.694 1.00 80.94 328 PHE A N 1
ATOM 2609 C CA . PHE A 1 328 ? 4.554 -13.512 -22.529 1.00 80.94 328 PHE A CA 1
ATOM 2610 C C . PHE A 1 328 ? 4.446 -15.048 -22.484 1.00 80.94 328 PHE A C 1
ATOM 2612 O O . PHE A 1 328 ? 5.352 -15.692 -21.954 1.00 80.94 328 PHE A O 1
ATOM 2619 N N . PHE A 1 329 ? 3.409 -15.646 -23.081 1.00 79.81 329 PHE A N 1
ATOM 2620 C CA . PHE A 1 329 ? 3.272 -17.099 -23.205 1.00 79.81 329 PHE A CA 1
ATOM 2621 C C . PHE A 1 329 ? 4.293 -17.711 -24.172 1.00 79.81 329 PHE A C 1
ATOM 2623 O O . PHE A 1 329 ? 4.507 -18.921 -24.153 1.00 79.81 329 PHE A O 1
ATOM 2630 N N . GLN A 1 330 ? 5.002 -16.901 -24.959 1.00 80.38 330 GLN A N 1
ATOM 2631 C CA . GLN A 1 330 ? 6.117 -17.366 -25.788 1.00 80.38 330 GLN A CA 1
ATOM 2632 C C . GLN A 1 330 ? 7.428 -17.465 -24.990 1.00 80.38 330 GLN A C 1
ATOM 2634 O O . GLN A 1 330 ? 8.353 -18.163 -25.392 1.00 80.38 330 GLN A O 1
ATOM 2639 N N . LYS A 1 331 ? 7.523 -16.834 -23.809 1.00 80.00 331 LYS A N 1
ATOM 2640 C CA . LYS A 1 331 ? 8.740 -16.876 -22.982 1.00 80.00 331 LYS A CA 1
ATOM 2641 C C . LYS A 1 331 ? 8.872 -18.220 -22.282 1.00 80.00 331 LYS A C 1
ATOM 2643 O O . LYS A 1 331 ? 7.944 -18.657 -21.602 1.00 80.00 331 LYS A O 1
ATOM 2648 N N . ASN A 1 332 ? 10.021 -18.876 -22.408 1.00 73.50 332 ASN A N 1
ATOM 2649 C CA . ASN A 1 332 ? 10.267 -20.167 -21.769 1.00 73.50 332 ASN A CA 1
ATOM 2650 C C . ASN A 1 332 ? 10.684 -19.973 -20.297 1.00 73.50 332 ASN A C 1
ATOM 2652 O O . ASN A 1 332 ? 11.862 -20.017 -19.954 1.00 73.50 332 ASN A O 1
ATOM 2656 N N . ASN A 1 333 ? 9.714 -19.651 -19.435 1.00 79.00 333 ASN A N 1
ATOM 2657 C CA . ASN A 1 333 ? 9.922 -19.427 -18.004 1.00 79.00 333 ASN A CA 1
ATOM 2658 C C . ASN A 1 333 ? 9.170 -20.491 -17.187 1.00 79.00 333 ASN A C 1
ATOM 2660 O O . ASN A 1 333 ? 7.965 -20.675 -17.367 1.00 79.00 333 ASN A O 1
ATOM 2664 N N . LYS A 1 334 ? 9.885 -21.150 -16.264 1.00 77.06 334 LYS A N 1
ATOM 2665 C CA . LYS A 1 334 ? 9.352 -22.175 -15.353 1.00 77.06 334 LYS A CA 1
ATOM 2666 C C . LYS A 1 334 ? 8.187 -21.661 -14.503 1.00 77.06 334 LYS A C 1
ATOM 2668 O O . LYS A 1 334 ? 7.239 -22.407 -14.278 1.00 77.06 334 LYS A O 1
ATOM 2673 N N . ASP A 1 335 ? 8.210 -20.386 -14.120 1.00 69.69 335 ASP A N 1
ATOM 2674 C CA . ASP A 1 335 ? 7.154 -19.759 -13.311 1.00 69.69 335 ASP A CA 1
ATOM 2675 C C . ASP A 1 335 ? 5.830 -19.608 -14.080 1.00 69.69 335 ASP A C 1
ATOM 2677 O O . ASP A 1 335 ? 4.770 -19.448 -13.483 1.00 69.69 335 ASP A O 1
ATOM 2681 N N . ILE A 1 336 ? 5.882 -19.677 -15.414 1.00 75.88 336 ILE A N 1
ATOM 2682 C CA . ILE A 1 336 ? 4.738 -19.480 -16.316 1.00 75.88 336 ILE A CA 1
ATOM 2683 C C . ILE A 1 336 ? 4.267 -20.827 -16.887 1.00 75.88 336 ILE A C 1
ATOM 2685 O O . ILE A 1 336 ? 3.225 -20.887 -17.528 1.00 75.88 336 ILE A O 1
ATOM 2689 N N . LEU A 1 337 ? 4.988 -21.928 -16.644 1.00 79.31 337 LEU A N 1
ATOM 2690 C CA . LEU A 1 337 ? 4.698 -23.237 -17.240 1.00 79.31 337 LEU A CA 1
ATOM 2691 C C . LEU A 1 337 ? 3.299 -23.747 -16.860 1.00 79.31 337 LEU A C 1
ATOM 2693 O O . LEU A 1 337 ? 2.500 -24.052 -17.739 1.00 79.31 337 LEU A O 1
ATOM 2697 N N . LYS A 1 338 ? 2.956 -23.716 -15.566 1.00 79.81 338 LYS A N 1
ATOM 2698 C CA . LYS A 1 338 ? 1.617 -24.110 -15.085 1.00 79.81 338 LYS A CA 1
ATOM 2699 C C . LYS A 1 338 ? 0.507 -23.263 -15.702 1.00 79.81 338 LYS A C 1
ATOM 2701 O O . LYS A 1 338 ? -0.560 -23.762 -16.040 1.00 79.81 338 LYS A O 1
ATOM 2706 N N . LEU A 1 339 ? 0.779 -21.971 -15.867 1.00 80.44 339 LEU A N 1
ATOM 2707 C CA . LEU A 1 339 ? -0.166 -21.039 -16.458 1.00 80.44 339 LEU A CA 1
ATOM 2708 C C . LEU A 1 339 ? -0.329 -21.283 -17.966 1.00 80.44 339 LEU A C 1
ATOM 2710 O O . LEU A 1 339 ? -1.444 -21.224 -18.478 1.00 80.44 339 LEU A O 1
ATOM 2714 N N . LYS A 1 340 ? 0.761 -21.603 -18.675 1.00 84.56 340 LYS A N 1
ATOM 2715 C CA . LYS A 1 340 ? 0.741 -22.014 -20.087 1.00 84.56 340 LYS A CA 1
ATOM 2716 C C . LYS A 1 340 ? -0.084 -23.276 -20.291 1.00 84.56 340 LYS A C 1
ATOM 2718 O O . LYS A 1 340 ? -0.927 -23.288 -21.176 1.00 84.56 340 LYS A O 1
ATOM 2723 N N . GLU A 1 341 ? 0.104 -24.296 -19.458 1.00 84.31 341 GLU A N 1
ATOM 2724 C CA . GLU A 1 341 ? -0.662 -25.554 -19.521 1.00 84.31 341 GLU A CA 1
ATOM 2725 C C . GLU A 1 341 ? -2.174 -25.312 -19.388 1.00 84.31 341 GLU A C 1
ATOM 2727 O O . GLU A 1 341 ? -2.999 -25.988 -20.006 1.00 84.31 341 GLU A O 1
ATOM 2732 N N . GLN A 1 342 ? -2.550 -24.303 -18.602 1.00 82.50 342 GLN A N 1
ATOM 2733 C CA . GLN A 1 342 ? -3.943 -23.950 -18.355 1.00 82.50 342 GLN A CA 1
ATOM 2734 C C . GLN A 1 342 ? -4.530 -23.035 -19.441 1.00 82.50 342 GLN A C 1
ATOM 2736 O O . GLN A 1 342 ? -5.702 -23.186 -19.795 1.00 82.50 342 GLN A O 1
ATOM 2741 N N . ALA A 1 343 ? -3.737 -22.104 -19.977 1.00 82.88 343 ALA A N 1
ATOM 2742 C CA . ALA A 1 343 ? -4.210 -21.046 -20.869 1.00 82.88 343 ALA A CA 1
ATOM 2743 C C . ALA A 1 343 ? -3.933 -21.283 -22.363 1.00 82.88 343 ALA A C 1
ATOM 2745 O O . ALA A 1 343 ? -4.607 -20.685 -23.205 1.00 82.88 343 ALA A O 1
ATOM 2746 N N . CYS A 1 344 ? -2.982 -22.148 -22.710 1.00 88.38 344 CYS A N 1
ATOM 2747 C CA . CYS A 1 344 ? -2.661 -22.523 -24.083 1.00 88.38 344 CYS A CA 1
ATOM 2748 C C . CYS A 1 344 ? -3.118 -23.951 -24.414 1.00 88.38 344 CYS A C 1
ATOM 2750 O O . CYS A 1 344 ? -3.424 -24.765 -23.538 1.00 88.38 344 CYS A O 1
ATOM 2752 N N . PHE A 1 345 ? -3.151 -24.242 -25.708 1.00 83.38 345 PHE A N 1
ATOM 2753 C CA . PHE A 1 345 ? -2.824 -25.553 -26.243 1.00 83.38 345 PHE A CA 1
ATOM 2754 C C . PHE A 1 345 ? -1.298 -25.627 -26.368 1.00 83.38 345 PHE A C 1
ATOM 2756 O O . PHE A 1 345 ? -0.674 -24.721 -26.930 1.00 83.38 345 PHE A O 1
ATOM 2763 N N . ILE A 1 346 ? -0.712 -26.648 -25.747 1.00 78.31 346 ILE A N 1
ATOM 2764 C CA . ILE A 1 346 ? 0.706 -26.975 -25.873 1.00 78.31 346 ILE A CA 1
ATOM 2765 C C . ILE A 1 346 ? 0.745 -28.150 -26.842 1.00 78.31 346 ILE A C 1
ATOM 2767 O O . ILE A 1 346 ? 0.352 -29.250 -26.459 1.00 78.31 346 ILE A O 1
ATOM 2771 N N . ASP A 1 347 ? 1.125 -27.885 -28.088 1.00 72.81 347 ASP A N 1
ATOM 2772 C CA . ASP A 1 347 ? 1.451 -28.947 -29.040 1.00 72.81 347 ASP A CA 1
ATOM 2773 C C . ASP A 1 347 ? 2.899 -29.412 -28.802 1.00 72.81 347 ASP A C 1
ATOM 2775 O O . ASP A 1 347 ? 3.643 -28.791 -28.039 1.00 72.81 347 ASP A O 1
ATOM 2779 N N . ASP A 1 348 ? 3.312 -30.506 -29.448 1.00 70.00 348 ASP A N 1
ATOM 2780 C CA . ASP A 1 348 ? 4.692 -31.020 -29.369 1.00 70.00 348 ASP A CA 1
ATOM 2781 C C . ASP A 1 348 ? 5.740 -30.012 -29.901 1.00 70.00 348 ASP A C 1
ATOM 2783 O O . ASP A 1 348 ? 6.936 -30.141 -29.632 1.00 70.00 348 ASP A O 1
ATOM 2787 N N . ASP A 1 349 ? 5.290 -28.979 -30.620 1.00 60.78 349 ASP A N 1
ATOM 2788 C CA . ASP A 1 349 ? 6.088 -27.830 -31.046 1.00 60.78 349 ASP A CA 1
ATOM 2789 C C . ASP A 1 349 ? 6.138 -26.758 -29.930 1.00 60.78 349 ASP A C 1
ATOM 2791 O O . ASP A 1 349 ? 5.124 -26.480 -29.286 1.00 60.78 349 ASP A O 1
ATOM 2795 N N . PRO A 1 350 ? 7.263 -26.045 -29.709 1.00 67.06 350 PRO A N 1
ATOM 2796 C CA . PRO A 1 350 ? 7.402 -25.050 -28.635 1.00 67.06 350 PRO A CA 1
ATOM 2797 C C . PRO A 1 350 ? 6.493 -23.811 -28.794 1.00 67.06 350 PRO A C 1
ATOM 2799 O O . PRO A 1 350 ? 6.574 -22.865 -28.001 1.00 67.06 350 PRO A O 1
ATOM 2802 N N . SER A 1 351 ? 5.630 -23.784 -29.811 1.00 77.75 351 SER A N 1
ATOM 2803 C CA . SER A 1 351 ? 4.606 -22.767 -30.006 1.00 77.75 351 SER A CA 1
ATOM 2804 C C . SER A 1 351 ? 3.410 -22.985 -29.070 1.00 77.75 351 SER A C 1
ATOM 2806 O O . SER A 1 351 ? 2.625 -23.913 -29.226 1.00 77.75 351 SER A O 1
ATOM 2808 N N . CYS A 1 352 ? 3.231 -22.069 -28.117 1.00 84.31 352 CYS A N 1
ATOM 2809 C CA . CYS A 1 352 ? 2.035 -21.984 -27.270 1.00 84.31 352 CYS A CA 1
ATOM 2810 C C . CYS A 1 352 ? 0.925 -21.278 -28.059 1.00 84.31 352 CYS A C 1
ATOM 2812 O O . CYS A 1 352 ? 1.070 -20.094 -28.383 1.00 84.31 352 CYS A O 1
ATOM 2814 N N . VAL A 1 353 ? -0.194 -21.950 -28.333 1.00 88.19 353 VAL A N 1
ATOM 2815 C CA . VAL A 1 353 ? -1.382 -21.295 -28.903 1.00 88.19 353 VAL A CA 1
ATOM 2816 C C . VAL A 1 353 ? -2.360 -21.004 -27.775 1.00 88.19 353 VAL A C 1
ATOM 2818 O O . VAL A 1 353 ? -2.951 -21.919 -27.208 1.00 88.19 353 VAL A O 1
ATOM 2821 N N . VAL A 1 354 ? -2.552 -19.730 -27.421 1.00 87.06 354 VAL A N 1
ATOM 2822 C CA . VAL A 1 354 ? -3.532 -19.345 -26.388 1.00 87.06 354 VAL A CA 1
ATOM 2823 C C . VAL A 1 354 ? -4.924 -19.803 -26.808 1.00 87.06 354 VAL A C 1
ATOM 2825 O O . VAL A 1 354 ? -5.349 -19.558 -27.940 1.00 87.06 354 VAL A O 1
ATOM 2828 N N . ARG A 1 355 ? -5.656 -20.444 -25.891 1.00 85.94 355 ARG A N 1
ATOM 2829 C CA . ARG A 1 355 ? -7.002 -20.956 -26.165 1.00 85.94 355 ARG A CA 1
ATOM 2830 C C . ARG A 1 355 ? -7.893 -19.818 -26.692 1.00 85.94 355 ARG A C 1
ATOM 2832 O O . ARG A 1 355 ? -7.971 -18.777 -26.029 1.00 85.94 355 ARG A O 1
ATOM 2839 N N . PRO A 1 356 ? -8.610 -20.000 -27.820 1.00 81.00 356 PRO A N 1
ATOM 2840 C CA . PRO A 1 356 ? -9.372 -18.935 -28.475 1.00 81.00 356 PRO A CA 1
ATOM 2841 C C . PRO A 1 356 ? -10.334 -18.185 -27.547 1.00 81.00 356 PRO A C 1
ATOM 2843 O O . PRO A 1 356 ? -10.426 -16.963 -27.619 1.00 81.00 356 PRO A O 1
ATOM 2846 N N . GLY A 1 357 ? -10.996 -18.891 -26.623 1.00 80.88 357 GLY A N 1
ATOM 2847 C CA . GLY A 1 357 ? -11.892 -18.270 -25.643 1.00 80.88 357 GLY A CA 1
ATOM 2848 C C . GLY A 1 357 ? -11.180 -17.329 -24.663 1.00 80.88 357 GLY A C 1
ATOM 2849 O O . GLY A 1 357 ? -11.680 -16.245 -24.380 1.00 80.88 357 GLY A O 1
ATOM 2850 N N . ILE A 1 358 ? -9.994 -17.701 -24.172 1.00 79.56 358 ILE A N 1
ATOM 2851 C CA . ILE A 1 358 ? -9.193 -16.851 -23.270 1.00 79.56 358 ILE A CA 1
ATOM 2852 C C . ILE A 1 358 ? -8.684 -15.630 -24.034 1.00 79.56 358 ILE A C 1
ATOM 2854 O O . ILE A 1 358 ? -8.810 -14.503 -23.552 1.00 79.56 358 ILE A O 1
ATOM 2858 N N . ARG A 1 359 ? -8.174 -15.859 -25.251 1.00 86.56 359 ARG A N 1
ATOM 2859 C CA . ARG A 1 359 ? -7.694 -14.805 -26.142 1.00 86.56 359 ARG A CA 1
ATOM 2860 C C . ARG A 1 359 ? -8.781 -13.769 -26.426 1.00 86.56 359 ARG A C 1
ATOM 2862 O O . ARG A 1 359 ? -8.589 -12.593 -26.137 1.00 86.56 359 ARG A O 1
ATOM 2869 N N . SER A 1 360 ? -9.944 -14.223 -26.892 1.00 81.94 360 SER A N 1
ATOM 2870 C CA . SER A 1 360 ? -11.067 -13.349 -27.237 1.00 81.94 360 SER A CA 1
ATOM 2871 C C . SER A 1 360 ? -11.559 -12.532 -26.042 1.00 81.94 360 SER A C 1
ATOM 2873 O O . SER A 1 360 ? -11.809 -11.339 -26.181 1.00 81.94 360 SER A O 1
ATOM 2875 N N . ASN A 1 361 ? -11.646 -13.130 -24.850 1.00 79.00 361 ASN A N 1
ATOM 2876 C CA . ASN A 1 361 ? -12.073 -12.406 -23.653 1.00 79.00 361 ASN A CA 1
ATOM 2877 C C . ASN A 1 361 ? -11.084 -11.290 -23.281 1.00 79.00 361 ASN A C 1
ATOM 2879 O O . ASN A 1 361 ? -11.488 -10.144 -23.097 1.00 79.00 361 ASN A O 1
ATOM 2883 N N . ILE A 1 362 ? -9.788 -11.594 -23.192 1.00 80.44 362 ILE A N 1
ATOM 2884 C CA . ILE A 1 362 ? -8.778 -10.585 -22.841 1.00 80.44 362 ILE A CA 1
ATOM 2885 C C . ILE A 1 362 ? -8.726 -9.470 -23.900 1.00 80.44 362 ILE A C 1
ATOM 2887 O O . ILE A 1 362 ? -8.663 -8.297 -23.535 1.00 80.44 362 ILE A O 1
ATOM 2891 N N . GLU A 1 363 ? -8.826 -9.802 -25.191 1.00 86.12 363 GLU A N 1
ATOM 2892 C CA . GLU A 1 363 ? -8.889 -8.812 -26.277 1.00 86.12 363 GLU A CA 1
ATOM 2893 C C . GLU A 1 363 ? -10.125 -7.906 -26.158 1.00 86.12 363 GLU A C 1
ATOM 2895 O O . GLU A 1 363 ? -9.979 -6.685 -26.196 1.00 86.12 363 GLU A O 1
ATOM 2900 N N . GLN A 1 364 ? -11.316 -8.469 -25.917 1.00 80.25 364 GLN A N 1
ATOM 2901 C CA . GLN A 1 364 ? -12.549 -7.697 -25.703 1.00 80.25 364 GLN A CA 1
ATOM 2902 C C . GLN A 1 364 ? -12.449 -6.773 -24.482 1.00 80.25 364 GLN A C 1
ATOM 2904 O O . GLN A 1 364 ? -12.889 -5.625 -24.523 1.00 80.25 364 GLN A O 1
ATOM 2909 N N . PHE A 1 365 ? -11.843 -7.243 -23.389 1.00 80.81 365 PHE A N 1
ATOM 2910 C CA . PHE A 1 365 ? -11.613 -6.422 -22.201 1.00 80.81 365 PHE A CA 1
ATOM 2911 C C . PHE A 1 365 ? -10.692 -5.236 -22.496 1.00 80.81 365 PHE A C 1
ATOM 2913 O O . PHE A 1 365 ? -10.987 -4.105 -22.106 1.00 80.81 365 PHE A O 1
ATOM 2920 N N . ILE A 1 366 ? -9.594 -5.475 -23.217 1.00 83.12 366 ILE A N 1
ATOM 2921 C CA . ILE A 1 366 ? -8.662 -4.422 -23.635 1.00 83.12 366 ILE A CA 1
ATOM 2922 C C . ILE A 1 366 ? -9.355 -3.432 -24.573 1.00 83.12 366 ILE A C 1
ATOM 2924 O O . ILE A 1 366 ? -9.168 -2.230 -24.412 1.00 83.12 366 ILE A O 1
ATOM 2928 N N . GLU A 1 367 ? -10.157 -3.901 -25.529 1.00 85.69 367 GLU A N 1
ATOM 2929 C CA . GLU A 1 367 ? -10.914 -3.048 -26.451 1.00 85.69 367 GLU A CA 1
ATOM 2930 C C . GLU A 1 367 ? -11.898 -2.139 -25.702 1.00 85.69 367 GLU A C 1
ATOM 2932 O O . GLU A 1 367 ? -11.926 -0.930 -25.935 1.00 85.69 367 GLU A O 1
ATOM 2937 N N . LEU A 1 368 ? -12.622 -2.677 -24.719 1.00 80.06 368 LEU A N 1
ATOM 2938 C CA . LEU A 1 368 ? -13.531 -1.894 -23.879 1.00 80.06 368 LEU A CA 1
ATOM 2939 C C . LEU A 1 368 ? -12.796 -0.848 -23.040 1.00 80.06 368 LEU A C 1
ATOM 2941 O O . LEU A 1 368 ? -13.251 0.292 -22.934 1.00 80.06 368 LEU A O 1
ATOM 2945 N N . LEU A 1 369 ? -11.629 -1.195 -22.494 1.00 80.06 369 LEU A N 1
ATOM 2946 C CA . LEU A 1 369 ? -10.768 -0.219 -21.833 1.00 80.06 369 LEU A CA 1
ATOM 2947 C C . LEU A 1 369 ? -10.275 0.848 -22.824 1.00 80.06 369 LEU A C 1
ATOM 2949 O O . LEU A 1 369 ? -10.313 2.031 -22.501 1.00 80.06 369 LEU A O 1
ATOM 2953 N N . LYS A 1 370 ? -9.859 0.480 -24.042 1.00 84.94 370 LYS A N 1
ATOM 2954 C CA . LYS A 1 370 ? -9.432 1.450 -25.066 1.00 84.94 370 LYS A CA 1
ATOM 2955 C C . LYS A 1 370 ? -10.552 2.419 -25.420 1.00 84.94 370 LYS A C 1
ATOM 2957 O O . LYS A 1 370 ? -10.286 3.613 -25.474 1.00 84.94 370 LYS A O 1
ATOM 2962 N N . ASN A 1 371 ? -11.777 1.934 -25.604 1.00 82.06 371 ASN A N 1
ATOM 2963 C CA . ASN A 1 371 ? -12.933 2.775 -25.914 1.00 82.06 371 ASN A CA 1
ATOM 2964 C C . ASN A 1 371 ? -13.264 3.724 -24.757 1.00 82.06 371 ASN A C 1
ATOM 2966 O O . ASN A 1 371 ? -13.471 4.910 -24.986 1.00 82.06 371 ASN A O 1
ATOM 2970 N N . HIS A 1 372 ? -13.211 3.239 -23.514 1.00 79.56 372 HIS A N 1
ATOM 2971 C CA . HIS A 1 372 ? -13.444 4.066 -22.328 1.00 79.56 372 HIS A CA 1
ATOM 2972 C C . HIS A 1 372 ? -12.364 5.142 -22.112 1.00 79.56 372 HIS A C 1
ATOM 2974 O O . HIS A 1 372 ? -12.645 6.217 -21.591 1.00 79.56 372 HIS A O 1
ATOM 2980 N N . TYR A 1 373 ? -11.114 4.854 -22.480 1.00 76.12 373 TYR A N 1
ATOM 2981 C CA . TYR A 1 373 ? -9.980 5.770 -22.319 1.00 76.12 373 TYR A CA 1
ATOM 2982 C C . TYR A 1 373 ? -9.615 6.536 -23.595 1.00 76.12 373 TYR A C 1
ATOM 2984 O O . TYR A 1 373 ? -8.626 7.276 -23.593 1.00 76.12 373 TYR A O 1
ATOM 2992 N N . LYS A 1 374 ? -10.380 6.379 -24.681 1.00 83.06 374 LYS A N 1
ATOM 2993 C CA . LYS A 1 374 ? -10.165 7.132 -25.914 1.00 83.06 374 LYS A CA 1
ATOM 2994 C C . LYS A 1 374 ? -10.455 8.604 -25.602 1.00 83.06 374 LYS A C 1
ATOM 2996 O O . LYS A 1 374 ? -11.559 8.909 -25.152 1.00 83.06 374 LYS A O 1
ATOM 3001 N N . PRO A 1 375 ? -9.487 9.521 -25.772 1.00 62.41 375 PRO A N 1
ATOM 3002 C CA . PRO A 1 375 ? -9.752 10.934 -25.557 1.00 62.41 375 PRO A CA 1
ATOM 3003 C C . PRO A 1 375 ? -10.875 11.356 -26.506 1.00 62.41 375 PRO A C 1
ATOM 3005 O O . PRO A 1 375 ? -10.782 11.118 -27.710 1.00 62.41 375 PRO A O 1
ATOM 3008 N N . ILE A 1 376 ? -11.947 11.933 -25.958 1.00 57.25 376 ILE A N 1
ATOM 3009 C CA . ILE A 1 376 ? -13.043 12.503 -26.744 1.00 57.25 376 ILE A CA 1
ATOM 3010 C C . ILE A 1 376 ? -12.444 13.686 -27.509 1.00 57.25 376 ILE A C 1
ATOM 3012 O O . ILE A 1 376 ? -12.253 14.763 -26.954 1.00 57.25 376 ILE A O 1
ATOM 3016 N N . THR A 1 377 ? -12.057 13.464 -28.761 1.00 46.03 377 THR A N 1
ATOM 3017 C CA . THR A 1 377 ? -11.488 14.494 -29.642 1.00 46.03 377 THR A CA 1
ATOM 3018 C C . THR A 1 377 ? -12.549 15.227 -30.464 1.00 46.03 377 THR A C 1
ATOM 3020 O O . THR A 1 377 ? -12.200 15.930 -31.407 1.00 46.03 377 THR A O 1
ATOM 3023 N N . GLU A 1 378 ? -13.836 15.106 -30.125 1.00 51.94 378 GLU A N 1
ATOM 3024 C CA . GLU A 1 378 ? -14.882 15.895 -30.781 1.00 51.94 378 GLU A CA 1
ATOM 3025 C C . GLU A 1 378 ? -15.006 17.298 -30.153 1.00 51.94 378 GLU A C 1
ATOM 3027 O O . GLU A 1 378 ? -15.234 17.405 -28.947 1.00 51.94 378 GLU A O 1
ATOM 3032 N N . PRO A 1 379 ? -14.882 18.393 -30.933 1.00 48.62 379 PRO A N 1
ATOM 3033 C CA . PRO A 1 379 ? -14.784 19.748 -30.378 1.00 48.62 379 PRO A CA 1
ATOM 3034 C C . PRO A 1 379 ? -16.075 20.367 -29.813 1.00 48.62 379 PRO A C 1
ATOM 3036 O O . PRO A 1 379 ? -16.034 21.530 -29.426 1.00 48.62 379 PRO A O 1
ATOM 3039 N N . ASN A 1 380 ? -17.220 19.674 -29.775 1.00 48.88 380 ASN A N 1
ATOM 3040 C CA . ASN A 1 380 ? -18.520 20.371 -29.758 1.00 48.88 380 ASN A CA 1
ATOM 3041 C C . ASN A 1 380 ? -19.486 20.079 -28.601 1.00 48.88 380 ASN A C 1
ATOM 3043 O O . ASN A 1 380 ? -20.650 20.453 -28.703 1.00 48.88 380 ASN A O 1
ATOM 3047 N N . HIS A 1 381 ? -19.043 19.537 -27.465 1.00 43.66 381 HIS A N 1
ATOM 3048 C CA . HIS A 1 381 ? -19.868 19.578 -26.250 1.00 43.66 381 HIS A CA 1
ATOM 3049 C C . HIS A 1 381 ? -19.044 19.878 -24.998 1.00 43.66 381 HIS A C 1
ATOM 3051 O O . HIS A 1 381 ? -18.520 19.001 -24.318 1.00 43.66 381 HIS A O 1
ATOM 3057 N N . ALA A 1 382 ? -18.967 21.168 -24.673 1.00 48.88 382 ALA A N 1
ATOM 3058 C CA . ALA A 1 382 ? -18.569 21.642 -23.360 1.00 48.88 382 ALA A CA 1
ATOM 3059 C C . ALA A 1 382 ? -19.729 21.433 -22.374 1.00 48.88 382 ALA A C 1
ATOM 3061 O O . ALA A 1 382 ? -20.540 22.333 -22.185 1.00 48.88 382 ALA A O 1
ATOM 3062 N N . GLN A 1 383 ? -19.825 20.248 -21.769 1.00 43.66 383 GLN A N 1
ATOM 3063 C CA . GLN A 1 383 ? -20.534 20.034 -20.503 1.00 43.66 383 GLN A CA 1
ATOM 3064 C C . GLN A 1 383 ? -20.241 18.635 -19.944 1.00 43.66 383 GLN A C 1
ATOM 3066 O O . GLN A 1 383 ? -20.465 17.638 -20.620 1.00 43.66 383 GLN A O 1
ATOM 3071 N N . GLY A 1 384 ? -19.820 18.579 -18.677 1.00 40.47 384 GLY A N 1
ATOM 3072 C CA . GLY A 1 384 ? -20.119 17.433 -17.815 1.00 40.47 384 GLY A CA 1
ATOM 3073 C C . GLY A 1 384 ? -18.951 16.547 -17.389 1.00 40.47 384 GLY A C 1
ATOM 3074 O O . GLY A 1 384 ? -18.753 15.481 -17.946 1.00 40.47 384 GLY A O 1
ATOM 3075 N N . GLU A 1 385 ? -18.283 16.984 -16.320 1.00 43.78 385 GLU A N 1
ATOM 3076 C CA . GLU A 1 385 ? -17.906 16.181 -15.145 1.00 43.78 385 GLU A CA 1
ATOM 3077 C C . GLU A 1 385 ? -16.985 14.953 -15.280 1.00 43.78 385 GLU A C 1
ATOM 3079 O O . GLU A 1 385 ? -17.071 14.101 -16.156 1.00 43.78 385 GLU A O 1
ATOM 3084 N N . ASN A 1 386 ? -16.110 14.836 -14.278 1.00 45.84 386 ASN A N 1
ATOM 3085 C CA . ASN A 1 386 ? -15.298 13.666 -13.979 1.00 45.84 386 ASN A CA 1
ATOM 3086 C C . ASN A 1 386 ? -16.174 12.404 -13.874 1.00 45.84 386 ASN A C 1
ATOM 3088 O O . ASN A 1 386 ? -16.632 12.058 -12.784 1.00 45.84 386 ASN A O 1
ATOM 3092 N N . SER A 1 387 ? -16.385 11.705 -14.992 1.00 44.47 387 SER A N 1
ATOM 3093 C CA . SER A 1 387 ? -17.017 10.389 -15.025 1.00 44.47 387 SER A CA 1
ATOM 3094 C C . SER A 1 387 ? -16.211 9.440 -14.139 1.00 44.47 387 SER A C 1
ATOM 3096 O O . SER A 1 387 ? -15.117 8.979 -14.477 1.00 44.47 387 SER A O 1
ATOM 3098 N N . CYS A 1 388 ? -16.714 9.221 -12.925 1.00 44.03 388 CYS A N 1
ATOM 3099 C CA . CYS A 1 388 ? -16.159 8.255 -11.998 1.00 44.03 388 CYS A CA 1
ATOM 3100 C C . CYS A 1 388 ? -16.203 6.863 -12.648 1.00 44.03 388 CYS A C 1
ATOM 3102 O O . CYS A 1 388 ? -17.241 6.449 -13.161 1.00 44.03 388 CYS A O 1
ATOM 3104 N N . MET A 1 389 ? -15.123 6.086 -12.486 1.00 48.19 389 MET A N 1
ATOM 3105 C CA . MET A 1 389 ? -15.037 4.626 -12.721 1.00 48.19 389 MET A CA 1
ATOM 3106 C C . MET A 1 389 ? -16.259 3.817 -12.224 1.00 48.19 389 MET A C 1
ATOM 3108 O O . MET A 1 389 ? -16.489 2.693 -12.660 1.00 48.19 389 MET A O 1
ATOM 3112 N N . CYS A 1 390 ? -17.054 4.403 -11.329 1.00 45.75 390 CYS A N 1
ATOM 3113 C CA . CYS A 1 390 ? -18.382 3.989 -10.905 1.00 45.75 390 CYS A CA 1
ATOM 3114 C C . CYS A 1 390 ? -19.296 3.533 -12.066 1.00 45.75 390 CYS A C 1
ATOM 3116 O O . CYS A 1 390 ? -19.977 2.523 -11.918 1.00 45.75 390 CYS A O 1
ATOM 3118 N N . GLY A 1 391 ? -19.300 4.236 -13.210 1.00 49.38 391 GLY A N 1
ATOM 3119 C CA . GLY A 1 391 ? -20.142 3.892 -14.369 1.00 49.38 391 GLY A CA 1
ATOM 3120 C C . GLY A 1 391 ? -19.688 2.623 -15.097 1.00 49.38 391 GLY A C 1
ATOM 3121 O O . GLY A 1 391 ? -20.508 1.803 -15.494 1.00 49.38 391 GLY A O 1
ATOM 3122 N N . PHE A 1 392 ? -18.375 2.394 -15.175 1.00 48.97 392 PHE A N 1
ATOM 3123 C CA . PHE A 1 392 ? -17.798 1.157 -15.717 1.00 48.97 392 PHE A CA 1
ATOM 3124 C C . PHE A 1 392 ? -18.045 -0.043 -14.785 1.00 48.97 392 PHE A C 1
ATOM 3126 O O . PHE A 1 392 ? -18.139 -1.189 -15.220 1.00 48.97 392 PHE A O 1
ATOM 3133 N N . LEU A 1 393 ? -18.175 0.211 -13.480 1.00 48.44 393 LEU A N 1
ATOM 3134 C CA . LEU A 1 393 ? -18.422 -0.807 -12.460 1.00 48.44 393 LEU A CA 1
ATOM 3135 C C . LEU A 1 393 ? -19.906 -1.085 -12.196 1.00 48.44 393 LEU A C 1
ATOM 3137 O O . LEU A 1 393 ? -20.184 -2.058 -11.512 1.00 48.44 393 LEU A O 1
ATOM 3141 N N . ASN A 1 394 ? -20.852 -0.316 -12.731 1.00 47.38 394 ASN A N 1
ATOM 3142 C CA . ASN A 1 394 ? -22.283 -0.561 -12.538 1.00 47.38 394 ASN A CA 1
ATOM 3143 C C . ASN A 1 394 ? -23.020 -0.456 -13.874 1.00 47.38 394 ASN A C 1
ATOM 3145 O O . ASN A 1 394 ? -23.349 0.636 -14.328 1.00 47.38 394 ASN A O 1
ATOM 3149 N N . ILE A 1 395 ? -23.326 -1.604 -14.484 1.00 48.41 395 ILE A N 1
ATOM 3150 C CA . ILE A 1 395 ? -24.229 -1.647 -15.635 1.00 48.41 395 ILE A CA 1
ATOM 3151 C C . ILE A 1 395 ? -25.655 -1.528 -15.089 1.00 48.41 395 ILE A C 1
ATOM 3153 O O . ILE A 1 395 ? -26.233 -2.510 -14.622 1.00 48.41 395 ILE A O 1
ATOM 3157 N N . ASN A 1 396 ? -26.216 -0.321 -15.123 1.00 48.03 396 ASN A N 1
ATOM 3158 C CA . ASN A 1 396 ? -27.648 -0.120 -14.924 1.00 48.03 396 ASN A CA 1
ATOM 3159 C C . ASN A 1 396 ? -28.354 -0.407 -16.252 1.00 48.03 396 ASN A C 1
ATOM 3161 O O . ASN A 1 396 ? -28.467 0.463 -17.110 1.00 48.03 396 ASN A O 1
ATOM 3165 N N . ASN A 1 397 ? -28.819 -1.643 -16.432 1.00 47.72 397 ASN A N 1
ATOM 3166 C CA . ASN A 1 397 ? -29.803 -1.926 -17.469 1.00 47.72 397 ASN A CA 1
ATOM 3167 C C . ASN A 1 397 ? -31.166 -1.474 -16.941 1.00 47.72 397 ASN A C 1
ATOM 3169 O O . ASN A 1 397 ? -31.598 -1.946 -15.894 1.00 47.72 397 ASN A O 1
ATOM 3173 N N . GLY A 1 398 ? -31.845 -0.585 -17.667 1.00 45.78 398 GLY A N 1
ATOM 3174 C CA . GLY A 1 398 ? -33.158 -0.025 -17.313 1.00 45.78 398 GLY A CA 1
ATOM 3175 C C . GLY A 1 398 ? -34.325 -1.022 -17.264 1.00 45.78 398 GLY A C 1
ATOM 3176 O O . GLY A 1 398 ? -35.472 -0.594 -17.306 1.00 45.78 398 GLY A O 1
ATOM 3177 N N . ASN A 1 399 ? -34.057 -2.326 -17.158 1.00 45.50 399 ASN A N 1
ATOM 3178 C CA . ASN A 1 399 ? -35.067 -3.355 -16.962 1.00 45.50 399 ASN A CA 1
ATOM 3179 C C . ASN A 1 399 ? -34.987 -3.872 -15.523 1.00 45.50 399 ASN A C 1
ATOM 3181 O O . ASN A 1 399 ? -34.047 -4.558 -15.120 1.00 45.50 399 ASN A O 1
ATOM 3185 N N . THR A 1 400 ? -36.001 -3.494 -14.759 1.00 48.84 400 THR A N 1
ATOM 3186 C CA . THR A 1 400 ? -36.298 -3.920 -13.395 1.00 48.84 400 THR A CA 1
ATOM 3187 C C . THR A 1 400 ? -36.327 -5.448 -13.289 1.00 48.84 400 THR A C 1
ATOM 3189 O O . THR A 1 400 ? -37.187 -6.057 -13.909 1.00 48.84 400 THR A O 1
ATOM 3192 N N . GLU A 1 401 ? -35.370 -6.026 -12.544 1.00 47.00 401 GLU A N 1
ATOM 3193 C CA . GLU A 1 401 ? -35.411 -7.310 -11.786 1.00 47.00 401 GLU A CA 1
ATOM 3194 C C . GLU A 1 401 ? -34.056 -8.039 -11.700 1.00 47.00 401 GLU A C 1
ATOM 3196 O O . GLU A 1 401 ? -33.909 -9.006 -10.949 1.00 47.00 401 GLU A O 1
ATOM 3201 N N . HIS A 1 402 ? -33.009 -7.568 -12.379 1.00 47.06 402 HIS A N 1
ATOM 3202 C CA . HIS A 1 402 ? -31.672 -8.150 -12.241 1.00 47.06 402 HIS A CA 1
ATOM 3203 C C . HIS A 1 402 ? -30.703 -7.165 -11.594 1.00 47.06 402 HIS A C 1
ATOM 3205 O O . HIS A 1 402 ? -30.441 -6.092 -12.126 1.00 47.06 402 HIS A O 1
ATOM 3211 N N . GLN A 1 403 ? -30.177 -7.552 -10.424 1.00 48.94 403 GLN A N 1
ATOM 3212 C CA . GLN A 1 403 ? -29.112 -6.843 -9.711 1.00 48.94 403 GLN A CA 1
ATOM 3213 C C . GL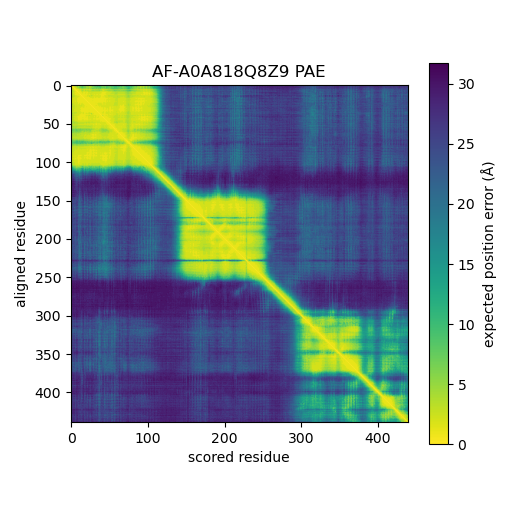N A 1 403 ? -28.024 -6.409 -10.704 1.00 48.94 403 GLN A C 1
ATOM 3215 O O . GLN A 1 403 ? -27.502 -7.247 -11.445 1.00 48.94 403 GLN A O 1
ATOM 3220 N N . SER A 1 404 ? -27.696 -5.115 -10.722 1.00 50.03 404 SER A N 1
ATOM 3221 C CA . SER A 1 404 ? -26.655 -4.533 -11.570 1.00 50.03 404 SER A CA 1
ATOM 3222 C C . SER A 1 404 ? -25.317 -5.217 -11.280 1.00 50.03 404 SER A C 1
ATOM 3224 O O . SER A 1 404 ? -24.630 -4.899 -10.308 1.00 50.03 404 SER A O 1
ATOM 3226 N N . LYS A 1 405 ? -24.952 -6.210 -12.091 1.00 56.53 405 LYS A N 1
ATOM 3227 C CA . LYS A 1 405 ? -23.633 -6.838 -12.017 1.00 56.53 405 LYS A CA 1
ATOM 3228 C C . LYS A 1 405 ? -22.629 -5.885 -12.649 1.00 56.53 405 LYS A C 1
ATOM 3230 O O . LYS A 1 405 ? -22.875 -5.347 -13.728 1.00 56.53 405 LYS A O 1
ATOM 3235 N N . SER A 1 406 ? -21.499 -5.679 -11.979 1.00 60.31 406 SER A N 1
ATOM 3236 C CA . SER A 1 406 ? -20.421 -4.874 -12.545 1.00 60.31 406 SER A CA 1
ATOM 3237 C C . SER A 1 406 ? -19.945 -5.471 -13.861 1.00 60.31 406 SER A C 1
ATOM 3239 O O . SER A 1 406 ? -19.950 -6.692 -14.026 1.00 60.31 406 SER A O 1
ATOM 3241 N N . PHE A 1 407 ? -19.501 -4.636 -14.802 1.00 59.53 407 PHE A N 1
ATOM 3242 C CA . PHE A 1 407 ? -18.912 -5.133 -16.045 1.00 59.53 407 PHE A CA 1
ATOM 3243 C C . PHE A 1 407 ? -17.775 -6.125 -15.759 1.00 59.53 407 PHE A C 1
ATOM 3245 O O . PHE A 1 407 ? -17.717 -7.186 -16.369 1.00 59.53 407 PHE A O 1
ATOM 3252 N N . VAL A 1 408 ? -16.946 -5.835 -14.749 1.00 57.12 408 VAL A N 1
ATOM 3253 C CA . VAL A 1 408 ? -15.896 -6.742 -14.264 1.00 57.12 408 VAL A CA 1
ATOM 3254 C C . VAL A 1 408 ? -16.481 -8.092 -13.848 1.00 57.12 408 VAL A C 1
ATOM 3256 O O . VAL A 1 408 ? -15.953 -9.127 -14.230 1.00 57.12 408 VAL A O 1
ATOM 3259 N N . HIS A 1 409 ? -17.601 -8.113 -13.125 1.00 63.16 409 HIS A N 1
ATOM 3260 C CA . HIS A 1 409 ? -18.277 -9.354 -12.758 1.00 63.16 409 HIS A CA 1
ATOM 3261 C C . HIS A 1 409 ? -18.820 -10.105 -13.985 1.00 63.16 409 HIS A C 1
ATOM 3263 O O . HIS A 1 409 ? -18.709 -11.327 -14.049 1.00 63.16 409 HIS A O 1
ATOM 3269 N N . ILE A 1 410 ? -19.430 -9.417 -14.955 1.00 61.38 410 ILE A N 1
ATOM 3270 C CA . ILE A 1 410 ? -19.949 -10.050 -16.183 1.00 61.38 410 ILE A CA 1
ATOM 3271 C C . ILE A 1 410 ? -18.798 -10.623 -17.018 1.00 61.38 410 ILE A C 1
ATOM 3273 O O . ILE A 1 410 ? -18.864 -11.771 -17.457 1.00 61.38 410 ILE A O 1
ATOM 3277 N N . PHE A 1 411 ? -17.722 -9.856 -17.167 1.00 59.94 411 PHE A N 1
ATOM 3278 C CA . PHE A 1 411 ? -16.497 -10.255 -17.842 1.00 59.94 411 PHE A CA 1
ATOM 3279 C C . PHE A 1 411 ? -15.872 -11.496 -17.195 1.00 59.94 411 PHE A C 1
ATOM 3281 O O . PHE A 1 411 ? -15.696 -12.517 -17.860 1.00 59.94 411 PHE A O 1
ATOM 3288 N N . VAL A 1 412 ? -15.630 -11.449 -15.882 1.00 55.88 412 VAL A N 1
ATOM 3289 C CA . VAL A 1 412 ? -15.073 -12.570 -15.113 1.00 55.88 412 VAL A CA 1
ATOM 3290 C C . VAL A 1 412 ? -15.994 -13.787 -15.195 1.00 55.88 412 VAL A C 1
ATOM 3292 O O . VAL A 1 412 ? -15.530 -14.897 -15.425 1.00 55.88 412 VAL A O 1
ATOM 3295 N N . SER A 1 413 ? -17.314 -13.610 -15.089 1.00 61.03 413 SER A N 1
ATOM 3296 C CA . SER A 1 413 ? -18.263 -14.725 -15.186 1.00 61.03 413 SER A CA 1
ATOM 3297 C C . SER A 1 413 ? -18.228 -15.411 -16.557 1.00 61.03 413 SER A C 1
ATOM 3299 O O . SER A 1 413 ? -18.292 -16.640 -16.622 1.00 61.03 413 SER A O 1
ATOM 3301 N N . ASN A 1 414 ? -18.080 -14.652 -17.642 1.00 57.50 414 ASN A N 1
ATOM 3302 C CA . ASN A 1 414 ? -17.945 -15.197 -18.993 1.00 57.50 414 ASN A CA 1
ATOM 3303 C C . ASN A 1 414 ? -16.613 -15.877 -19.251 1.00 57.50 414 ASN A C 1
ATOM 3305 O O . ASN A 1 414 ? -16.571 -16.941 -19.872 1.00 57.50 414 ASN A O 1
ATOM 3309 N N . LEU A 1 415 ? -15.532 -15.284 -18.760 1.00 54.94 415 LEU A N 1
ATOM 3310 C CA . LEU A 1 415 ? -14.212 -15.885 -18.835 1.00 54.94 415 LEU A CA 1
ATOM 3311 C C . LEU A 1 415 ? -14.205 -17.233 -18.107 1.00 54.94 415 LEU A C 1
ATOM 3313 O O . LEU A 1 415 ? -13.792 -18.244 -18.672 1.00 54.94 415 LEU A O 1
ATOM 3317 N N . MET A 1 416 ? -14.809 -17.283 -16.919 1.00 54.84 416 MET A N 1
ATOM 3318 C CA . MET A 1 416 ? -14.951 -18.502 -16.123 1.00 54.84 416 MET A CA 1
ATOM 3319 C C . MET A 1 416 ? -15.799 -19.575 -16.816 1.00 54.84 416 MET A C 1
ATOM 3321 O O . MET A 1 416 ? -15.461 -20.755 -16.737 1.00 54.84 416 MET A O 1
ATOM 3325 N N . LYS A 1 417 ? -16.873 -19.206 -17.526 1.00 66.38 417 LYS A N 1
ATOM 3326 C CA . LYS A 1 417 ? -17.654 -20.165 -18.332 1.00 66.38 417 LYS A CA 1
ATOM 3327 C C . LYS A 1 417 ? -16.818 -20.764 -19.465 1.00 66.38 417 LYS A C 1
ATOM 3329 O O . LYS A 1 417 ? -16.840 -21.974 -19.660 1.00 66.38 417 LYS A O 1
ATOM 3334 N N . ASN A 1 418 ? -16.044 -19.938 -20.165 1.00 54.97 418 ASN A N 1
ATOM 3335 C CA . ASN A 1 418 ? -15.263 -20.362 -21.329 1.00 54.97 418 ASN A CA 1
ATOM 3336 C C . ASN A 1 418 ? -13.980 -21.132 -20.972 1.00 54.97 418 ASN A C 1
ATOM 3338 O O . ASN A 1 418 ? -13.536 -21.961 -21.760 1.00 54.97 418 ASN A O 1
ATOM 3342 N N . ILE A 1 419 ? -13.403 -20.911 -19.787 1.00 55.25 419 ILE A N 1
ATOM 3343 C CA . ILE A 1 419 ? -12.273 -21.704 -19.268 1.00 55.25 419 ILE A CA 1
ATOM 3344 C C . ILE A 1 419 ? -12.728 -23.105 -18.834 1.00 55.25 419 ILE A C 1
ATOM 3346 O O . ILE A 1 419 ? -11.995 -24.080 -19.006 1.00 55.25 419 ILE A O 1
ATOM 3350 N N . ASN A 1 420 ? -13.939 -23.213 -18.278 1.00 58.22 420 ASN A N 1
ATOM 3351 C CA . ASN A 1 420 ? -14.488 -24.474 -17.775 1.00 58.22 420 ASN A CA 1
ATOM 3352 C C . ASN A 1 420 ? -15.248 -25.288 -18.836 1.00 58.22 420 ASN A C 1
ATOM 3354 O O . ASN A 1 420 ? -15.562 -26.454 -18.592 1.00 58.22 420 ASN A O 1
ATOM 3358 N N . GLY A 1 421 ? -15.552 -24.691 -19.990 1.00 60.00 421 GLY A N 1
ATOM 3359 C CA . GLY A 1 421 ? -16.242 -25.354 -21.091 1.00 60.00 421 GLY A CA 1
ATOM 3360 C C . GLY A 1 421 ? -15.362 -26.382 -21.819 1.00 60.00 421 GLY A C 1
ATOM 3361 O O . GLY A 1 421 ? -14.134 -26.267 -21.817 1.00 60.00 421 GLY A O 1
ATOM 3362 N N . PRO A 1 422 ? -15.964 -27.404 -22.456 1.00 59.84 422 PRO A N 1
ATOM 3363 C CA . PRO A 1 422 ? -15.244 -28.263 -23.391 1.00 59.84 422 PRO A CA 1
ATOM 3364 C C . PRO A 1 422 ? -14.672 -27.416 -24.536 1.00 59.84 422 PRO A C 1
ATOM 3366 O O . PRO A 1 422 ? -15.267 -26.408 -24.919 1.00 59.84 422 PRO A O 1
ATOM 3369 N N . SER A 1 423 ? -13.537 -27.841 -25.099 1.00 57.03 423 SER A N 1
ATOM 3370 C CA . SER A 1 423 ? -12.717 -27.090 -26.070 1.00 57.03 423 SER A CA 1
ATOM 3371 C C . SER A 1 423 ? -13.462 -26.541 -27.295 1.00 57.03 423 SER A C 1
ATOM 3373 O O . SER A 1 423 ? -12.935 -25.668 -27.975 1.00 57.03 423 SER A O 1
ATOM 3375 N N . ASN A 1 424 ? -14.680 -27.021 -27.564 1.00 49.47 424 ASN A N 1
ATOM 3376 C CA . ASN A 1 424 ? -15.413 -26.759 -28.800 1.00 49.47 424 ASN A CA 1
ATOM 3377 C C . ASN A 1 424 ? -16.749 -26.020 -28.599 1.00 49.47 424 ASN A C 1
ATOM 3379 O O . ASN A 1 424 ? -17.508 -25.912 -29.556 1.00 49.47 424 ASN A O 1
ATOM 3383 N N . ASN A 1 425 ? -17.082 -25.536 -27.393 1.00 53.69 425 ASN A N 1
ATOM 3384 C CA . ASN A 1 425 ? -18.386 -24.897 -27.161 1.00 53.69 425 ASN A CA 1
ATOM 3385 C C . ASN A 1 425 ? -18.278 -23.636 -26.292 1.00 53.69 425 ASN A C 1
ATOM 3387 O O . ASN A 1 425 ? -18.593 -23.636 -25.101 1.00 53.69 425 ASN A O 1
ATOM 3391 N N . TYR A 1 426 ? -17.797 -22.554 -26.906 1.00 57.06 426 TYR A N 1
ATOM 3392 C CA . TYR A 1 426 ? -17.693 -21.245 -26.268 1.00 57.06 426 TYR A CA 1
ATOM 3393 C C . TYR A 1 426 ? -19.045 -20.526 -26.313 1.00 57.06 426 TYR A C 1
ATOM 3395 O O . TYR A 1 426 ? -19.630 -20.350 -27.381 1.00 57.06 426 TYR A O 1
ATOM 3403 N N . GLN A 1 427 ? -19.541 -20.093 -25.154 1.00 55.84 427 GLN A N 1
ATOM 3404 C CA . GLN A 1 427 ? -20.762 -19.295 -25.048 1.00 55.84 427 GLN A CA 1
ATOM 3405 C C . GLN A 1 427 ? -20.450 -17.974 -24.353 1.00 55.84 427 GLN A C 1
ATOM 3407 O O . GLN A 1 427 ? -19.871 -17.935 -23.266 1.00 55.84 427 GLN A O 1
ATOM 3412 N N . PHE A 1 428 ? -20.862 -16.881 -24.987 1.00 51.53 428 PHE A N 1
ATOM 3413 C CA . PHE A 1 428 ? -20.795 -15.546 -24.409 1.00 51.53 428 PHE A CA 1
ATOM 3414 C C . PHE A 1 428 ? -22.117 -15.222 -23.717 1.00 51.53 428 PHE A C 1
ATOM 3416 O O . PHE A 1 428 ? -23.189 -15.519 -24.247 1.00 51.53 428 PHE A O 1
ATOM 3423 N N . ASP A 1 429 ? -22.056 -14.584 -22.547 1.00 59.34 429 ASP A N 1
ATOM 3424 C CA . ASP A 1 429 ? -23.237 -13.968 -21.946 1.00 59.34 429 ASP A CA 1
ATOM 3425 C C . ASP A 1 429 ? -23.832 -12.979 -22.962 1.00 59.34 429 ASP A C 1
ATOM 3427 O O . ASP A 1 429 ? -23.101 -12.108 -23.454 1.00 59.34 429 ASP A O 1
ATOM 3431 N N . PRO A 1 430 ? -25.135 -13.079 -23.275 1.00 59.88 430 PRO A N 1
ATOM 3432 C CA . PRO A 1 430 ? -25.795 -12.200 -24.234 1.00 59.88 430 PRO A CA 1
ATOM 3433 C C . PRO A 1 430 ? -25.596 -10.709 -23.937 1.00 59.88 430 PRO A C 1
ATOM 3435 O O . PRO A 1 430 ? -25.636 -9.892 -24.855 1.00 59.88 430 PRO A O 1
ATOM 3438 N N . ILE A 1 431 ? -25.369 -10.339 -22.672 1.00 53.06 431 ILE A N 1
ATOM 3439 C CA . ILE A 1 431 ? -25.123 -8.954 -22.256 1.00 53.06 431 ILE A CA 1
ATOM 3440 C C . ILE A 1 431 ? -23.810 -8.416 -22.842 1.00 53.06 431 ILE A C 1
ATOM 3442 O O . ILE A 1 431 ? -23.756 -7.251 -23.226 1.00 53.06 431 ILE A O 1
ATOM 3446 N N . VAL A 1 432 ? -22.775 -9.251 -22.989 1.00 51.53 432 VAL A N 1
ATOM 3447 C CA . VAL A 1 432 ? -21.495 -8.830 -23.587 1.00 51.53 432 VAL A CA 1
ATOM 3448 C C . VAL A 1 432 ? -21.653 -8.516 -25.072 1.00 51.53 432 VAL A C 1
ATOM 3450 O O . VAL A 1 432 ? -21.128 -7.512 -25.543 1.00 51.53 432 VAL A O 1
ATOM 3453 N N . ASN A 1 433 ? -22.469 -9.288 -25.792 1.00 49.16 433 ASN A N 1
ATOM 3454 C CA . ASN A 1 433 ? -22.784 -8.988 -27.191 1.00 49.16 433 ASN A CA 1
ATOM 3455 C C . ASN A 1 433 ? -23.625 -7.712 -27.343 1.00 49.16 433 ASN A C 1
ATOM 3457 O O . ASN A 1 433 ? -23.460 -6.989 -28.322 1.00 49.16 433 ASN A O 1
ATOM 3461 N N . LYS A 1 434 ? -24.493 -7.401 -26.371 1.00 50.62 434 LYS A N 1
ATOM 3462 C CA . LYS A 1 434 ? -25.282 -6.158 -26.366 1.00 50.62 434 LYS A CA 1
ATOM 3463 C C . LYS A 1 434 ? -24.419 -4.915 -26.126 1.00 50.62 434 LYS A C 1
ATOM 3465 O O . LYS A 1 434 ? -24.670 -3.894 -26.752 1.00 50.62 434 LYS A O 1
ATOM 3470 N N . LEU A 1 435 ? -23.366 -5.009 -25.308 1.00 44.88 435 LEU A N 1
ATOM 3471 C CA . LEU A 1 435 ? -22.416 -3.905 -25.087 1.00 44.88 435 LEU A CA 1
ATOM 3472 C C . LEU A 1 435 ? -21.672 -3.484 -26.364 1.00 44.88 435 LEU A C 1
ATOM 3474 O O . LEU A 1 435 ? -21.265 -2.335 -26.470 1.00 44.88 435 LEU A O 1
ATOM 3478 N N . ARG A 1 436 ? -21.538 -4.386 -27.343 1.00 40.56 436 ARG A N 1
ATOM 3479 C CA . ARG A 1 436 ? -20.921 -4.105 -28.648 1.00 40.56 436 ARG A CA 1
ATOM 3480 C C . ARG A 1 436 ? -21.802 -3.262 -29.580 1.00 40.56 436 ARG A C 1
ATOM 3482 O O . ARG A 1 436 ? -21.299 -2.741 -30.563 1.00 40.56 436 ARG A O 1
ATOM 3489 N N . ILE A 1 437 ? -23.108 -3.200 -29.310 1.00 37.31 437 ILE A N 1
ATOM 3490 C CA . ILE A 1 437 ? -24.107 -2.510 -30.146 1.00 37.31 437 ILE A CA 1
ATOM 3491 C C . ILE A 1 437 ? -24.482 -1.145 -29.538 1.00 37.31 437 ILE A C 1
ATOM 3493 O O . ILE A 1 437 ? -24.979 -0.274 -30.245 1.00 37.31 437 ILE A O 1
ATOM 3497 N N . SER A 1 438 ? -24.248 -0.956 -28.234 1.00 36.09 438 SER A N 1
ATOM 3498 C CA . SER A 1 438 ? -24.657 0.238 -27.477 1.00 36.09 438 SER A CA 1
ATOM 3499 C C . SER A 1 438 ? -23.528 1.239 -27.175 1.00 36.09 438 SER A C 1
ATOM 3501 O O . SER A 1 438 ? -23.801 2.259 -26.542 1.00 36.09 438 SER A O 1
ATOM 3503 N N . LEU A 1 439 ? -22.286 0.938 -27.569 1.00 34.22 439 LEU A N 1
ATOM 3504 C CA . LEU A 1 439 ? -21.105 1.816 -27.542 1.00 34.22 439 LEU A CA 1
ATOM 3505 C C . LEU A 1 439 ? -20.712 2.139 -28.981 1.00 34.22 439 LEU A C 1
ATOM 3507 O O . LEU A 1 439 ? -20.255 3.279 -29.209 1.00 34.22 439 LEU A O 1
#

Mean predicted aligned error: 20.75 Å

pLDDT: mean 73.42, std 23.1, range [26.67, 98.44]

Sequence (439 aa):
MNLNTLPGEVLFYSNDQFYQFIENCLGVDQMNLLKVQSIKNIRTLIKIPDIFSALTIKCKELADLKSRLCFVDEDNNSIIIKVGVKMDFDNLIAILKEKDYKYLKGTKKSKSSSSSTTNSLVSNTFVLNTTNSNIIDSPLISIPTTAINLMSVNDYIQVIANSIEKYSINTFQNIILKHDDACMIHLNQSGTCIDGYIKCHCKSAIKLPFRLNTKSFQLSHYFKHLKHSLCSMMKKKRQELKKNSNLSHNINQNNILPSLDDEINFDEDSMDNLNENSQITTNKPISTYSDSSKEKRPTSSLLDSDILEIQRIKNVRILLQIPDVFSFFQKNNKDILKLKEQACFIDDDPSCVVRPGIRSNIEQFIELLKNHYKPITEPNHAQGENSCMCGFLNINNGNTEHQSKSFVHIFVSNLMKNINGPSNNYQFDPIVNKLRISL

Radius of gyration: 34.34 Å; Cα contacts (8 Å, |Δi|>4): 285; chains: 1; bounding box: 66×114×89 Å

Secondary structure (DSSP, 8-state):
--GGG--GGGGG-BHHHHHHHHHHHH-HHHHHHHHHTT--BHHHHHH-S-GGGGGGS--HHHHHHHHHHEEEETTTTEEEE-HHHHHHHHHHHHHHHHHHHHHHHHHHHTTS-------------------------------------PPPHHHHHHHHHHHHHHHHHHHSTT----BTTTEEEEEEEETTEEEEEEEETTS-EEE--EEGGGTEE--HHHHHHHHHS--HHHHHHHHHHHHHHHHHHHHTTTTSPPPP------------------------------------PPPSSSHHHHHHHHTT--SHHHHHH-S-TTGGGGS--HHHHHHHHHHEEE-SSS-EEE-HHHHHHHHHHHHHHHHHHS----TT--------THHHH----SSTTS----HHHHHHHHHHHHHHS-TT-----HHHHHHHHH-

Nearest PDB structures (foldseek):
  7shl-assembly1_A  TM=1.524E-01  e=3.370E+00  Xenopus laevis

Solvent-accessible surface area (backbone atoms only — not comparable to full-atom values): 28262 Å² total; per-residue (Å²): 107,70,80,92,69,66,66,89,64,54,74,70,31,41,52,67,60,27,43,54,49,37,29,60,65,69,28,64,67,60,29,48,55,35,54,78,68,66,54,45,30,45,68,57,56,66,67,52,90,61,84,64,63,67,73,76,54,93,45,76,87,46,49,70,51,40,67,72,50,30,49,73,40,82,90,74,73,42,78,44,69,36,66,67,63,52,49,52,51,53,53,53,42,52,55,50,48,53,51,53,51,51,52,63,51,55,68,57,60,77,72,71,73,84,72,76,84,78,83,76,90,73,92,82,85,87,84,88,81,90,80,92,74,95,74,83,86,72,78,83,76,77,72,80,78,75,76,79,89,71,80,56,72,67,56,52,50,50,55,51,38,54,51,47,26,55,49,24,51,76,70,37,87,90,43,77,44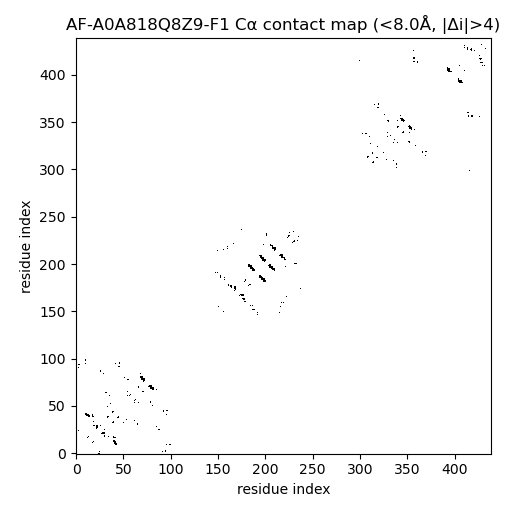,48,71,76,80,46,33,45,80,47,72,51,76,61,88,93,47,60,48,36,31,38,37,35,74,61,71,50,75,39,74,34,55,60,36,78,94,72,73,42,71,50,57,65,65,57,52,47,37,68,73,71,46,88,39,52,52,58,54,48,54,54,50,54,50,55,53,52,55,51,52,60,55,53,66,70,57,77,80,65,79,84,81,86,81,82,90,83,89,83,82,90,88,83,89,81,85,88,85,81,89,86,80,90,82,90,78,87,78,94,74,89,81,87,78,85,80,80,73,80,72,77,83,74,84,54,60,67,57,46,57,39,54,75,69,60,54,86,47,69,73,59,58,73,67,49,92,57,86,63,60,66,64,69,54,95,44,80,91,45,46,70,55,42,68,73,49,25,46,77,55,102,52,94,62,57,44,62,34,64,61,62,49,52,47,54,50,53,53,51,50,52,49,48,62,72,66,49,77,82,81,71,94,83,72,96,76,80,78,87,79,55,70,62,59,64,48,40,45,79,66,95,60,92,87,65,82,61,54,23,45,64,54,56,51,51,54,33,48,53,49,37,70,71,35,64,99,87,59,80,63,74,54,68,66,62,62,49,54,72,75,78,112

Foldseek 3Di:
DPLVDDDLCQQVAWAPSVLVVCCVQQRDLLSVLCVVVVNTGLVSLLPDPDSCVCLLDDDPSSPVSQVVQFDQDPVPRDTHGDPSNVVSSVVNSVSSVVSVVVVVVVVVVVVPPPDDDDDDDDDDDDDDDDDDDDDDDDPPPPDP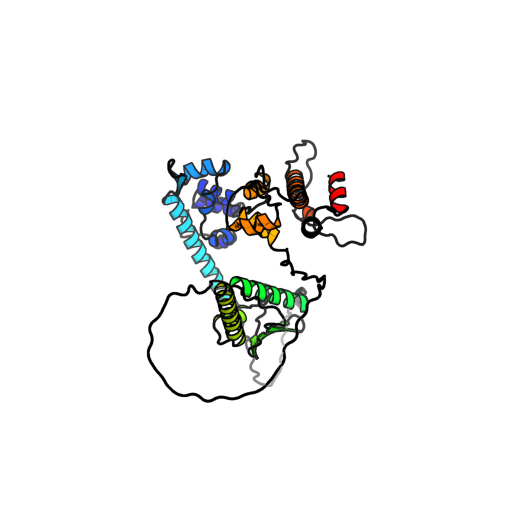PPQQDADDPVVQVVVVQVVQQVLCVVPPPPDGDGDPPFWDKDWDDDRPDIWIWIQGPLRDTGTWDQDSVVSHTDCVRVSCCLPPNPRVSNVVVVVVVVVVVVVVVVVVVVPDDDDDDDDDDDDDDDDDDDDDDDDDDDDDDDDDDDDDDPPPDPDPPVLVCLLCVVVVVPDLVVVLPDPDSCVVLLDPDPSCVVSLVLQFDDDPDSDTHGQPQLVVLSVLVSVVSCVVPPPPPDPPDPDDDDPPCVPQQFPPDVDPDDHGHHPVRLSVVQSVCQSPDDSPDRDHDVVSVVVVVVD